Protein AF-A0A5E3X3Y3-F1 (afdb_monomer)

Mean predicted aligned error: 15.11 Å

Sequence (618 aa):
MLPAPYPMLLTLTLHPDPQPARIQAAVGGRRAPTTSTRRRGPRGFWATRKPAAACAIQHNRKKKRTHEAAFDEADSDQTLFDDDDDNIALACRQSDTVALGSTTHHHILKRRKTSACGLVVPYEACAEPPLYSTVPPPPYEVQVEPAPVRQTMDALLADVAAKTDKRECDLTDWQILKDLCAEANERYERDELASAAELLNAVLSECKRVLSILPDPSLLFEPERQQPYDFITPTQERLYPFRDWTLSHSDLRTSPNSSSASSPQASSPELPTAFHALLGTALFLLGNIIDRDADVVHSQSAQHEPLQPAIAYWLAALDVFETAENLPAVTDRAKDSEKEDWRMALVWGRTLVSLARAQLVLTREDTSARLPVGDPRLPQSVARGSIFTIIAAMRPPVTRRTSLARADAAELLVLAQDHFMRGILHMPHPQAADAPAIPGPTHEQTDPNFSRAHELCAVGMEMLSTAERLRVPAERAYWARQADFHLEQMRVKKRGADESEEVNLGLARRIQRAEAARGRCWLIVGRVYAAGSLVGEAGGLETRDAKKARDALGKAISFFEQATGPDGTEVQPLYTEALLSLASLTQDEGTREGLYARVALGTSQRSTEPDGMNVDGP

Foldseek 3Di:
DDDDDDDDDDDDDDDDDDDDDDDDDDDDDDDDDDDDDDDDDDDDPDDDDDDDDDDDDDDDDDDDDDDDDDDDDDDDDDPDDPPPPPPPDDDDDDDDDDDDDDDDDDDDDDDDDDDDDDDDDDDDDDDDDDDDDDDDDDDDDDDDPDDDDLDDPVRLLVVLVVCLPDLDDAVVLVVSLVSLLVVLVVCVVVVVLLSSLVSLVSSLVSLLSCCVNPVQNLVNLPPPPPVPPPPPPDDPPPPDPDDDPDDDPDDDDPDPDDDDPDDPPPADRDASLPSLLSNLLSLLSNLVSCVVPVVSNVVVPVDAFDDDHSLQSLLLSLLSLQLSVPPPPPPDDDPPPNQDPLSSLLSNLLSLLVLLQVLLVQCVVPVPDFRPLDQDPTDPVRCVSRSSVSSVVSGDPDGCSVVRRPDHSLNSNVVSVVSNVSSLVSPDDDPPPPDPPDPDDPPNPDPPPDDLLVSLLVSLVSQLVSLVSDPDLVSSLVSLVVSLVSLVVSPPPPDPPPDDPVVVVVVLLSNLSSLLSNLSSLLSNLVSLLVVLVVDPDPSLPDPSLVSSLVSLVSSLVSLVVSPDPVSPVSLVSNLVSLQSNLVSDPDPVVSVVSVVVSVVSVVVPPPPPPPPPPPDD

Solvent-accessible surface area (backbone atoms only — not comparable to full-atom values): 39573 Å² total; per-residue (Å²): 143,82,87,85,88,85,89,86,86,82,85,85,84,88,84,83,88,84,86,86,84,89,82,86,88,83,88,85,85,88,81,88,86,82,92,80,82,88,76,87,74,84,84,72,94,68,82,84,80,78,87,83,79,88,81,85,86,80,88,81,88,78,88,80,83,89,79,90,81,90,83,83,90,80,92,79,94,76,94,72,84,80,80,82,74,84,78,80,71,90,78,90,77,88,84,87,90,82,90,86,79,90,85,88,83,88,86,88,83,85,88,81,89,86,84,90,84,90,86,84,86,88,86,84,87,87,82,87,86,87,81,91,84,90,80,86,84,83,85,86,86,77,89,67,80,80,67,81,80,75,78,51,71,68,56,55,52,48,54,54,64,74,46,73,82,59,84,72,83,55,74,63,59,52,50,52,49,50,53,47,46,50,52,19,50,55,30,45,76,70,66,38,55,56,67,14,47,54,37,33,53,50,43,50,53,48,52,42,52,47,48,74,70,34,85,59,66,39,63,78,52,51,70,77,71,70,67,72,68,78,70,71,69,78,70,84,82,76,85,69,97,80,83,83,95,80,75,82,90,70,89,88,80,94,73,86,88,76,88,76,75,77,70,80,77,76,72,79,82,64,60,59,43,50,65,33,35,51,55,20,46,42,30,34,52,50,16,51,43,40,67,76,45,46,62,58,53,52,73,73,42,80,82,70,63,87,83,65,62,30,65,54,32,31,56,50,16,51,44,36,46,53,39,42,73,64,50,79,73,79,84,76,86,67,94,68,70,86,77,66,60,22,66,41,28,36,50,50,13,52,37,31,42,51,51,19,43,50,39,50,56,44,28,71,78,35,81,82,51,60,56,81,65,62,79,79,86,59,58,74,82,47,40,70,81,30,56,68,47,55,53,62,70,63,44,60,98,79,58,67,52,74,58,55,39,71,50,52,43,67,55,28,43,54,56,15,49,55,27,36,54,53,9,62,71,57,43,80,70,83,73,62,88,81,60,78,85,70,91,58,85,76,72,76,83,66,59,92,85,68,46,65,44,56,53,27,38,51,52,16,51,54,41,32,65,40,19,74,66,47,85,50,57,70,56,21,30,51,39,13,50,55,14,34,54,37,42,58,69,33,64,76,70,83,70,73,93,83,64,61,68,66,65,49,48,58,50,49,54,50,50,32,52,43,31,38,49,39,12,49,24,27,39,49,36,11,50,46,26,38,58,63,18,72,75,47,71,99,64,28,67,75,35,73,38,26,49,53,12,45,56,26,19,52,52,12,40,58,23,30,60,73,24,55,51,99,80,25,72,80,48,49,63,58,39,43,51,30,38,55,55,36,31,76,60,45,82,53,62,69,63,23,51,51,35,52,52,50,45,55,52,68,58,56,73,70,72,68,70,72,76,78,75,77,77,82,70,134

Secondary structure (DSSP, 8-state):
--PPPPPPP-PPPP--PPPPPP----------------PPPP--S---PPPPPPPP-------------------------------------------------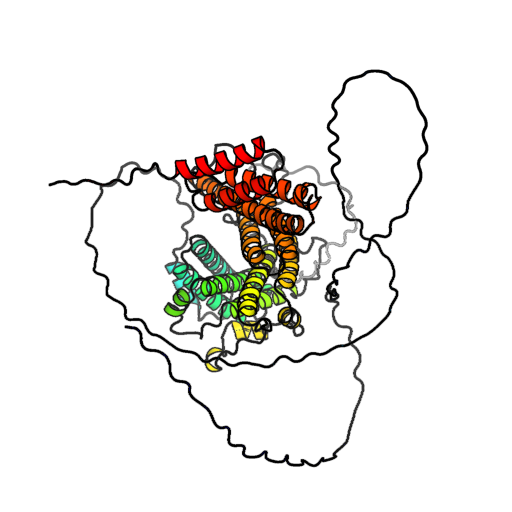-------------------PPPPPP-----PPP-----------PPPHHHHHHHHHHHTT-S---HHHHHHHHHHHHHHHHHHHTT-HHHHHHHHHHHHHHHHHHHHH-SSGGGGGS-------------STT------S-----S---------------PPPPPTTHHHHHHHHHHHHHHHHHHH-HHHHHHH-TTT-----HHHHHHHHHHHHHHHHTS----SS--S-----HHHHHHHHHHHHHHHHHHHHHHHH-TT-----SPP---HHHHTT-HHHHHHHHS-SS-THHHHTT--HHHHHHHHHHHHHHHHHHSPPPPPTTS-----S------TT--HHHHHHHHHHHHHHHHTT-SSHHHHHHHHHHHHHHHHTT------TTS-HHHHHHHHHHHHHHHHHHHHHHHHHHHHHHHHHTTSSS-GGGSHHHHHHHHHHHHHHHHHHHH-STTGGGHHHHHHHHHHHHHHH---HHHHHHHHHHHHHHHHTTS-S---------

Structure (mmCIF, N/CA/C/O backbone):
data_AF-A0A5E3X3Y3-F1
#
_entry.id   AF-A0A5E3X3Y3-F1
#
loop_
_atom_site.group_PDB
_atom_site.id
_atom_site.type_symbol
_atom_site.label_atom_id
_atom_site.label_alt_id
_atom_site.label_comp_id
_atom_site.label_asym_id
_atom_site.label_entity_id
_atom_site.label_seq_id
_atom_site.pdbx_PDB_ins_code
_atom_site.Cartn_x
_atom_site.Cartn_y
_atom_site.Cartn_z
_atom_site.occupancy
_atom_site.B_iso_or_equiv
_atom_site.auth_seq_id
_atom_site.auth_comp_id
_atom_site.auth_asym_id
_atom_site.auth_atom_id
_atom_site.pdbx_PDB_model_num
ATOM 1 N N . MET A 1 1 ? -61.880 2.835 -3.436 1.00 37.34 1 MET A N 1
ATOM 2 C CA . MET A 1 1 ? -62.165 1.679 -4.313 1.00 37.34 1 MET A CA 1
ATOM 3 C C . MET A 1 1 ? -60.831 1.091 -4.740 1.00 37.34 1 MET A C 1
ATOM 5 O O . MET A 1 1 ? -60.120 1.725 -5.502 1.00 37.34 1 MET A O 1
ATOM 9 N N . LEU A 1 2 ? -60.457 -0.048 -4.162 1.00 31.77 2 LEU A N 1
ATOM 10 C CA . LEU A 1 2 ? -59.246 -0.820 -4.471 1.00 31.77 2 LEU A CA 1
ATOM 11 C C . LEU A 1 2 ? -59.707 -2.159 -5.069 1.00 31.77 2 LEU A C 1
ATOM 13 O O . LEU A 1 2 ? -60.640 -2.733 -4.501 1.00 31.77 2 LEU A O 1
ATOM 17 N N . PRO A 1 3 ? -59.117 -2.674 -6.162 1.00 47.91 3 PRO A N 1
ATOM 18 C CA . PRO A 1 3 ? -59.448 -4.006 -6.644 1.00 47.91 3 PRO A CA 1
ATOM 19 C C . PRO A 1 3 ? -58.526 -5.075 -6.035 1.00 47.91 3 PRO A C 1
ATOM 21 O O . PRO A 1 3 ? -57.323 -4.882 -5.873 1.00 47.91 3 PRO A O 1
ATOM 24 N N . ALA A 1 4 ? -59.146 -6.204 -5.695 1.00 32.56 4 ALA A N 1
ATOM 25 C CA . ALA A 1 4 ? -58.550 -7.422 -5.157 1.00 32.56 4 ALA A CA 1
ATOM 26 C C . ALA A 1 4 ? -57.828 -8.269 -6.238 1.00 32.56 4 ALA A C 1
ATOM 28 O O . ALA A 1 4 ? -58.100 -8.090 -7.428 1.00 32.56 4 ALA A O 1
ATOM 29 N N . PRO A 1 5 ? -56.948 -9.218 -5.851 1.00 53.66 5 PRO A N 1
ATOM 30 C CA . PRO A 1 5 ? -56.199 -10.064 -6.782 1.00 53.66 5 PRO A CA 1
ATOM 31 C C . PRO A 1 5 ? -56.898 -11.406 -7.081 1.00 53.66 5 PRO A C 1
ATOM 33 O O . PRO A 1 5 ? -57.541 -11.992 -6.211 1.00 53.66 5 PRO A O 1
ATOM 36 N N . TYR A 1 6 ? -56.711 -11.924 -8.302 1.00 37.00 6 TYR A N 1
ATOM 37 C CA . TYR A 1 6 ? -57.086 -13.289 -8.709 1.00 37.00 6 TYR A CA 1
ATOM 38 C C . TYR A 1 6 ? -55.876 -14.250 -8.664 1.00 37.00 6 TYR A C 1
ATOM 40 O O . TYR A 1 6 ? -54.756 -13.818 -8.947 1.00 37.00 6 TYR A O 1
ATOM 48 N N . PRO A 1 7 ? -56.077 -15.551 -8.360 1.00 45.38 7 PRO A N 1
ATOM 49 C CA . PRO A 1 7 ? -55.015 -16.551 -8.273 1.00 45.38 7 PRO A CA 1
ATOM 50 C C . PRO A 1 7 ? -54.821 -17.316 -9.597 1.00 45.38 7 PRO A C 1
ATOM 52 O O . PRO A 1 7 ? -55.790 -17.673 -10.263 1.00 45.38 7 PRO A O 1
ATOM 55 N N . MET A 1 8 ? -53.570 -17.635 -9.950 1.00 32.78 8 MET A N 1
ATOM 56 C CA . MET A 1 8 ? -53.248 -18.590 -11.019 1.00 32.78 8 MET A CA 1
ATOM 57 C C . MET A 1 8 ? -52.865 -19.957 -10.439 1.00 32.78 8 MET A C 1
ATOM 59 O O . MET A 1 8 ? -51.911 -20.080 -9.672 1.00 32.78 8 MET A O 1
ATOM 63 N N . LEU A 1 9 ? -53.608 -20.981 -10.857 1.00 29.33 9 LEU A N 1
ATOM 64 C CA . LEU A 1 9 ? -53.306 -22.405 -10.720 1.00 29.33 9 LEU A CA 1
ATOM 65 C C . LEU A 1 9 ? -52.389 -22.841 -11.874 1.00 29.33 9 LEU A C 1
ATOM 67 O O . LEU A 1 9 ? -52.722 -22.622 -13.036 1.00 29.33 9 LEU A O 1
ATOM 71 N N . LEU A 1 10 ? -51.265 -23.492 -11.561 1.00 32.47 10 LEU A N 1
ATOM 72 C CA . LEU A 1 10 ? -50.379 -24.135 -12.536 1.00 32.47 10 LEU A CA 1
ATOM 73 C C . LEU A 1 10 ? -50.432 -25.659 -12.371 1.00 32.47 10 LEU A C 1
ATOM 75 O O . LEU A 1 10 ? -50.011 -26.212 -11.357 1.00 32.47 10 LEU A O 1
ATOM 79 N N . THR A 1 11 ? -50.952 -26.321 -13.400 1.00 27.81 11 THR A N 1
ATOM 80 C CA . THR A 1 11 ? -50.934 -27.770 -13.636 1.00 27.81 11 THR A CA 1
ATOM 81 C C . THR A 1 11 ? -49.565 -28.217 -14.161 1.00 27.81 11 THR A C 1
ATOM 83 O O . THR A 1 11 ? -49.080 -27.688 -15.158 1.00 27.81 11 THR A O 1
ATOM 86 N N . LEU A 1 12 ? -48.955 -29.213 -13.509 1.00 28.86 12 LEU A N 1
ATOM 87 C CA . LEU A 1 12 ? -47.708 -29.868 -13.923 1.00 28.86 12 LEU A CA 1
ATOM 88 C C . LEU A 1 12 ? -48.008 -31.129 -14.748 1.00 28.86 12 LEU A C 1
ATOM 90 O O . LEU A 1 12 ? -48.615 -32.073 -14.247 1.00 28.86 12 LEU A O 1
ATOM 94 N N . THR A 1 13 ? -47.532 -31.163 -15.992 1.00 28.62 13 THR A N 1
ATOM 95 C CA . THR A 1 13 ? -47.459 -32.362 -16.842 1.00 28.62 13 THR A CA 1
ATOM 96 C C . THR A 1 13 ? -46.041 -32.939 -16.824 1.00 28.62 13 THR A C 1
ATOM 98 O O . THR A 1 13 ? -45.078 -32.232 -17.115 1.00 28.62 13 THR A O 1
ATOM 101 N N . LEU A 1 14 ? -45.926 -34.225 -16.483 1.00 31.19 14 LEU A N 1
ATOM 102 C CA . LEU A 1 14 ? -44.694 -35.024 -16.438 1.00 31.19 14 LEU A CA 1
ATOM 103 C C . LEU A 1 14 ? -44.407 -35.687 -17.799 1.00 31.19 14 LEU A C 1
ATOM 105 O O . LEU A 1 14 ? -45.289 -36.321 -18.375 1.00 31.19 14 LEU A O 1
ATOM 109 N N . HIS A 1 15 ? -43.155 -35.626 -18.261 1.00 30.02 15 HIS A N 1
ATOM 110 C CA . HIS A 1 15 ? -42.621 -36.467 -19.342 1.00 30.02 15 HIS A CA 1
ATOM 111 C C . HIS A 1 15 ? -41.168 -36.894 -19.028 1.00 30.02 15 HIS A C 1
ATOM 113 O O . HIS A 1 15 ? -40.522 -36.218 -18.225 1.00 30.02 15 HIS A O 1
ATOM 119 N N . PRO A 1 16 ? -40.678 -38.035 -19.561 1.00 40.41 16 PRO A N 1
ATOM 120 C CA . PRO A 1 16 ? -39.757 -38.919 -18.852 1.00 40.41 16 PRO A CA 1
ATOM 121 C C . PRO A 1 16 ? -38.296 -38.862 -19.329 1.00 40.41 16 PRO A C 1
ATOM 123 O O . PRO A 1 16 ? -37.988 -38.426 -20.437 1.00 40.41 16 PRO A O 1
ATOM 126 N N . ASP A 1 17 ? -37.425 -39.360 -18.447 1.00 32.09 17 ASP A N 1
ATOM 127 C CA . ASP A 1 17 ? -35.965 -39.474 -18.549 1.00 32.09 17 ASP A CA 1
ATOM 128 C C . ASP A 1 17 ? -35.441 -40.284 -19.754 1.00 32.09 17 ASP A C 1
ATOM 130 O O . ASP A 1 17 ? -36.032 -41.306 -20.122 1.00 32.09 17 ASP A O 1
ATOM 134 N N . PRO A 1 18 ? -34.248 -39.942 -20.286 1.00 41.25 18 PRO A N 1
ATOM 135 C CA . PRO A 1 18 ? -33.475 -40.815 -21.160 1.00 41.25 18 PRO A CA 1
ATOM 136 C C . PRO A 1 18 ? -32.388 -41.610 -20.403 1.00 41.25 18 PRO A C 1
ATOM 138 O O . PRO A 1 18 ? -31.719 -41.120 -19.493 1.00 41.25 18 PRO A O 1
ATOM 141 N N . GLN A 1 19 ? -32.194 -42.859 -20.833 1.00 35.47 19 GLN A N 1
ATOM 142 C CA . GLN A 1 19 ? -31.206 -43.824 -20.330 1.00 35.47 19 GLN A CA 1
ATOM 143 C C . GLN A 1 19 ? -29.744 -43.498 -20.715 1.00 35.47 19 GLN A C 1
ATOM 145 O O . GLN A 1 19 ? -29.512 -42.889 -21.761 1.00 35.47 19 GLN A O 1
ATOM 150 N N . PRO A 1 20 ? -28.738 -43.974 -19.945 1.00 40.66 20 PRO A N 1
ATOM 151 C CA . PRO A 1 20 ? -27.322 -43.757 -20.237 1.00 40.66 20 PRO A CA 1
ATOM 152 C C . PRO A 1 20 ? -26.688 -44.871 -21.093 1.00 40.66 20 PRO A C 1
ATOM 154 O O . PRO A 1 20 ? -26.906 -46.066 -20.884 1.00 40.66 20 PRO A O 1
ATOM 157 N N . ALA A 1 21 ? -25.828 -44.461 -22.029 1.00 32.03 21 ALA A N 1
ATOM 158 C CA . ALA A 1 21 ? -25.054 -45.340 -22.901 1.00 32.03 21 ALA A CA 1
ATOM 159 C C . ALA A 1 21 ? -23.764 -45.861 -22.232 1.00 32.03 21 ALA A C 1
ATOM 161 O O . ALA A 1 21 ? -23.008 -45.118 -21.605 1.00 32.03 21 ALA A O 1
ATOM 162 N N . ARG A 1 22 ? -23.513 -47.162 -22.424 1.00 31.05 22 ARG A N 1
ATOM 163 C CA . ARG A 1 22 ? -22.284 -47.905 -22.097 1.00 31.05 22 ARG A CA 1
ATOM 164 C C . ARG A 1 22 ? -21.120 -47.482 -23.001 1.00 31.05 22 ARG A C 1
ATOM 166 O O . ARG A 1 22 ? -21.282 -47.463 -24.217 1.00 31.05 22 ARG A O 1
ATOM 173 N N . ILE A 1 23 ? -19.927 -47.302 -22.430 1.00 36.62 23 ILE A N 1
ATOM 174 C CA . ILE A 1 23 ? -18.657 -47.265 -23.175 1.00 36.62 23 ILE A CA 1
ATOM 175 C C . ILE A 1 23 ? -17.741 -48.371 -22.638 1.00 36.62 23 ILE A C 1
ATOM 177 O O . ILE A 1 23 ? -17.560 -48.519 -21.430 1.00 36.62 23 ILE A O 1
ATOM 181 N N . GLN A 1 24 ? -17.226 -49.181 -23.565 1.00 32.09 24 GLN A N 1
ATOM 182 C CA . GLN A 1 24 ? -16.348 -50.327 -23.339 1.00 32.09 24 GLN A CA 1
ATOM 183 C C . GLN A 1 24 ? -14.883 -49.911 -23.161 1.00 32.09 24 GLN A C 1
ATOM 185 O O . GLN A 1 24 ? -14.410 -48.939 -23.746 1.00 32.09 24 GLN A O 1
ATOM 190 N N . ALA A 1 25 ? -14.178 -50.710 -22.363 1.00 32.31 25 ALA A N 1
ATOM 191 C CA . ALA A 1 25 ? -12.749 -50.642 -22.105 1.00 32.31 25 ALA A CA 1
ATOM 192 C C . ALA A 1 25 ? -11.915 -51.165 -23.286 1.00 32.31 25 ALA A C 1
ATOM 194 O O . ALA A 1 25 ? -12.281 -52.155 -23.920 1.00 32.31 25 ALA A O 1
ATOM 195 N N . ALA A 1 26 ? -10.741 -50.567 -23.495 1.00 33.53 26 ALA A N 1
ATOM 196 C CA . ALA A 1 26 ? -9.669 -51.138 -24.299 1.00 33.53 26 ALA A CA 1
ATOM 197 C C . ALA A 1 26 ? -8.374 -51.182 -23.476 1.00 33.53 26 ALA A C 1
ATOM 199 O O . ALA A 1 26 ? -7.929 -50.188 -22.905 1.00 33.53 26 ALA A O 1
ATOM 200 N N . VAL A 1 27 ? -7.814 -52.387 -23.410 1.00 34.53 27 VAL A N 1
ATOM 201 C CA . VAL A 1 27 ? -6.562 -52.779 -22.762 1.00 34.53 27 VAL A CA 1
ATOM 202 C C . VAL A 1 27 ? -5.419 -52.628 -23.769 1.00 34.53 27 VAL A C 1
ATOM 204 O O . VAL A 1 27 ? -5.536 -53.095 -24.897 1.00 34.53 27 VAL A O 1
ATOM 207 N N . GLY A 1 28 ? -4.288 -52.056 -23.353 1.00 32.44 28 GLY A N 1
ATOM 208 C CA . GLY A 1 28 ? -3.045 -52.062 -24.131 1.00 32.44 28 GLY A CA 1
ATOM 209 C C . GLY A 1 28 ? -1.852 -51.628 -23.280 1.00 32.44 28 GLY A C 1
ATOM 210 O O . GLY A 1 28 ? -1.828 -50.509 -22.783 1.00 32.44 28 GLY A O 1
ATOM 211 N N . GLY A 1 29 ? -0.897 -52.536 -23.054 1.00 30.84 29 GLY A N 1
ATOM 212 C CA . GLY A 1 29 ? 0.248 -52.340 -22.157 1.00 30.84 29 GLY A CA 1
ATOM 213 C C . GLY A 1 29 ? 1.608 -52.120 -22.832 1.00 30.84 29 GLY A C 1
ATOM 214 O O . GLY A 1 29 ? 1.703 -52.078 -24.056 1.00 30.84 29 GLY A O 1
ATOM 215 N N . ARG A 1 30 ? 2.651 -52.152 -21.972 1.00 31.38 30 ARG A N 1
ATOM 216 C CA . ARG A 1 30 ? 4.125 -52.096 -22.208 1.00 31.38 30 ARG A CA 1
ATOM 217 C C . ARG A 1 30 ? 4.658 -50.662 -22.390 1.00 31.38 30 ARG A C 1
ATOM 219 O O . ARG A 1 30 ? 4.011 -49.865 -23.036 1.00 31.38 30 ARG A O 1
ATOM 226 N N . ARG A 1 31 ? 5.822 -50.231 -21.883 1.00 31.77 31 ARG A N 1
ATOM 227 C CA . ARG A 1 31 ? 7.034 -50.852 -21.302 1.00 31.77 31 ARG A CA 1
ATOM 228 C C . ARG A 1 31 ? 7.795 -49.751 -20.514 1.00 31.77 31 ARG A C 1
ATOM 230 O O . ARG A 1 31 ? 7.724 -48.590 -20.896 1.00 31.77 31 ARG A O 1
ATOM 237 N N . ALA A 1 32 ? 8.539 -50.120 -19.466 1.00 35.31 32 ALA A N 1
ATOM 238 C CA . ALA A 1 32 ? 9.539 -49.272 -18.787 1.00 35.31 32 ALA A CA 1
ATOM 239 C C . ALA A 1 32 ? 10.809 -49.090 -19.657 1.00 35.31 32 ALA A C 1
ATOM 241 O O . ALA A 1 32 ? 11.022 -49.926 -20.545 1.00 35.31 32 ALA A O 1
ATOM 242 N N . PRO A 1 33 ? 11.665 -48.069 -19.408 1.00 45.84 33 PRO A N 1
ATOM 243 C CA . PRO A 1 33 ? 12.866 -48.358 -18.603 1.00 45.84 33 PRO A CA 1
ATOM 244 C C . PRO A 1 33 ? 13.472 -47.205 -17.746 1.00 45.84 33 PRO A C 1
ATOM 246 O O . PRO A 1 33 ? 13.315 -46.022 -18.021 1.00 45.84 33 PRO A O 1
ATOM 249 N N . THR A 1 34 ? 14.228 -47.646 -16.727 1.00 32.59 34 THR A N 1
ATOM 250 C CA . THR A 1 34 ? 15.511 -47.128 -16.179 1.00 32.59 34 THR A CA 1
ATOM 251 C C . THR A 1 34 ? 15.638 -45.730 -15.548 1.00 32.59 34 THR A C 1
ATOM 253 O O . THR A 1 34 ? 15.804 -44.718 -16.216 1.00 32.59 34 THR A O 1
ATOM 256 N N . THR A 1 35 ? 15.717 -45.756 -14.211 1.00 39.50 35 THR A N 1
ATOM 257 C CA . THR A 1 35 ? 16.717 -45.123 -13.318 1.00 39.50 35 THR A CA 1
ATOM 258 C C . THR A 1 35 ? 17.555 -43.948 -13.851 1.00 39.50 35 THR A C 1
ATOM 260 O O . THR A 1 35 ? 18.574 -44.162 -14.509 1.00 39.50 35 THR A O 1
ATOM 263 N N . SER A 1 36 ? 17.236 -42.725 -13.402 1.00 33.34 36 SER A N 1
ATOM 264 C CA . SER A 1 36 ? 18.159 -41.583 -13.410 1.00 33.34 36 SER A CA 1
ATOM 265 C C . SER A 1 36 ? 18.462 -41.092 -11.991 1.00 33.34 36 SER A C 1
ATOM 267 O O . SER A 1 36 ? 17.607 -41.017 -11.108 1.00 33.34 36 SER A O 1
ATOM 269 N N . THR A 1 37 ? 19.729 -40.766 -11.795 1.00 33.97 37 THR A N 1
ATOM 270 C CA . THR A 1 37 ? 20.397 -40.308 -10.581 1.00 33.97 37 THR A CA 1
ATOM 271 C C . THR A 1 37 ? 19.785 -39.027 -9.996 1.00 33.97 37 THR A C 1
ATOM 273 O O . THR A 1 37 ? 19.592 -38.025 -10.680 1.00 33.97 37 THR A O 1
ATOM 276 N N . ARG A 1 38 ? 19.497 -39.047 -8.685 1.00 31.33 38 ARG A N 1
ATOM 277 C CA . ARG A 1 38 ? 19.050 -37.882 -7.901 1.00 31.33 38 ARG A CA 1
ATOM 278 C C . ARG A 1 38 ? 20.172 -36.839 -7.813 1.00 31.33 38 ARG A C 1
ATOM 280 O O . ARG A 1 38 ? 21.086 -36.990 -7.004 1.00 31.33 38 ARG A O 1
ATOM 287 N N . ARG A 1 39 ? 20.073 -35.753 -8.582 1.00 32.19 39 ARG A N 1
ATOM 288 C CA . ARG A 1 39 ? 20.778 -34.498 -8.277 1.00 32.19 39 ARG A CA 1
ATOM 289 C C . ARG A 1 39 ? 20.035 -33.779 -7.147 1.00 32.19 39 ARG A C 1
ATOM 291 O O . ARG A 1 39 ? 18.814 -33.647 -7.189 1.00 32.19 39 ARG A O 1
ATOM 298 N N . ARG A 1 40 ? 20.766 -33.361 -6.109 1.00 37.56 40 ARG A N 1
ATOM 299 C CA . ARG A 1 40 ? 20.247 -32.502 -5.034 1.00 37.56 40 ARG A CA 1
ATOM 300 C C . ARG A 1 40 ? 20.024 -31.103 -5.613 1.00 37.56 40 ARG A C 1
ATOM 302 O O . ARG A 1 40 ? 20.984 -30.490 -6.065 1.00 37.56 40 ARG A O 1
ATOM 309 N N . GLY A 1 41 ? 18.776 -30.641 -5.627 1.00 32.91 41 GLY A N 1
ATOM 310 C CA . GLY A 1 41 ? 18.431 -29.262 -5.978 1.00 32.91 41 GLY A CA 1
ATOM 311 C C . GLY A 1 41 ? 18.815 -28.262 -4.875 1.00 32.91 41 GLY A C 1
ATOM 312 O O . GLY A 1 41 ? 19.059 -28.680 -3.735 1.00 32.91 41 GLY A O 1
ATOM 313 N N . PRO A 1 42 ? 18.884 -26.961 -5.206 1.00 32.97 42 PRO A N 1
ATOM 314 C CA . PRO A 1 42 ? 19.236 -25.893 -4.274 1.00 32.97 42 PRO A CA 1
ATOM 315 C C . PRO A 1 42 ? 18.170 -25.750 -3.180 1.00 32.97 42 PRO A C 1
ATOM 317 O O . PRO A 1 42 ? 16.970 -25.889 -3.421 1.00 32.97 42 PRO A O 1
ATOM 320 N N . ARG A 1 43 ? 18.621 -25.526 -1.943 1.00 32.56 43 ARG A N 1
ATOM 321 C CA . ARG A 1 43 ? 17.758 -25.359 -0.769 1.00 32.56 43 ARG A CA 1
ATOM 322 C C . ARG A 1 43 ? 17.191 -23.939 -0.769 1.00 32.56 43 ARG A C 1
ATOM 324 O O . ARG A 1 43 ? 17.835 -23.033 -0.261 1.00 32.56 43 ARG A O 1
ATOM 331 N N . GLY A 1 44 ? 15.990 -23.762 -1.312 1.00 31.30 44 GLY A N 1
ATOM 332 C CA . GLY A 1 44 ? 15.183 -22.571 -1.048 1.00 31.30 44 GLY A CA 1
ATOM 333 C C . GLY A 1 44 ? 14.781 -22.540 0.429 1.00 31.30 44 GLY A C 1
ATOM 334 O O . GLY A 1 44 ? 14.234 -23.515 0.951 1.00 31.30 44 GLY A O 1
ATOM 335 N N . PHE A 1 45 ? 15.092 -21.444 1.112 1.00 39.09 45 PHE A N 1
ATOM 336 C CA . PHE A 1 45 ? 14.960 -21.266 2.559 1.00 39.09 45 PHE A CA 1
ATOM 337 C C . PHE A 1 45 ? 13.520 -20.979 3.020 1.00 39.09 45 PHE A C 1
ATOM 339 O O . PHE A 1 45 ? 13.314 -20.135 3.871 1.00 39.09 45 PHE A O 1
ATOM 346 N N . TRP A 1 46 ? 12.501 -21.691 2.527 1.00 39.53 46 TRP A N 1
ATOM 347 C CA . TRP A 1 46 ? 11.139 -21.552 3.066 1.00 39.53 46 TRP A CA 1
ATOM 348 C C . TRP A 1 46 ? 10.421 -22.902 3.104 1.00 39.53 46 TRP A C 1
ATOM 350 O O . TRP A 1 46 ? 9.827 -23.360 2.130 1.00 39.53 46 TRP A O 1
ATOM 360 N N . ALA A 1 47 ? 10.478 -23.564 4.261 1.00 29.72 47 ALA A N 1
ATOM 361 C CA . ALA A 1 47 ? 9.579 -24.667 4.566 1.00 29.72 47 ALA A CA 1
ATOM 362 C C . ALA A 1 47 ? 8.177 -24.094 4.834 1.00 29.72 47 ALA A C 1
ATOM 364 O O . ALA A 1 47 ? 7.982 -23.310 5.763 1.00 29.72 47 ALA A O 1
ATOM 365 N N . THR A 1 48 ? 7.209 -24.499 4.014 1.00 28.75 48 THR A N 1
ATOM 366 C CA . THR A 1 48 ? 5.773 -24.208 4.137 1.00 28.75 48 THR A CA 1
ATOM 367 C C . THR A 1 48 ? 5.280 -24.343 5.583 1.00 28.75 48 THR A C 1
ATOM 369 O O . THR A 1 48 ? 5.243 -25.454 6.123 1.00 28.75 48 THR A O 1
ATOM 372 N N . ARG A 1 49 ? 4.870 -23.232 6.208 1.00 35.16 49 ARG A N 1
ATOM 373 C CA . ARG A 1 49 ? 4.128 -23.244 7.479 1.00 35.16 49 ARG A CA 1
ATOM 374 C C . ARG A 1 49 ? 2.666 -23.605 7.194 1.00 35.16 49 ARG A C 1
ATOM 376 O O . ARG A 1 49 ? 2.075 -23.088 6.254 1.00 35.16 49 ARG A O 1
ATOM 383 N N . LYS A 1 50 ? 2.090 -24.515 7.984 1.00 29.28 50 LYS A N 1
ATOM 384 C CA . LYS A 1 50 ? 0.648 -24.825 7.958 1.00 29.28 50 LYS A CA 1
ATOM 385 C C . LYS A 1 50 ? -0.118 -23.761 8.766 1.00 29.28 50 LYS A C 1
ATOM 387 O O . LYS A 1 50 ? 0.401 -23.368 9.813 1.00 29.28 50 LYS A O 1
ATOM 392 N N . PRO A 1 51 ? -1.327 -23.335 8.355 1.00 30.89 51 PRO A N 1
ATOM 393 C CA . PRO A 1 51 ? -2.138 -22.402 9.135 1.00 30.89 51 PRO A CA 1
ATOM 394 C C . PRO A 1 51 ? -2.653 -23.065 10.424 1.00 30.89 51 PRO A C 1
ATOM 396 O O . PRO A 1 51 ? -3.064 -24.229 10.423 1.00 30.89 51 PRO A O 1
ATOM 399 N N . ALA A 1 52 ? -2.589 -22.329 11.536 1.00 29.59 52 ALA A N 1
ATOM 400 C CA . ALA A 1 52 ? -3.042 -22.764 12.855 1.00 29.59 52 ALA A CA 1
ATOM 401 C C . ALA A 1 52 ? -4.573 -22.667 12.970 1.00 29.59 52 ALA A C 1
ATOM 403 O O . ALA A 1 52 ? -5.164 -21.650 12.616 1.00 29.59 52 ALA A O 1
ATOM 404 N N . ALA A 1 53 ? -5.217 -23.715 13.490 1.00 31.05 53 ALA A N 1
ATOM 405 C CA . ALA A 1 53 ? -6.635 -23.695 13.837 1.00 31.05 53 ALA A CA 1
ATOM 406 C C . ALA A 1 53 ? -6.854 -23.000 15.195 1.00 31.05 53 ALA A C 1
ATOM 408 O O . ALA A 1 53 ? -6.082 -23.200 16.135 1.00 31.05 53 ALA A O 1
ATOM 409 N N . ALA A 1 54 ? -7.919 -22.201 15.293 1.00 30.38 54 ALA A N 1
ATOM 410 C CA . ALA A 1 54 ? -8.338 -21.505 16.507 1.00 30.38 54 ALA A CA 1
ATOM 411 C C . ALA A 1 54 ? -8.671 -22.491 17.645 1.00 30.38 54 ALA A C 1
ATOM 413 O O . ALA A 1 54 ? -9.466 -23.415 17.471 1.00 30.38 54 ALA A O 1
ATOM 414 N N . CYS A 1 55 ? -8.060 -22.284 18.814 1.00 26.73 55 CYS A N 1
ATOM 415 C CA . CYS A 1 55 ? -8.251 -23.100 20.010 1.00 26.73 55 CYS A CA 1
ATOM 416 C C . CYS A 1 55 ? -9.356 -22.499 20.896 1.00 26.73 55 CYS A C 1
ATOM 418 O O . CYS A 1 55 ? -9.266 -21.340 21.302 1.00 26.73 55 CYS A O 1
ATOM 420 N N . ALA A 1 56 ? -10.388 -23.286 21.205 1.00 30.25 56 ALA A N 1
ATOM 421 C CA . ALA A 1 56 ? -11.406 -22.957 22.199 1.00 30.25 56 ALA A CA 1
ATOM 422 C C . ALA A 1 56 ? -10.893 -23.312 23.607 1.00 30.25 56 ALA A C 1
ATOM 424 O O . ALA A 1 56 ? -10.528 -24.457 23.873 1.00 30.25 56 ALA A O 1
ATOM 425 N N . ILE A 1 57 ? -10.872 -22.334 24.515 1.00 30.62 57 ILE A N 1
ATOM 426 C CA . ILE A 1 57 ? -10.433 -22.503 25.907 1.00 30.62 57 ILE A CA 1
ATOM 427 C C . ILE A 1 57 ? -11.627 -22.960 26.758 1.00 30.62 57 ILE A C 1
ATOM 429 O O . ILE A 1 57 ? -12.568 -22.200 26.972 1.00 30.62 57 ILE A O 1
ATOM 433 N N . GLN A 1 58 ? -11.576 -24.185 27.291 1.00 27.67 58 GLN A N 1
ATOM 434 C CA . GLN A 1 58 ? -12.401 -24.603 28.429 1.00 27.67 58 GLN A CA 1
ATOM 435 C C . GLN A 1 58 ? -11.625 -24.379 29.736 1.00 27.67 58 GLN A C 1
ATOM 437 O O . GLN A 1 58 ? -10.562 -24.959 29.954 1.00 27.67 58 GLN A O 1
ATOM 442 N N . HIS A 1 59 ? -12.169 -23.541 30.621 1.00 28.72 59 HIS A N 1
ATOM 443 C CA . HIS A 1 59 ? -11.646 -23.306 31.967 1.00 28.72 59 HIS A CA 1
ATOM 444 C C . HIS A 1 59 ? -11.971 -24.478 32.902 1.00 28.72 59 HIS A C 1
ATOM 446 O O . HIS A 1 59 ? -13.138 -24.742 33.185 1.00 28.72 59 HIS A O 1
ATOM 452 N N . ASN A 1 60 ? -10.943 -25.106 33.480 1.00 26.80 60 ASN A N 1
ATOM 453 C CA . ASN A 1 60 ? -11.093 -25.963 34.656 1.00 26.80 60 ASN A CA 1
ATOM 454 C C . ASN A 1 60 ? -10.573 -25.236 35.906 1.00 26.80 60 ASN A C 1
ATOM 456 O O . ASN A 1 60 ? -9.378 -24.989 36.061 1.00 26.80 60 ASN A O 1
ATOM 460 N N . ARG A 1 61 ? -11.505 -24.882 36.800 1.00 34.84 61 ARG A N 1
ATOM 461 C CA . ARG A 1 61 ? -11.264 -24.267 38.114 1.00 34.84 61 ARG A CA 1
ATOM 462 C C . ARG A 1 61 ? -10.547 -25.252 39.045 1.00 34.84 61 ARG A C 1
ATOM 464 O O . ARG A 1 61 ? -11.117 -26.281 39.403 1.00 34.84 61 ARG A O 1
ATOM 471 N N . LYS A 1 62 ? -9.366 -24.888 39.555 1.00 31.55 62 LYS A N 1
ATOM 472 C CA . LYS A 1 62 ? -8.817 -25.462 40.796 1.00 31.55 62 LYS A CA 1
ATOM 473 C C . LYS A 1 62 ? -8.844 -24.415 41.907 1.00 31.55 62 LYS A C 1
ATOM 475 O O . LYS A 1 62 ? -8.129 -23.423 41.865 1.00 31.55 62 LYS A O 1
ATOM 480 N N . LYS A 1 63 ? -9.700 -24.680 42.899 1.00 43.66 63 LYS A N 1
ATOM 481 C CA . LYS A 1 63 ? -9.747 -24.028 44.214 1.00 43.66 63 LYS A CA 1
ATOM 482 C C . LYS A 1 63 ? -8.390 -24.171 44.909 1.00 43.66 63 LYS A C 1
ATOM 484 O O . LYS A 1 63 ? -7.891 -25.293 45.014 1.00 43.66 63 LYS A O 1
ATOM 489 N N . LYS A 1 64 ? -7.860 -23.090 45.484 1.00 33.50 64 LYS A N 1
ATOM 490 C CA . LYS A 1 64 ? -6.880 -23.183 46.572 1.00 33.50 64 LYS A CA 1
ATOM 491 C C . LYS A 1 64 ? -7.318 -22.283 47.723 1.00 33.50 64 LYS A C 1
ATOM 493 O O . LYS A 1 64 ? -7.743 -21.153 47.517 1.00 33.50 64 LYS A O 1
ATOM 498 N N . ARG A 1 65 ? -7.329 -22.903 48.901 1.00 31.81 65 ARG A N 1
ATOM 499 C CA . ARG A 1 65 ? -7.820 -22.409 50.184 1.00 31.81 65 ARG A CA 1
ATOM 500 C C . ARG A 1 65 ? -6.902 -21.337 50.774 1.00 31.81 65 ARG A C 1
ATOM 502 O O . ARG A 1 65 ? -5.687 -21.406 50.626 1.00 31.81 65 ARG A O 1
ATOM 509 N N . THR A 1 66 ? -7.578 -20.443 51.479 1.00 34.09 66 THR A N 1
ATOM 510 C CA . THR A 1 66 ? -7.191 -19.542 52.569 1.00 34.09 66 THR A CA 1
ATOM 511 C C . THR A 1 66 ? -6.050 -20.013 53.474 1.00 34.09 66 THR A C 1
ATOM 513 O O . THR A 1 66 ? -6.054 -21.160 53.924 1.00 34.09 66 THR A O 1
ATOM 516 N N . HIS A 1 67 ? -5.184 -19.071 53.850 1.00 29.00 67 HIS A N 1
ATOM 517 C CA . HIS A 1 67 ? -4.604 -18.997 55.190 1.00 29.00 67 HIS A CA 1
ATOM 518 C C . HIS A 1 67 ? -4.551 -17.529 55.634 1.00 29.00 67 HIS A C 1
ATOM 520 O O . HIS A 1 67 ? -3.951 -16.698 54.960 1.00 29.00 67 HIS A O 1
ATOM 526 N N . GLU A 1 68 ? -5.233 -17.251 56.745 1.00 31.66 68 GLU A N 1
ATOM 527 C CA . GLU A 1 68 ? -5.121 -16.041 57.559 1.00 31.66 68 GLU A CA 1
ATOM 528 C C . GLU A 1 68 ? -3.760 -15.995 58.264 1.00 31.66 68 GLU A C 1
ATOM 530 O O . GLU A 1 68 ? -3.294 -17.017 58.775 1.00 31.66 68 GLU A O 1
ATOM 535 N N . ALA A 1 69 ? -3.186 -14.798 58.366 1.00 31.59 69 ALA A N 1
ATOM 536 C CA . ALA A 1 69 ? -2.418 -14.365 59.528 1.00 31.59 69 ALA A CA 1
ATOM 537 C C . ALA A 1 69 ? -2.467 -12.832 59.595 1.00 31.59 69 ALA A C 1
ATOM 539 O O . ALA A 1 69 ? -2.144 -12.148 58.626 1.00 31.59 69 ALA A O 1
ATOM 540 N N . ALA A 1 70 ? -2.933 -12.334 60.736 1.00 38.41 70 ALA A N 1
ATOM 541 C CA . ALA A 1 70 ? -3.022 -10.931 61.107 1.00 38.41 70 ALA A CA 1
ATOM 542 C C . ALA A 1 70 ? -1.642 -10.336 61.420 1.00 38.41 70 ALA A C 1
ATOM 544 O O . ALA A 1 70 ? -0.810 -11.042 61.985 1.00 38.41 70 ALA A O 1
ATOM 545 N N . PHE A 1 71 ? -1.449 -9.046 61.131 1.00 32.75 71 PHE A N 1
ATOM 546 C CA . PHE A 1 71 ? -0.603 -8.135 61.910 1.00 32.75 71 PHE A CA 1
ATOM 547 C C . PHE A 1 71 ? -1.048 -6.678 61.695 1.00 32.75 71 PHE A C 1
ATOM 549 O O . PHE A 1 71 ? -1.451 -6.308 60.592 1.00 32.75 71 PHE A O 1
ATOM 556 N N . ASP A 1 72 ? -1.009 -5.925 62.794 1.00 36.59 72 ASP A N 1
ATOM 557 C CA . ASP A 1 72 ? -1.497 -4.560 62.999 1.00 36.59 72 ASP A CA 1
ATOM 558 C C . ASP A 1 72 ? -0.680 -3.447 62.312 1.00 36.59 72 ASP A C 1
ATOM 560 O O . ASP A 1 72 ? 0.510 -3.590 62.039 1.00 36.59 72 ASP A O 1
ATOM 564 N N . GLU A 1 73 ? -1.406 -2.341 62.108 1.00 40.75 73 GLU A N 1
ATOM 565 C CA . GLU A 1 73 ? -1.067 -0.919 61.922 1.00 40.75 73 GLU A CA 1
ATOM 566 C C . GLU A 1 73 ? 0.407 -0.461 61.901 1.00 40.75 73 GLU A C 1
ATOM 568 O O . GLU A 1 73 ? 1.144 -0.631 62.871 1.00 40.75 73 GLU A O 1
ATOM 573 N N . ALA A 1 74 ? 0.757 0.323 60.868 1.00 36.12 74 ALA A N 1
ATOM 574 C CA . ALA A 1 74 ? 1.274 1.692 61.027 1.00 36.12 74 ALA A CA 1
ATOM 575 C C . ALA A 1 74 ? 1.322 2.449 59.681 1.00 36.12 74 ALA A C 1
ATOM 577 O O . ALA A 1 74 ? 1.724 1.898 58.658 1.00 36.12 74 ALA A O 1
ATOM 578 N N . ASP A 1 75 ? 0.922 3.722 59.742 1.00 39.00 75 ASP A N 1
ATOM 579 C CA . ASP A 1 75 ? 1.064 4.807 58.760 1.00 39.00 75 ASP A CA 1
ATOM 580 C C . ASP A 1 75 ? 2.336 4.773 57.902 1.00 39.00 75 ASP A C 1
ATOM 582 O O . ASP A 1 75 ? 3.430 4.596 58.441 1.00 39.00 75 ASP A O 1
ATOM 586 N N . SER A 1 76 ? 2.205 5.100 56.606 1.00 35.47 76 SER A N 1
ATOM 587 C CA . SER A 1 76 ? 3.056 6.067 55.877 1.00 35.47 76 SER A CA 1
ATOM 588 C C . SER A 1 76 ? 2.609 6.228 54.417 1.00 35.47 76 SER A C 1
ATOM 590 O O . SER A 1 76 ? 2.489 5.254 53.677 1.00 35.47 76 SER A O 1
ATOM 592 N N . ASP A 1 77 ? 2.418 7.485 54.015 1.00 39.06 77 ASP A N 1
ATOM 593 C CA . ASP A 1 77 ? 2.243 7.972 52.646 1.00 39.06 77 ASP A CA 1
ATOM 594 C C . ASP A 1 77 ? 3.274 7.411 51.651 1.00 39.06 77 ASP A C 1
ATOM 596 O O . ASP A 1 77 ? 4.476 7.509 51.893 1.00 39.06 77 ASP A O 1
ATOM 600 N N . GLN A 1 78 ? 2.802 6.944 50.488 1.00 34.50 78 GLN A N 1
ATOM 601 C CA . GLN A 1 78 ? 3.363 7.248 49.159 1.00 34.50 78 GLN A CA 1
ATOM 602 C C . GLN A 1 78 ? 2.548 6.543 48.066 1.00 34.50 78 GLN A C 1
ATOM 604 O O . GLN A 1 78 ? 2.592 5.327 47.896 1.00 34.50 78 GLN A O 1
ATOM 609 N N . THR A 1 79 ? 1.810 7.331 47.287 1.00 37.72 79 THR A N 1
ATOM 610 C CA . THR A 1 79 ? 1.202 6.911 46.023 1.00 37.72 79 THR A CA 1
ATOM 611 C C . THR A 1 79 ? 2.301 6.727 44.973 1.00 37.72 79 THR A C 1
ATOM 613 O O . THR A 1 79 ? 2.649 7.675 44.265 1.00 37.72 79 THR A O 1
ATOM 616 N N . LEU A 1 80 ? 2.867 5.522 44.892 1.00 33.97 80 LEU A N 1
ATOM 617 C CA . LEU A 1 80 ? 3.622 5.061 43.729 1.00 33.97 80 LEU A CA 1
ATOM 618 C C . LEU A 1 80 ? 2.633 4.410 42.752 1.00 33.97 80 LEU A C 1
ATOM 620 O O . LEU A 1 80 ? 1.956 3.442 43.093 1.00 33.97 80 LEU A O 1
ATOM 624 N N . PHE A 1 81 ? 2.521 4.977 41.553 1.00 33.47 81 PHE A N 1
ATOM 625 C CA . PHE A 1 81 ? 1.915 4.299 40.413 1.00 33.47 81 PHE A CA 1
ATOM 626 C C . PHE A 1 81 ? 2.911 3.240 39.928 1.00 33.47 81 PHE A C 1
ATOM 628 O O . PHE A 1 81 ? 3.950 3.592 39.375 1.00 33.47 81 PHE A O 1
ATOM 635 N N . ASP A 1 82 ? 2.606 1.966 40.164 1.00 32.00 82 ASP A N 1
ATOM 636 C CA . ASP A 1 82 ? 3.294 0.853 39.512 1.00 32.00 82 ASP A CA 1
ATOM 637 C C . ASP A 1 82 ? 2.753 0.719 38.079 1.00 32.00 82 ASP A C 1
ATOM 639 O O . ASP A 1 82 ? 1.682 0.155 37.837 1.00 32.00 82 ASP A O 1
ATOM 643 N N . ASP A 1 83 ? 3.495 1.285 37.126 1.00 36.75 83 ASP A N 1
ATOM 644 C CA . ASP A 1 83 ? 3.434 0.912 35.714 1.00 36.75 83 ASP A CA 1
ATOM 645 C C . ASP A 1 83 ? 4.124 -0.454 35.552 1.00 36.75 83 ASP A C 1
ATOM 647 O O . ASP A 1 83 ? 5.320 -0.550 35.269 1.00 36.75 83 ASP A O 1
ATOM 651 N N . ASP A 1 84 ? 3.366 -1.535 35.751 1.00 34.50 84 ASP A N 1
ATOM 652 C CA . ASP A 1 84 ? 3.764 -2.871 35.300 1.00 34.50 84 ASP A CA 1
ATOM 653 C C . ASP A 1 84 ? 3.674 -2.926 33.763 1.00 34.50 84 ASP A C 1
ATOM 655 O O . ASP A 1 84 ? 2.678 -3.351 33.166 1.00 34.50 84 ASP A O 1
ATOM 659 N N . ASP A 1 85 ? 4.743 -2.465 33.114 1.00 37.16 85 ASP A N 1
ATOM 66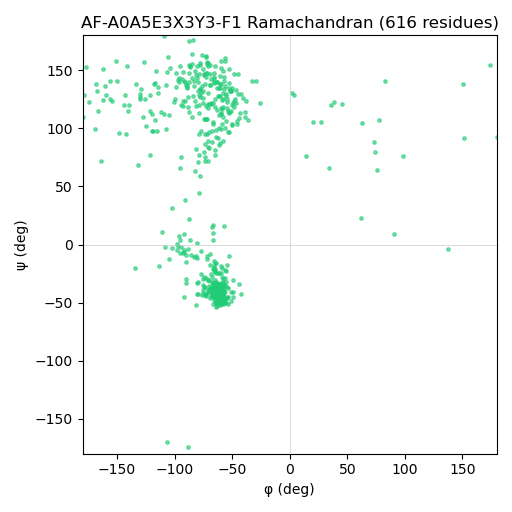0 C CA . ASP A 1 85 ? 5.024 -2.693 31.702 1.00 37.16 85 ASP A CA 1
ATOM 661 C C . ASP A 1 85 ? 5.301 -4.189 31.460 1.00 37.16 85 ASP A C 1
ATOM 663 O O . ASP A 1 85 ? 6.384 -4.716 31.738 1.00 37.16 85 ASP A O 1
ATOM 667 N N . ASP A 1 86 ? 4.322 -4.877 30.867 1.00 36.72 86 ASP A N 1
ATOM 668 C CA . ASP A 1 86 ? 4.469 -6.204 30.262 1.00 36.72 86 ASP A CA 1
ATOM 669 C C . ASP A 1 86 ? 5.424 -6.136 29.054 1.00 36.72 86 ASP A C 1
ATOM 671 O O . ASP A 1 86 ? 5.033 -6.117 27.882 1.00 36.72 86 ASP A O 1
ATOM 675 N N . ASN A 1 87 ? 6.721 -6.155 29.344 1.00 35.03 87 ASN A N 1
ATOM 676 C CA . ASN A 1 87 ? 7.790 -6.354 28.379 1.00 35.03 87 ASN A CA 1
ATOM 677 C C . ASN A 1 87 ? 7.917 -7.858 28.056 1.00 35.03 87 ASN A C 1
ATOM 679 O O . ASN A 1 87 ? 8.863 -8.535 28.462 1.00 35.03 87 ASN A O 1
ATOM 683 N N . ILE A 1 88 ? 6.935 -8.419 27.337 1.00 31.16 88 ILE A N 1
ATOM 684 C CA . ILE A 1 88 ? 7.036 -9.781 26.788 1.00 31.16 88 ILE A CA 1
ATOM 685 C C . ILE A 1 88 ? 7.837 -9.720 25.485 1.00 31.16 88 ILE A C 1
ATOM 687 O O . ILE A 1 88 ? 7.306 -9.699 24.373 1.00 31.16 88 ILE A O 1
ATOM 691 N N . ALA A 1 89 ? 9.157 -9.711 25.650 1.00 30.02 89 ALA A N 1
ATOM 692 C CA . ALA A 1 89 ? 10.097 -10.084 24.610 1.00 30.02 89 ALA A CA 1
ATOM 693 C C . ALA A 1 89 ? 9.948 -11.580 24.271 1.00 30.02 89 ALA A C 1
ATOM 695 O O . ALA A 1 89 ? 9.782 -12.437 25.142 1.00 30.02 89 ALA A O 1
ATOM 696 N N . LEU A 1 90 ? 10.009 -11.879 22.971 1.00 37.28 90 LEU A N 1
ATOM 697 C CA . LEU A 1 90 ? 9.907 -13.210 22.379 1.00 37.28 90 LEU A CA 1
ATOM 698 C C . LEU A 1 90 ? 10.813 -14.250 23.063 1.00 37.28 90 LEU A C 1
ATOM 700 O O . LEU A 1 90 ? 12.035 -14.207 22.929 1.00 37.28 90 LEU A O 1
ATOM 704 N N . ALA A 1 91 ? 10.201 -15.285 23.639 1.00 28.78 91 ALA A N 1
ATOM 705 C CA . ALA A 1 91 ? 10.854 -16.562 23.909 1.00 28.78 91 ALA A CA 1
ATOM 706 C C . ALA A 1 91 ? 10.193 -17.672 23.075 1.00 28.78 91 ALA A C 1
ATOM 708 O O . ALA A 1 91 ? 9.165 -18.242 23.434 1.00 28.78 91 ALA A O 1
ATOM 709 N N . CYS A 1 92 ? 10.808 -17.995 21.937 1.00 31.45 92 CYS A N 1
ATOM 710 C CA . CYS A 1 92 ? 10.563 -19.235 21.207 1.00 31.45 92 CYS A CA 1
ATOM 711 C C . CYS A 1 92 ? 11.095 -20.424 22.021 1.00 31.45 92 CYS A C 1
ATOM 713 O O . CYS A 1 92 ? 12.306 -20.495 22.224 1.00 31.45 92 CYS A O 1
ATOM 715 N N . ARG A 1 93 ? 10.253 -21.402 22.395 1.00 32.56 93 ARG A N 1
ATOM 716 C CA . ARG A 1 93 ? 10.694 -22.799 22.594 1.00 32.56 93 ARG A CA 1
ATOM 717 C C . ARG A 1 93 ? 9.550 -23.824 22.585 1.00 32.56 93 ARG A C 1
ATOM 719 O O . ARG A 1 93 ? 8.602 -23.723 23.347 1.00 32.56 93 ARG A O 1
ATOM 726 N N . GLN A 1 94 ? 9.723 -24.795 21.681 1.00 28.14 94 GLN A N 1
ATOM 727 C CA . GLN A 1 94 ? 9.598 -26.254 21.841 1.00 28.14 94 GLN A CA 1
ATOM 728 C C . GLN A 1 94 ? 8.518 -26.799 22.789 1.00 28.14 94 GLN A C 1
ATOM 730 O O . GLN A 1 94 ? 8.637 -26.619 23.995 1.00 28.14 94 GLN A O 1
ATOM 735 N N . SER A 1 95 ? 7.583 -27.602 22.255 1.00 28.59 95 SER A N 1
ATOM 736 C CA . SER A 1 95 ? 7.304 -28.978 22.730 1.00 28.59 95 SER A CA 1
ATOM 737 C C . SER A 1 95 ? 6.278 -29.710 21.847 1.00 28.59 95 SER A C 1
ATOM 739 O O . SER A 1 95 ? 5.166 -29.240 21.633 1.00 28.59 95 SER A O 1
ATOM 741 N N . ASP A 1 96 ? 6.733 -30.850 21.329 1.00 26.48 96 ASP A N 1
ATOM 742 C CA . ASP A 1 96 ? 6.131 -32.185 21.243 1.00 26.48 96 ASP A CA 1
ATOM 743 C C . ASP A 1 96 ? 4.671 -32.415 20.815 1.00 26.48 96 ASP A C 1
ATOM 745 O O . ASP A 1 96 ? 3.680 -32.040 21.436 1.00 26.48 96 ASP A O 1
ATOM 749 N N . THR A 1 97 ? 4.596 -33.188 19.734 1.00 26.78 97 THR A N 1
ATOM 750 C CA . THR A 1 97 ? 3.436 -33.770 19.068 1.00 26.78 97 THR A CA 1
ATOM 751 C C . THR A 1 97 ? 2.857 -34.972 19.818 1.00 26.78 97 THR A C 1
ATOM 753 O O . THR A 1 97 ? 3.575 -35.939 20.068 1.00 26.78 97 THR A O 1
ATOM 756 N N . VAL A 1 98 ? 1.533 -34.997 20.004 1.00 29.75 98 VAL A N 1
ATOM 757 C CA . VAL A 1 98 ? 0.751 -36.238 20.149 1.00 29.75 98 VAL A CA 1
ATOM 758 C C . VAL A 1 98 ? -0.438 -36.184 19.188 1.00 29.75 98 VAL A C 1
ATOM 760 O O . VAL A 1 98 ? -1.172 -35.201 19.128 1.00 29.75 98 VAL A O 1
ATOM 763 N N . ALA A 1 99 ? -0.554 -37.235 18.379 1.00 29.75 99 ALA A N 1
ATOM 764 C CA . ALA A 1 99 ? -1.519 -37.415 17.302 1.00 29.75 99 ALA A CA 1
ATOM 765 C C . ALA A 1 99 ? -2.859 -37.977 17.800 1.00 29.75 99 ALA A C 1
ATOM 767 O O . ALA A 1 99 ? -2.870 -38.675 18.808 1.00 29.75 99 ALA A O 1
ATOM 768 N N . LEU A 1 100 ? -3.929 -37.706 17.034 1.00 28.88 100 LEU A N 1
ATOM 769 C CA . LEU A 1 100 ? -5.224 -38.411 16.855 1.00 28.88 100 LEU A CA 1
ATOM 770 C C . LEU A 1 100 ? -6.264 -37.330 16.487 1.00 28.88 100 LEU A C 1
ATOM 772 O O . LEU A 1 100 ? -6.245 -36.254 17.062 1.00 28.88 100 LEU A O 1
ATOM 776 N N . GLY A 1 101 ? -7.202 -37.462 15.557 1.00 25.38 101 GLY A N 1
ATOM 777 C CA . GLY A 1 101 ? -7.618 -38.514 14.647 1.00 25.38 101 GLY A CA 1
ATOM 778 C C . GLY A 1 101 ? -8.745 -37.926 13.776 1.00 25.38 101 GLY A C 1
ATOM 779 O O . GLY A 1 101 ? -9.418 -36.976 14.163 1.00 25.38 101 GLY A O 1
ATOM 780 N N . SER A 1 102 ? -8.870 -38.466 12.569 1.00 26.20 102 SER A N 1
ATOM 781 C CA . SER A 1 102 ? -9.813 -38.139 11.492 1.00 26.20 102 SER A CA 1
ATOM 782 C C . SER A 1 102 ? -11.278 -37.947 11.919 1.00 26.20 102 SER A C 1
ATOM 784 O O . SER A 1 102 ? -11.772 -38.707 12.747 1.00 26.20 102 SER A O 1
ATOM 786 N N . THR A 1 103 ? -12.014 -37.045 11.254 1.00 26.89 103 THR A N 1
ATOM 787 C CA . THR A 1 103 ? -13.255 -37.428 10.542 1.00 26.89 103 THR A CA 1
ATOM 788 C C . THR A 1 103 ? -13.771 -36.337 9.595 1.00 26.89 103 THR A C 1
ATOM 790 O O . THR A 1 103 ? -13.879 -35.158 9.911 1.00 26.89 103 THR A O 1
ATOM 793 N N . THR A 1 104 ? -14.075 -36.808 8.393 1.00 27.88 104 THR A N 1
ATOM 794 C CA . THR A 1 104 ? -14.775 -36.219 7.249 1.00 27.88 104 THR A CA 1
ATOM 795 C C . THR A 1 104 ? -16.218 -35.812 7.546 1.00 27.88 104 THR A C 1
ATOM 797 O O . THR A 1 104 ? -16.921 -36.602 8.162 1.00 27.88 104 THR A O 1
ATOM 800 N N . HIS A 1 105 ? -16.709 -34.715 6.950 1.00 25.67 105 HIS A N 1
ATOM 801 C CA . HIS A 1 105 ? -18.074 -34.679 6.403 1.00 25.67 105 HIS A CA 1
ATOM 802 C C . HIS A 1 105 ? -18.252 -33.629 5.289 1.00 25.67 105 HIS A C 1
ATOM 804 O O . HIS A 1 105 ? -17.967 -32.445 5.449 1.00 25.67 105 HIS A O 1
ATOM 810 N N . HIS A 1 106 ? -18.734 -34.117 4.145 1.00 23.66 106 HIS A N 1
ATOM 811 C CA . HIS A 1 106 ? -19.246 -33.373 2.995 1.00 23.66 106 HIS A CA 1
ATOM 812 C C . HIS A 1 106 ? -20.573 -32.682 3.325 1.00 23.66 106 HIS A C 1
ATOM 814 O O . HIS A 1 106 ? -21.415 -33.315 3.952 1.00 23.66 106 HIS A O 1
ATOM 820 N N . HIS A 1 107 ? -20.832 -31.500 2.747 1.00 26.25 107 HIS A N 1
ATOM 821 C CA . HIS A 1 107 ? -22.154 -31.208 2.185 1.00 26.25 107 HIS A CA 1
ATOM 822 C C . HIS A 1 107 ? -22.121 -30.238 0.994 1.00 26.25 107 HIS A C 1
ATOM 824 O O . HIS A 1 107 ? -21.357 -29.282 0.920 1.00 26.25 107 HIS A O 1
ATOM 830 N N . ILE A 1 108 ? -22.986 -30.600 0.052 1.00 27.14 108 ILE A N 1
ATOM 831 C CA . ILE A 1 108 ? -23.272 -30.090 -1.287 1.00 27.14 108 ILE A CA 1
ATOM 832 C C . ILE A 1 108 ? -24.087 -28.792 -1.210 1.00 27.14 108 ILE A C 1
ATOM 834 O O . ILE A 1 108 ? -25.099 -28.769 -0.512 1.00 27.14 108 ILE A O 1
ATOM 838 N N . LEU A 1 109 ? -23.749 -27.771 -2.010 1.00 25.62 109 LEU A N 1
ATOM 839 C CA . LEU A 1 109 ? -24.654 -26.649 -2.291 1.00 25.62 109 LEU A CA 1
ATOM 840 C C . LEU A 1 109 ? -24.792 -26.367 -3.791 1.00 25.62 109 LEU A C 1
ATOM 842 O O . LEU A 1 109 ? -23.836 -26.358 -4.564 1.00 25.62 109 LEU A O 1
ATOM 846 N N . LYS A 1 110 ? -26.060 -26.197 -4.175 1.00 27.28 110 LYS A N 1
ATOM 847 C CA . LYS A 1 110 ? -26.598 -26.074 -5.530 1.00 27.28 110 LYS A CA 1
ATOM 848 C C . LYS A 1 110 ? -26.403 -24.651 -6.071 1.00 27.28 110 LYS A C 1
ATOM 850 O O . LYS A 1 110 ? -26.769 -23.680 -5.418 1.00 27.28 110 LYS A O 1
ATOM 855 N N . ARG A 1 111 ? -25.897 -24.560 -7.307 1.00 24.47 111 ARG A N 1
ATOM 856 C CA . ARG A 1 111 ? -25.799 -23.347 -8.142 1.00 24.47 111 ARG A CA 1
ATOM 857 C C . ARG A 1 111 ? -27.180 -22.754 -8.457 1.00 24.47 111 ARG A C 1
ATOM 859 O O . ARG A 1 111 ? -28.050 -23.470 -8.948 1.00 24.47 111 ARG A O 1
ATOM 866 N N . ARG A 1 112 ? -27.327 -21.432 -8.321 1.00 27.81 112 ARG A N 1
ATOM 867 C CA . ARG A 1 112 ? -28.309 -20.619 -9.062 1.00 27.81 112 ARG A CA 1
ATOM 868 C C . ARG A 1 112 ? -27.553 -19.665 -9.991 1.00 27.81 112 ARG A C 1
ATOM 870 O O . ARG A 1 112 ? -26.602 -19.023 -9.567 1.00 27.81 112 ARG A O 1
ATOM 877 N N . LYS A 1 113 ? -27.962 -19.638 -11.262 1.00 28.16 113 LYS A N 1
ATOM 878 C CA . LYS A 1 113 ? -27.537 -18.680 -12.292 1.00 28.16 113 LYS A CA 1
ATOM 879 C C . LYS A 1 113 ? -28.485 -17.483 -12.254 1.00 28.16 113 LYS A C 1
ATOM 881 O O . LYS A 1 113 ? -29.694 -17.704 -12.235 1.00 28.16 113 LYS A O 1
ATOM 886 N N . THR A 1 114 ? -27.962 -16.267 -12.357 1.00 28.58 114 THR A N 1
ATOM 887 C CA . THR A 1 114 ? -28.744 -15.097 -12.778 1.00 28.58 114 THR A CA 1
ATOM 888 C C . THR A 1 114 ? -27.978 -14.298 -13.821 1.00 28.58 114 THR A C 1
ATOM 890 O O . THR A 1 114 ? -26.759 -14.169 -13.763 1.00 28.58 114 THR A O 1
ATOM 893 N N . SER A 1 115 ? -28.753 -13.876 -14.815 1.00 26.73 115 SER A N 1
ATOM 894 C CA . SER A 1 115 ? -28.389 -13.272 -16.090 1.00 26.73 115 SER A CA 1
ATOM 895 C C . SER A 1 115 ? -28.236 -11.757 -15.977 1.00 26.73 115 SER A C 1
ATOM 897 O O . SER A 1 115 ? -28.884 -11.128 -15.145 1.00 26.73 115 SER A O 1
ATOM 899 N N . ALA A 1 116 ? -27.410 -11.211 -16.866 1.00 27.66 116 ALA A N 1
ATOM 900 C CA . ALA A 1 116 ? -27.122 -9.799 -17.073 1.00 27.66 116 ALA A CA 1
ATOM 901 C C . ALA A 1 116 ? -28.249 -9.037 -17.800 1.00 27.66 116 ALA A C 1
ATOM 903 O O . ALA A 1 116 ? -28.931 -9.626 -18.636 1.00 27.66 116 ALA A O 1
ATOM 904 N N . CYS A 1 117 ? -28.343 -7.733 -17.507 1.00 27.78 117 CYS A N 1
ATOM 905 C CA . CYS A 1 117 ? -28.829 -6.600 -18.320 1.00 27.78 117 CYS A CA 1
ATOM 906 C C . CYS A 1 117 ? -28.216 -5.342 -17.649 1.00 27.78 117 CYS A C 1
ATOM 908 O O . CYS A 1 117 ? -28.311 -5.237 -16.433 1.00 27.78 117 CYS A O 1
ATOM 910 N N . GLY A 1 118 ? -27.521 -4.387 -18.272 1.00 26.84 118 GLY A N 1
ATOM 911 C CA . GLY A 1 118 ? -27.504 -3.946 -19.663 1.00 26.84 118 GLY A CA 1
ATOM 912 C C . GLY A 1 118 ? -28.382 -2.701 -19.818 1.00 26.84 118 GLY A C 1
ATOM 913 O O . GLY A 1 118 ? -29.499 -2.833 -20.305 1.00 26.84 118 GLY A O 1
ATOM 914 N N . LEU A 1 119 ? -27.918 -1.519 -19.384 1.00 29.19 119 LEU A N 1
ATOM 915 C CA . LEU A 1 119 ? -28.586 -0.251 -19.699 1.00 29.19 119 LEU A CA 1
ATOM 916 C C . LEU A 1 119 ? -27.581 0.881 -19.939 1.00 29.19 119 LEU A C 1
ATOM 918 O O . LEU A 1 119 ? -26.658 1.099 -19.159 1.00 29.19 119 LEU A O 1
ATOM 922 N N . VAL A 1 120 ? -27.791 1.533 -21.078 1.00 30.55 120 VAL A N 1
ATOM 923 C CA . VAL A 1 120 ? -26.961 2.535 -21.748 1.00 30.55 120 VAL A CA 1
ATOM 924 C C . VAL A 1 120 ? -27.469 3.938 -21.403 1.00 30.55 120 VAL A C 1
ATOM 926 O O . VAL A 1 120 ? -28.676 4.162 -21.324 1.00 30.55 120 VAL A O 1
ATOM 929 N N . VAL A 1 121 ? -26.526 4.861 -21.220 1.00 32.34 121 VAL A N 1
ATOM 930 C CA . VAL A 1 121 ? -26.692 6.308 -20.993 1.00 32.34 121 VAL A CA 1
ATOM 931 C C . VAL A 1 121 ? -26.771 7.048 -22.339 1.00 32.34 121 VAL A C 1
ATOM 933 O O . VAL A 1 121 ? -26.146 6.592 -23.299 1.00 32.34 121 VAL A O 1
ATOM 936 N N . PRO A 1 122 ? -27.413 8.228 -22.415 1.00 34.97 122 PRO A N 1
ATOM 937 C CA . PRO A 1 122 ? -26.936 9.272 -23.316 1.00 34.97 122 PRO A CA 1
ATOM 938 C C . PRO A 1 122 ? -26.508 10.547 -22.569 1.00 34.97 122 PRO A C 1
ATOM 940 O O . PRO A 1 122 ? -27.139 10.982 -21.609 1.00 34.97 122 PRO A O 1
ATOM 943 N N . TYR A 1 123 ? -25.387 11.082 -23.048 1.00 29.77 123 TYR A N 1
ATOM 944 C CA . TYR A 1 123 ? -24.626 12.248 -22.596 1.00 29.77 123 TYR A CA 1
ATOM 945 C C . TYR A 1 123 ? -25.221 13.548 -23.172 1.00 29.77 123 TYR A C 1
ATOM 947 O O . TYR A 1 123 ? -25.570 13.578 -24.353 1.00 29.77 123 TYR A O 1
ATOM 955 N N . GLU A 1 124 ? -25.262 14.623 -22.381 1.00 28.97 124 GLU A N 1
ATOM 956 C CA . GLU A 1 124 ? -25.503 16.001 -22.844 1.00 28.97 124 GLU A CA 1
ATOM 957 C C . GLU A 1 124 ? -24.204 16.826 -22.797 1.00 28.97 124 GLU A C 1
ATOM 959 O O . GLU A 1 124 ? -23.304 16.563 -22.002 1.00 28.97 124 GLU A O 1
ATOM 964 N N . ALA A 1 125 ? -24.099 17.776 -23.729 1.0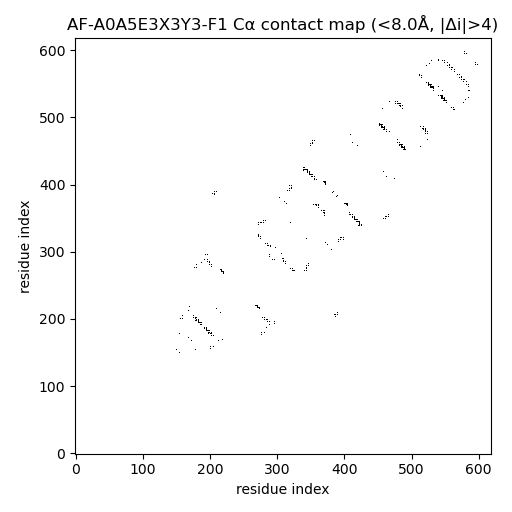0 29.70 125 ALA A N 1
ATOM 965 C CA . ALA A 1 125 ? -22.883 18.459 -24.160 1.00 29.70 125 ALA A CA 1
ATOM 966 C C . ALA A 1 125 ? -22.483 19.667 -23.286 1.00 29.70 125 ALA A C 1
ATOM 968 O O . ALA A 1 125 ? -23.334 20.451 -22.868 1.00 29.70 125 ALA A O 1
ATOM 969 N N . CYS A 1 126 ? -21.172 19.855 -23.089 1.00 29.98 126 CYS A N 1
ATOM 970 C CA . CYS A 1 126 ? -20.575 21.009 -22.407 1.00 29.98 126 CYS A CA 1
ATOM 971 C C . CYS A 1 126 ? -20.299 22.176 -23.371 1.00 29.98 126 CYS A C 1
ATOM 973 O O . CYS A 1 126 ? -19.822 21.971 -24.487 1.00 29.98 126 CYS A O 1
ATOM 975 N N . ALA A 1 127 ? -20.560 23.395 -22.895 1.00 32.31 127 ALA A N 1
ATOM 976 C CA . ALA A 1 127 ? -20.261 24.664 -23.555 1.00 32.31 127 ALA A CA 1
ATOM 977 C C . ALA A 1 127 ? -18.911 25.257 -23.090 1.00 32.31 127 ALA A C 1
ATOM 979 O O . ALA A 1 127 ? -18.445 24.989 -21.984 1.00 32.31 127 ALA A O 1
ATOM 980 N N . GLU A 1 128 ? -18.308 26.055 -23.973 1.00 37.19 128 GLU A N 1
ATOM 981 C CA . GLU A 1 128 ? -16.969 26.664 -23.914 1.00 37.19 128 GLU A CA 1
ATOM 982 C C . GLU A 1 128 ? -16.799 27.772 -22.846 1.00 37.19 128 GLU A C 1
ATOM 984 O O . GLU A 1 128 ? -17.767 28.473 -22.539 1.00 37.19 128 GLU A O 1
ATOM 989 N N . PRO A 1 129 ? -15.568 28.033 -22.349 1.00 43.94 129 PRO A N 1
ATOM 990 C CA . PRO A 1 129 ? -15.249 29.226 -21.560 1.00 43.94 129 PRO A CA 1
ATOM 991 C C . PRO A 1 129 ? -14.468 30.303 -22.357 1.00 43.94 129 PRO A C 1
ATOM 993 O O . PRO A 1 129 ? -13.694 29.963 -23.257 1.00 43.94 129 PRO A O 1
ATOM 996 N N . PRO A 1 130 ? -14.588 31.605 -22.010 1.00 43.72 130 PRO A N 1
ATOM 997 C CA . PRO A 1 130 ? -13.868 32.678 -22.690 1.00 43.72 130 PRO A CA 1
ATOM 998 C C . PRO A 1 130 ? -12.555 33.130 -22.007 1.00 43.72 130 PRO A C 1
ATOM 1000 O O . PRO A 1 130 ? -12.450 33.282 -20.795 1.00 43.72 130 PRO A O 1
ATOM 1003 N N . LEU A 1 131 ? -11.588 33.364 -22.896 1.00 36.72 131 LEU A N 1
ATOM 1004 C CA . LEU A 1 131 ? -10.412 34.249 -22.983 1.00 36.72 131 LEU A CA 1
ATOM 1005 C C . LEU A 1 131 ? -9.963 35.179 -21.817 1.00 36.72 131 LEU A C 1
ATOM 1007 O O . LEU A 1 131 ? -10.680 36.071 -21.381 1.00 36.72 131 LEU A O 1
ATOM 1011 N N . TYR A 1 132 ? -8.662 35.026 -21.510 1.00 35.72 132 TYR A N 1
ATOM 1012 C CA . TYR A 1 132 ? -7.572 35.982 -21.202 1.00 35.72 132 TYR A CA 1
ATOM 1013 C C . TYR A 1 132 ? -7.807 37.254 -20.359 1.00 35.72 132 TYR A C 1
ATOM 1015 O O . TYR A 1 132 ? -8.458 38.205 -20.780 1.00 35.72 132 TYR A O 1
ATOM 1023 N N . SER A 1 133 ? -7.042 37.348 -19.260 1.00 36.41 133 SER A N 1
ATOM 1024 C CA . SER A 1 133 ? -6.693 38.594 -18.561 1.00 36.41 133 SER A CA 1
ATOM 1025 C C . SER A 1 133 ? -5.175 38.660 -18.335 1.00 36.41 133 SER A C 1
ATOM 1027 O O . SER A 1 133 ? -4.573 37.729 -17.802 1.00 36.41 133 SER A O 1
ATOM 1029 N N . THR A 1 134 ? -4.546 39.740 -18.800 1.00 38.22 134 THR A N 1
ATOM 1030 C CA . THR A 1 134 ? -3.097 39.999 -18.759 1.00 38.22 134 THR A CA 1
ATOM 1031 C C . THR A 1 134 ? -2.698 40.750 -17.487 1.00 38.22 134 THR A C 1
ATOM 1033 O O . THR A 1 134 ? -3.175 41.862 -17.259 1.00 38.22 134 THR A O 1
ATOM 1036 N N . VAL A 1 135 ? -1.772 40.185 -16.708 1.00 48.69 135 VAL A N 1
ATOM 1037 C CA . VAL A 1 135 ? -1.164 40.804 -15.513 1.00 48.69 135 VAL A CA 1
ATOM 1038 C C . VAL A 1 135 ? 0.290 41.207 -15.829 1.00 48.69 135 VAL A C 1
ATOM 1040 O O . VAL A 1 135 ? 0.987 40.436 -16.491 1.00 48.69 135 VAL A O 1
ATOM 1043 N N . PRO A 1 136 ? 0.768 42.395 -15.404 1.00 54.34 136 PRO A N 1
ATOM 1044 C CA . PRO A 1 136 ? 2.139 42.849 -15.654 1.00 54.34 136 PRO A CA 1
ATOM 1045 C C . PRO A 1 136 ? 3.170 42.193 -14.708 1.00 54.34 136 PRO A C 1
ATOM 1047 O O . PRO A 1 136 ? 2.816 41.809 -13.592 1.00 54.34 136 PRO A O 1
ATOM 1050 N N . PRO A 1 137 ? 4.450 42.086 -15.120 1.00 56.66 137 PRO A N 1
ATOM 1051 C CA . PRO A 1 137 ? 5.481 41.386 -14.353 1.00 56.66 137 PRO A CA 1
ATOM 1052 C C . PRO A 1 137 ? 6.037 42.227 -13.184 1.00 56.66 137 PRO A C 1
ATOM 1054 O O . PRO A 1 137 ? 6.163 43.450 -13.317 1.00 56.66 137 PRO A O 1
ATOM 1057 N N . PRO A 1 138 ? 6.423 41.595 -12.057 1.00 58.22 138 PRO A N 1
ATOM 1058 C CA . PRO A 1 138 ? 7.171 42.254 -10.991 1.00 58.22 138 PRO A CA 1
ATOM 1059 C C . PRO A 1 138 ? 8.665 42.404 -11.353 1.00 58.22 138 PRO A C 1
ATOM 1061 O O . PRO A 1 138 ? 9.176 41.640 -12.175 1.00 58.22 138 PRO A O 1
ATOM 1064 N N . PRO A 1 139 ? 9.389 43.372 -10.757 1.00 58.06 139 PRO A N 1
ATOM 1065 C CA . PRO A 1 139 ? 10.818 43.546 -10.985 1.00 58.06 139 PRO A CA 1
ATOM 1066 C C . PRO A 1 139 ? 11.650 42.682 -10.014 1.00 58.06 139 PRO A C 1
ATOM 1068 O O . PRO A 1 139 ? 11.098 42.080 -9.103 1.00 58.06 139 PRO A O 1
ATOM 1071 N N . TYR A 1 140 ? 12.976 42.698 -10.214 1.00 49.94 140 TYR A N 1
ATOM 1072 C CA . TYR A 1 140 ? 14.083 42.152 -9.397 1.00 49.94 140 TYR A CA 1
ATOM 1073 C C . TYR A 1 140 ? 14.289 40.622 -9.380 1.00 49.94 140 TYR A C 1
ATOM 1075 O O . TYR A 1 140 ? 13.855 39.894 -8.493 1.00 49.94 140 TYR A O 1
ATOM 1083 N N . GLU A 1 141 ? 15.085 40.184 -10.358 1.00 42.25 141 GLU A N 1
ATOM 1084 C CA . GLU A 1 141 ? 15.647 38.847 -10.538 1.00 42.25 141 GLU A CA 1
ATOM 1085 C C . GLU A 1 141 ? 16.949 38.718 -9.718 1.00 42.25 141 GLU A C 1
ATOM 1087 O O . GLU A 1 141 ? 17.960 39.363 -10.006 1.00 42.25 141 GLU A O 1
ATOM 1092 N N . VAL A 1 142 ? 16.914 37.923 -8.647 1.00 53.47 142 VAL A N 1
ATOM 1093 C CA . VAL A 1 142 ? 18.113 37.505 -7.907 1.00 53.47 142 VAL A CA 1
ATOM 1094 C C . VAL A 1 142 ? 18.769 36.385 -8.713 1.00 53.47 142 VAL A C 1
ATOM 1096 O O . VAL A 1 142 ? 18.141 35.356 -8.947 1.00 53.47 142 VAL A O 1
ATOM 1099 N N . GLN A 1 143 ? 20.020 36.580 -9.144 1.00 43.59 143 GLN A N 1
ATOM 1100 C CA . GLN A 1 143 ? 20.805 35.551 -9.834 1.00 43.59 143 GLN A CA 1
ATOM 1101 C C . GLN A 1 143 ? 21.139 34.408 -8.865 1.00 43.59 143 GLN A C 1
ATOM 1103 O O . GLN A 1 143 ? 22.168 34.414 -8.193 1.00 43.59 143 GLN A O 1
ATOM 1108 N N . VAL A 1 144 ? 20.232 33.439 -8.780 1.00 53.50 144 VAL A N 1
ATOM 1109 C CA . VAL A 1 144 ? 20.494 32.104 -8.241 1.00 53.50 144 VAL A CA 1
ATOM 1110 C C . VAL A 1 144 ? 21.208 31.324 -9.345 1.00 53.50 144 VAL A C 1
ATOM 1112 O O . VAL A 1 144 ? 20.745 31.329 -10.487 1.00 53.50 144 VAL A O 1
ATOM 1115 N N . GLU A 1 145 ? 22.350 30.696 -9.044 1.00 38.34 145 GLU A N 1
ATOM 1116 C CA . GLU A 1 145 ? 23.011 29.803 -10.006 1.00 38.34 145 GLU A CA 1
ATOM 1117 C C . GLU A 1 145 ? 22.002 28.772 -10.536 1.00 38.34 145 GLU A C 1
ATOM 1119 O O . GLU A 1 145 ? 21.251 28.197 -9.739 1.00 38.34 145 GLU A O 1
ATOM 1124 N N . PRO A 1 146 ? 21.941 28.539 -11.861 1.00 43.84 146 PRO A N 1
ATOM 1125 C CA . PRO A 1 146 ? 20.962 27.633 -12.428 1.00 43.84 146 PRO A CA 1
ATOM 1126 C C . PRO A 1 146 ? 21.230 26.231 -11.887 1.00 43.84 146 PRO A C 1
ATOM 1128 O O . PRO A 1 146 ? 22.273 25.632 -12.157 1.00 43.84 146 PRO A O 1
ATOM 1131 N N . ALA A 1 147 ? 20.270 25.708 -11.122 1.00 47.16 147 ALA A N 1
ATOM 1132 C CA . ALA A 1 147 ? 20.219 24.295 -10.792 1.00 47.16 147 ALA A CA 1
ATOM 1133 C C . ALA A 1 147 ? 20.406 23.470 -12.083 1.00 47.16 147 ALA A C 1
ATOM 1135 O O . ALA A 1 147 ? 19.980 23.920 -13.154 1.00 47.16 147 ALA A O 1
ATOM 1136 N N . PRO A 1 148 ? 21.046 22.287 -12.014 1.00 56.25 148 PRO A N 1
ATOM 1137 C CA . PRO A 1 148 ? 21.254 21.440 -13.183 1.00 56.25 148 PRO A CA 1
ATOM 1138 C C . PRO A 1 148 ? 19.938 21.289 -13.949 1.00 56.25 148 PRO A C 1
ATOM 1140 O O . PRO A 1 148 ? 18.918 20.914 -13.370 1.00 56.25 148 PRO A O 1
ATOM 1143 N N . VAL A 1 149 ? 19.963 21.659 -15.232 1.00 61.12 149 VAL A N 1
ATOM 1144 C CA . VAL A 1 149 ? 18.783 21.705 -16.099 1.00 61.12 149 VAL A CA 1
ATOM 1145 C C . VAL A 1 149 ? 18.171 20.307 -16.142 1.00 61.12 149 VAL A C 1
ATOM 1147 O O . VAL A 1 149 ? 18.711 19.413 -16.793 1.00 61.12 149 VAL A O 1
ATOM 1150 N N . ARG A 1 150 ? 17.058 20.105 -15.425 1.00 63.03 150 ARG A N 1
ATOM 1151 C CA . ARG A 1 150 ? 16.246 18.891 -15.555 1.00 63.03 150 ARG A CA 1
ATOM 1152 C C . ARG A 1 150 ? 15.803 18.796 -17.014 1.00 63.03 150 ARG A C 1
ATOM 1154 O O . ARG A 1 150 ? 15.233 19.750 -17.546 1.00 63.03 150 ARG A O 1
ATOM 1161 N N . GLN A 1 151 ? 16.110 17.676 -17.665 1.00 76.06 151 GLN A N 1
ATOM 1162 C CA . GLN A 1 151 ? 15.654 17.426 -19.028 1.00 76.06 151 GLN A CA 1
ATOM 1163 C C . GLN A 1 151 ? 14.124 17.444 -19.062 1.00 76.06 151 GLN A C 1
ATOM 1165 O O . GLN A 1 151 ? 13.466 16.943 -18.151 1.00 76.06 151 GLN A O 1
ATOM 1170 N N . THR A 1 152 ? 13.554 18.058 -20.095 1.00 85.00 152 THR A N 1
ATOM 1171 C CA . THR A 1 152 ? 12.102 18.088 -20.270 1.00 85.00 152 THR A CA 1
ATOM 1172 C C . THR A 1 152 ? 11.589 16.702 -20.661 1.00 85.00 152 THR A C 1
ATOM 1174 O O . THR A 1 152 ? 12.301 15.909 -21.277 1.00 85.00 152 THR A O 1
ATOM 1177 N N . MET A 1 153 ? 10.326 16.422 -20.335 1.00 79.25 153 MET A N 1
ATOM 1178 C CA . MET A 1 153 ? 9.639 15.173 -20.691 1.00 79.25 153 MET A CA 1
ATOM 1179 C C . MET A 1 153 ? 9.791 14.827 -22.183 1.00 79.25 153 MET A C 1
ATOM 1181 O O . MET A 1 153 ? 10.136 13.699 -22.530 1.00 79.25 153 MET A O 1
ATOM 1185 N N . ASP A 1 154 ? 9.613 15.820 -23.058 1.00 81.81 154 ASP A N 1
ATOM 1186 C CA . ASP A 1 154 ? 9.736 15.653 -24.509 1.00 81.81 154 ASP A CA 1
ATOM 1187 C C . ASP A 1 154 ? 11.156 15.272 -24.939 1.00 81.81 154 ASP A C 1
ATOM 1189 O O . ASP A 1 154 ? 11.323 14.498 -25.878 1.00 81.81 154 ASP A O 1
ATOM 1193 N N . ALA A 1 155 ? 12.183 15.777 -24.245 1.00 84.19 155 ALA A N 1
ATOM 1194 C CA . ALA A 1 155 ? 13.572 15.431 -24.529 1.00 84.19 155 ALA A CA 1
ATOM 1195 C C . ALA A 1 155 ? 13.863 13.968 -24.164 1.00 84.19 155 ALA A C 1
ATOM 1197 O O . ALA A 1 155 ? 14.444 13.249 -24.973 1.00 84.19 155 ALA A O 1
ATOM 1198 N N . LEU A 1 156 ? 13.388 13.504 -23.002 1.00 81.06 156 LEU A N 1
ATOM 1199 C CA . LEU A 1 156 ? 13.535 12.104 -22.587 1.00 81.06 156 LEU A CA 1
ATOM 1200 C C . LEU A 1 156 ? 12.824 11.149 -23.557 1.00 81.06 156 LEU A C 1
ATOM 1202 O O . LEU A 1 156 ? 13.399 10.146 -23.978 1.00 81.06 156 LEU A O 1
ATOM 1206 N N . LEU A 1 157 ? 11.590 11.468 -23.958 1.00 81.62 157 LEU A N 1
ATOM 1207 C CA . LEU A 1 157 ? 10.835 10.651 -24.913 1.00 81.62 157 LEU A CA 1
ATOM 1208 C C . LEU A 1 157 ? 11.464 10.662 -26.314 1.00 81.62 157 LEU A C 1
ATOM 1210 O O . LEU A 1 157 ? 11.513 9.618 -26.970 1.00 81.62 157 LEU A O 1
ATOM 1214 N N . ALA A 1 158 ? 11.975 11.810 -26.766 1.00 81.81 158 ALA A N 1
ATOM 1215 C CA . ALA A 1 158 ? 12.684 11.917 -28.039 1.00 81.81 158 ALA A CA 1
ATOM 1216 C C . ALA A 1 158 ? 13.981 11.092 -28.043 1.00 81.81 158 ALA A C 1
ATOM 1218 O O . ALA A 1 158 ? 14.255 10.396 -29.024 1.00 81.81 158 ALA A O 1
ATOM 1219 N N . ASP A 1 159 ? 14.738 11.110 -26.945 1.00 77.81 159 ASP A N 1
ATOM 1220 C CA . ASP A 1 159 ? 15.956 10.312 -26.792 1.00 77.81 159 ASP A CA 1
ATOM 1221 C C . ASP A 1 159 ? 15.660 8.807 -26.817 1.00 77.81 159 ASP A C 1
ATOM 1223 O O . ASP A 1 159 ? 16.371 8.051 -27.485 1.00 77.81 159 ASP A O 1
ATOM 1227 N N . VAL A 1 160 ? 14.585 8.365 -26.153 1.00 76.69 160 VAL A N 1
ATOM 1228 C CA . VAL A 1 160 ? 14.127 6.965 -26.212 1.00 76.69 160 VAL A CA 1
ATOM 1229 C C . VAL A 1 160 ? 13.735 6.590 -27.642 1.00 76.69 160 VAL A C 1
ATOM 1231 O O . VAL A 1 160 ? 14.193 5.570 -28.162 1.00 76.69 160 VAL A O 1
ATOM 1234 N N . ALA A 1 161 ? 12.952 7.432 -28.323 1.00 76.75 161 ALA A N 1
ATOM 1235 C CA . ALA A 1 161 ? 12.523 7.181 -29.697 1.00 76.75 161 ALA A CA 1
ATOM 1236 C C . ALA A 1 161 ? 13.715 7.059 -30.667 1.00 76.75 161 ALA A C 1
ATOM 1238 O O . ALA A 1 161 ? 13.760 6.129 -31.478 1.00 76.75 161 ALA A O 1
ATOM 1239 N N . ALA A 1 162 ? 14.712 7.941 -30.544 1.00 77.38 162 ALA A N 1
ATOM 1240 C CA . ALA A 1 162 ? 15.905 7.959 -31.391 1.00 77.38 162 ALA A CA 1
ATOM 1241 C C . ALA A 1 162 ? 16.821 6.732 -31.208 1.00 77.38 162 ALA A C 1
ATOM 1243 O O . ALA A 1 162 ? 17.630 6.428 -32.087 1.00 77.38 162 ALA A O 1
ATOM 1244 N N . LYS A 1 163 ? 16.721 6.021 -30.078 1.00 75.75 163 LYS A N 1
ATOM 1245 C CA . LYS A 1 163 ? 17.602 4.894 -29.724 1.00 75.75 163 LYS A CA 1
ATOM 1246 C C . LYS A 1 163 ? 17.031 3.512 -30.035 1.00 75.75 163 LYS A C 1
ATOM 1248 O O . LYS A 1 163 ? 17.754 2.526 -29.891 1.00 75.75 163 LYS A O 1
ATOM 1253 N N . THR A 1 164 ? 15.788 3.424 -30.502 1.00 72.12 164 THR A N 1
ATOM 1254 C CA . THR A 1 164 ? 15.091 2.148 -30.751 1.00 72.12 164 THR A CA 1
ATOM 1255 C C . THR A 1 164 ? 15.821 1.189 -31.712 1.00 72.12 164 THR A C 1
ATOM 1257 O O . THR A 1 164 ? 15.637 -0.022 -31.597 1.00 72.12 164 THR A O 1
ATOM 1260 N N . ASP A 1 165 ? 16.722 1.687 -32.569 1.00 74.31 165 ASP A N 1
ATOM 1261 C CA . ASP A 1 165 ? 17.514 0.878 -33.514 1.00 74.31 165 ASP A CA 1
ATOM 1262 C C . ASP A 1 165 ? 18.894 0.421 -32.994 1.00 74.31 165 ASP A C 1
ATOM 1264 O O . ASP A 1 165 ? 19.591 -0.361 -33.655 1.00 74.31 165 ASP A O 1
ATOM 1268 N N . LYS A 1 166 ? 19.332 0.891 -31.817 1.00 78.69 166 LYS A N 1
ATOM 1269 C CA . LYS A 1 166 ? 20.642 0.518 -31.264 1.00 78.69 166 LYS A CA 1
ATOM 1270 C C . LYS A 1 166 ? 20.646 -0.938 -30.794 1.00 78.69 166 LYS A C 1
ATOM 1272 O O . LYS A 1 166 ? 19.791 -1.363 -30.020 1.00 78.69 166 LYS A O 1
ATOM 1277 N N . ARG A 1 167 ? 21.664 -1.692 -31.22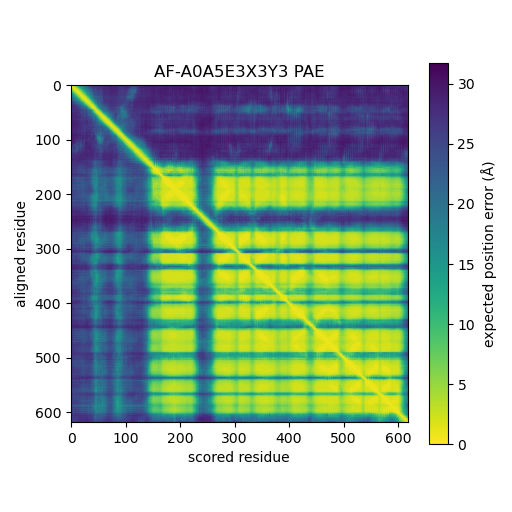9 1.00 85.38 167 ARG A N 1
ATOM 1278 C CA . ARG A 1 167 ? 21.895 -3.103 -30.851 1.00 85.38 167 ARG A CA 1
ATOM 1279 C C . ARG A 1 167 ? 22.725 -3.288 -29.583 1.00 85.38 167 ARG A C 1
ATOM 1281 O O . ARG A 1 167 ? 22.932 -4.420 -29.164 1.00 85.38 167 ARG A O 1
ATOM 1288 N N . GLU A 1 168 ? 23.210 -2.200 -29.008 1.00 90.00 168 GLU A N 1
ATOM 1289 C CA . GLU A 1 168 ? 24.008 -2.197 -27.789 1.00 90.00 168 GLU A CA 1
ATOM 1290 C C . GLU A 1 168 ? 23.232 -1.447 -26.701 1.00 90.00 168 GLU A C 1
ATOM 1292 O O . GLU A 1 168 ? 22.418 -0.569 -27.001 1.00 90.00 168 GLU A O 1
ATOM 1297 N N . CYS A 1 169 ? 23.446 -1.853 -25.452 1.00 91.00 169 CYS A N 1
ATOM 1298 C CA . CYS A 1 169 ? 22.920 -1.198 -24.262 1.00 91.00 169 CYS A CA 1
ATOM 1299 C C . CYS A 1 169 ? 24.124 -0.804 -23.410 1.00 91.00 169 CYS A C 1
ATOM 1301 O O . CYS A 1 169 ? 24.864 -1.680 -22.962 1.00 91.00 169 CYS A O 1
ATOM 1303 N N . ASP A 1 170 ? 24.336 0.495 -23.229 1.00 90.62 170 ASP A N 1
ATOM 1304 C CA . ASP A 1 170 ? 25.447 1.041 -22.448 1.00 90.62 170 ASP A CA 1
ATOM 1305 C C . ASP A 1 170 ? 24.963 1.658 -21.118 1.00 90.62 170 ASP A C 1
ATOM 1307 O O . ASP A 1 170 ? 23.771 1.662 -20.798 1.00 90.62 170 ASP A O 1
ATOM 1311 N N . LEU A 1 171 ? 25.894 2.186 -20.315 1.00 89.50 171 LEU A N 1
ATOM 1312 C CA . LEU A 1 171 ? 25.569 2.867 -19.052 1.00 89.50 171 LEU A CA 1
ATOM 1313 C C . LEU A 1 171 ? 24.766 4.164 -19.258 1.00 89.50 171 LEU A C 1
ATOM 1315 O O . LEU A 1 171 ? 24.083 4.613 -18.338 1.00 89.50 171 LEU A O 1
ATOM 1319 N N . THR A 1 172 ? 24.820 4.764 -20.451 1.00 91.25 172 THR A N 1
ATOM 1320 C CA . THR A 1 172 ? 24.041 5.967 -20.775 1.00 91.25 172 THR A CA 1
ATOM 1321 C C . THR A 1 172 ? 22.571 5.611 -20.939 1.00 91.25 172 THR A C 1
ATOM 1323 O O . THR A 1 172 ? 21.707 6.309 -20.417 1.00 91.25 172 THR A O 1
ATOM 1326 N N . ASP A 1 173 ? 22.275 4.517 -21.641 1.00 91.56 173 ASP A N 1
ATOM 1327 C CA . ASP A 1 173 ? 20.914 3.995 -21.773 1.00 91.56 173 ASP A CA 1
ATOM 1328 C C . ASP A 1 173 ? 20.317 3.660 -20.401 1.00 91.56 173 ASP A C 1
ATOM 1330 O O . ASP A 1 173 ? 19.168 4.002 -20.120 1.00 91.56 173 ASP A O 1
ATOM 1334 N N . TRP A 1 174 ? 21.125 3.078 -19.512 1.00 93.50 174 TRP A N 1
ATOM 1335 C CA . TRP A 1 174 ? 20.717 2.831 -18.133 1.00 93.50 174 TRP A CA 1
ATOM 1336 C C . TRP A 1 174 ? 20.399 4.123 -17.361 1.00 93.50 174 TRP A C 1
ATOM 1338 O O . TRP A 1 174 ? 19.381 4.192 -16.670 1.00 93.50 174 TRP A O 1
ATOM 1348 N N . GLN A 1 175 ? 21.221 5.168 -17.494 1.00 92.06 175 GLN A N 1
ATOM 1349 C CA . GLN A 1 175 ? 20.950 6.450 -16.840 1.00 92.06 175 GLN A CA 1
ATOM 1350 C C . GLN A 1 175 ? 19.644 7.085 -17.338 1.00 92.06 175 GLN A C 1
ATOM 1352 O O . GLN A 1 175 ? 18.832 7.499 -16.514 1.00 92.06 175 GLN A O 1
ATOM 1357 N N . ILE A 1 176 ? 19.392 7.076 -18.653 1.00 92.19 176 ILE A N 1
ATOM 1358 C CA . ILE A 1 176 ? 18.130 7.579 -19.223 1.00 92.19 176 ILE A CA 1
ATOM 1359 C C . ILE A 1 176 ? 16.935 6.799 -18.676 1.00 92.19 176 ILE A C 1
ATOM 1361 O O . ILE A 1 176 ? 15.917 7.394 -18.330 1.00 92.19 176 ILE A O 1
ATOM 1365 N N . LEU A 1 177 ? 17.051 5.474 -18.562 1.00 95.12 177 LEU A N 1
ATOM 1366 C CA . LEU A 1 177 ? 15.983 4.641 -18.019 1.00 95.12 177 LEU A CA 1
ATOM 1367 C C . LEU A 1 177 ? 15.652 5.002 -16.561 1.00 95.12 177 LEU A C 1
ATOM 1369 O O . LEU A 1 177 ? 14.475 5.062 -16.196 1.00 95.12 177 LEU A O 1
ATOM 1373 N N . LYS A 1 178 ? 16.670 5.282 -15.735 1.00 94.44 178 LYS A N 1
ATOM 1374 C CA . LYS A 1 178 ? 16.473 5.769 -14.361 1.00 94.44 178 LYS A CA 1
ATOM 1375 C C . LYS A 1 178 ? 15.799 7.133 -14.332 1.00 94.44 178 LYS A C 1
ATOM 1377 O O . LYS A 1 178 ? 14.849 7.299 -13.573 1.00 94.44 178 LYS A O 1
ATOM 1382 N N . ASP A 1 179 ? 16.259 8.074 -15.152 1.00 93.62 179 ASP A N 1
ATOM 1383 C CA . ASP A 1 179 ? 15.712 9.433 -15.195 1.00 93.62 179 ASP A CA 1
ATOM 1384 C C . ASP A 1 179 ? 14.242 9.414 -15.639 1.00 93.62 179 ASP A C 1
ATOM 1386 O O . ASP A 1 179 ? 13.385 10.031 -15.005 1.00 93.62 179 ASP A O 1
ATOM 1390 N N . LEU A 1 180 ? 13.924 8.604 -16.653 1.00 95.56 180 LEU A N 1
ATOM 1391 C CA . LEU A 1 180 ? 12.561 8.383 -17.128 1.00 95.56 180 LEU A CA 1
ATOM 1392 C C . LEU A 1 180 ? 11.667 7.766 -16.041 1.00 95.56 180 LEU A C 1
ATOM 1394 O O . LEU A 1 180 ? 10.542 8.220 -15.834 1.00 95.56 180 LEU A O 1
ATOM 1398 N N . CYS A 1 181 ? 12.159 6.755 -15.318 1.00 96.19 181 CYS A N 1
ATOM 1399 C CA . CYS A 1 181 ? 11.408 6.140 -14.223 1.00 96.19 181 CYS A CA 1
ATOM 1400 C C . CYS A 1 181 ? 11.237 7.089 -13.027 1.00 96.19 181 CYS A C 1
ATOM 1402 O O . CYS A 1 181 ? 10.184 7.085 -12.391 1.00 96.19 181 CYS A O 1
ATOM 1404 N N . ALA A 1 182 ? 12.246 7.900 -12.710 1.00 94.19 182 ALA A N 1
ATOM 1405 C CA . ALA A 1 182 ? 12.178 8.883 -11.636 1.00 94.19 182 ALA A CA 1
ATOM 1406 C C . ALA A 1 182 ? 11.136 9.968 -11.942 1.00 94.19 182 ALA A C 1
ATOM 1408 O O . ALA A 1 182 ? 10.315 10.275 -11.077 1.00 94.19 182 ALA A O 1
ATOM 1409 N N . GLU A 1 183 ? 11.112 10.480 -13.176 1.00 95.19 183 GLU A N 1
ATOM 1410 C CA . GLU A 1 183 ? 10.091 11.428 -13.634 1.00 95.19 183 GLU A CA 1
ATOM 1411 C C . GLU A 1 183 ? 8.694 10.787 -13.606 1.00 95.19 183 GLU A C 1
ATOM 1413 O O . GLU A 1 183 ? 7.750 11.386 -13.094 1.00 95.19 183 GLU A O 1
ATOM 1418 N N . ALA A 1 184 ? 8.556 9.537 -14.067 1.00 96.25 184 ALA A N 1
ATOM 1419 C CA . ALA A 1 184 ? 7.290 8.802 -14.008 1.00 96.25 184 ALA A CA 1
ATOM 1420 C C . ALA A 1 184 ? 6.752 8.677 -12.570 1.00 96.25 184 ALA A C 1
ATOM 1422 O O . ALA A 1 184 ? 5.566 8.908 -12.323 1.00 96.25 184 ALA A O 1
ATOM 1423 N N . ASN A 1 185 ? 7.632 8.360 -11.614 1.00 95.06 185 ASN A N 1
ATOM 1424 C CA . ASN A 1 185 ? 7.293 8.285 -10.193 1.00 95.06 185 ASN A CA 1
ATOM 1425 C C . ASN A 1 185 ? 6.869 9.655 -9.647 1.00 95.06 185 ASN A C 1
ATOM 1427 O O . ASN A 1 185 ? 5.885 9.745 -8.917 1.00 95.06 185 ASN A O 1
ATOM 1431 N N . GLU A 1 186 ? 7.573 10.728 -10.019 1.00 93.75 186 GLU A N 1
ATOM 1432 C CA . GLU A 1 186 ? 7.240 12.097 -9.610 1.00 93.75 186 GLU A CA 1
ATOM 1433 C C . GLU A 1 186 ? 5.837 12.500 -10.097 1.00 93.75 186 GLU A C 1
ATOM 1435 O O . GLU A 1 186 ? 5.046 13.035 -9.317 1.00 93.75 186 GLU A O 1
ATOM 1440 N N . ARG A 1 187 ? 5.484 12.176 -11.351 1.00 95.62 187 ARG A N 1
ATOM 1441 C CA . ARG A 1 187 ? 4.131 12.409 -11.892 1.00 95.62 187 ARG A CA 1
ATOM 1442 C C . ARG A 1 187 ? 3.069 11.569 -11.194 1.00 95.62 187 ARG A C 1
ATOM 1444 O O . ARG A 1 187 ? 1.999 12.083 -10.876 1.00 95.62 187 ARG A O 1
ATOM 1451 N N . TYR A 1 188 ? 3.367 10.301 -10.914 1.00 96.00 188 TYR A N 1
ATOM 1452 C CA . TYR A 1 188 ? 2.451 9.421 -10.189 1.00 96.00 188 TYR A CA 1
ATOM 1453 C C . TYR A 1 188 ? 2.150 9.950 -8.777 1.00 96.00 188 TYR A C 1
ATOM 1455 O O . TYR A 1 188 ? 0.994 9.981 -8.362 1.00 96.00 188 TYR A O 1
ATOM 1463 N N . GLU A 1 189 ? 3.164 10.426 -8.051 1.00 92.12 189 GLU A N 1
ATOM 1464 C CA . GLU A 1 189 ? 3.000 10.998 -6.705 1.00 92.12 189 GLU A CA 1
ATOM 1465 C C . GLU A 1 189 ? 2.239 12.335 -6.702 1.00 92.12 189 GLU A C 1
ATOM 1467 O O . GLU A 1 189 ? 1.602 12.681 -5.704 1.00 92.12 189 GLU A O 1
ATOM 1472 N N . ARG A 1 190 ? 2.262 13.075 -7.819 1.00 93.38 190 ARG A N 1
ATOM 1473 C CA . ARG A 1 190 ? 1.430 14.271 -8.049 1.00 93.38 190 ARG A CA 1
ATOM 1474 C C . ARG A 1 190 ? -0.005 13.957 -8.482 1.00 93.38 190 ARG A C 1
ATOM 1476 O O . ARG A 1 190 ? -0.774 14.888 -8.694 1.00 93.38 190 ARG A O 1
ATOM 1483 N N . ASP A 1 191 ? -0.365 12.677 -8.589 1.00 94.81 191 ASP A N 1
ATOM 1484 C CA . ASP A 1 191 ? -1.658 12.203 -9.101 1.00 94.81 191 ASP A CA 1
ATOM 1485 C C . ASP A 1 191 ? -1.916 12.603 -10.575 1.00 94.81 191 ASP A C 1
ATOM 1487 O O . ASP A 1 191 ? -3.048 12.617 -11.051 1.00 94.81 191 ASP A O 1
ATOM 1491 N N . GLU A 1 192 ? -0.853 12.876 -11.346 1.00 96.31 192 GLU A N 1
ATOM 1492 C CA . GLU A 1 192 ? -0.905 13.122 -12.795 1.00 96.31 192 GLU A CA 1
ATOM 1493 C C . GLU A 1 192 ? -0.928 11.786 -13.563 1.00 96.31 192 GLU A C 1
ATOM 1495 O O . GLU A 1 192 ? 0.005 11.442 -14.295 1.00 96.31 192 GLU A O 1
ATOM 1500 N N . LEU A 1 193 ? -1.990 10.996 -13.366 1.00 95.50 193 LEU A N 1
ATOM 1501 C CA . LEU A 1 193 ? -2.041 9.586 -13.782 1.00 95.50 193 LEU A CA 1
ATOM 1502 C C . LEU A 1 193 ? -1.825 9.371 -15.288 1.00 95.50 193 LEU A C 1
ATOM 1504 O O . LEU A 1 193 ? -1.181 8.396 -15.668 1.00 95.50 193 LEU A O 1
ATOM 1508 N N . ALA A 1 194 ? -2.318 10.275 -16.140 1.00 94.44 194 ALA A N 1
ATOM 1509 C CA . ALA A 1 194 ? -2.150 10.183 -17.593 1.00 94.44 194 ALA A CA 1
ATOM 1510 C C . ALA A 1 194 ? -0.687 10.359 -18.019 1.00 94.44 194 ALA A C 1
ATOM 1512 O O . ALA A 1 194 ? -0.141 9.498 -18.707 1.00 94.44 194 ALA A O 1
ATOM 1513 N N . SER A 1 195 ? -0.032 11.422 -17.552 1.00 95.31 195 SER A N 1
ATOM 1514 C CA . SER A 1 195 ? 1.388 11.678 -17.815 1.00 95.31 195 SER A CA 1
ATOM 1515 C C . SER A 1 195 ? 2.269 10.564 -17.241 1.00 95.31 195 SER A C 1
ATOM 1517 O O . SER A 1 195 ? 3.205 10.097 -17.890 1.00 95.31 195 SER A O 1
ATOM 1519 N N . ALA A 1 196 ? 1.950 10.098 -16.028 1.00 96.00 196 ALA A N 1
ATOM 1520 C CA . ALA A 1 196 ? 2.653 8.987 -15.398 1.00 96.00 196 ALA A CA 1
ATOM 1521 C C . ALA A 1 196 ? 2.515 7.695 -16.217 1.00 96.00 196 ALA A C 1
ATOM 1523 O O . ALA A 1 196 ? 3.507 7.003 -16.429 1.00 96.00 196 ALA A O 1
ATOM 1524 N N . ALA A 1 197 ? 1.316 7.378 -16.715 1.00 94.31 197 ALA A N 1
ATOM 1525 C CA . ALA A 1 197 ? 1.081 6.194 -17.537 1.00 94.31 197 ALA A CA 1
ATOM 1526 C C . ALA A 1 197 ? 1.875 6.225 -18.854 1.00 94.31 197 ALA A C 1
ATOM 1528 O O . ALA A 1 197 ? 2.444 5.201 -19.236 1.00 94.31 197 ALA A O 1
ATOM 1529 N N . GLU A 1 198 ? 1.976 7.375 -19.528 1.00 93.81 198 GLU A N 1
ATOM 1530 C CA . GLU A 1 198 ? 2.787 7.525 -20.750 1.00 93.81 198 GLU A CA 1
ATOM 1531 C C . GLU A 1 198 ? 4.261 7.240 -20.479 1.00 93.81 198 GLU A C 1
ATOM 1533 O O . GLU A 1 198 ? 4.877 6.416 -21.162 1.00 93.81 198 GLU A O 1
ATOM 1538 N N . LEU A 1 199 ? 4.807 7.859 -19.432 1.00 95.44 199 LEU A N 1
ATOM 1539 C CA . LEU A 1 199 ? 6.196 7.663 -19.033 1.00 95.44 199 LEU A CA 1
ATOM 1540 C C . LEU A 1 199 ? 6.463 6.220 -18.599 1.00 95.44 199 LEU A C 1
ATOM 1542 O O . LEU A 1 199 ? 7.458 5.634 -19.015 1.00 95.44 199 LEU A O 1
ATOM 1546 N N . LEU A 1 200 ? 5.560 5.602 -17.836 1.00 95.69 200 LEU A N 1
ATOM 1547 C CA . LEU A 1 200 ? 5.675 4.196 -17.441 1.00 95.69 200 LEU A CA 1
ATOM 1548 C C . LEU A 1 200 ? 5.642 3.260 -18.655 1.00 95.69 200 LEU A C 1
ATOM 1550 O O . LEU A 1 200 ? 6.423 2.313 -18.716 1.00 95.69 200 LEU A O 1
ATOM 1554 N N . ASN A 1 201 ? 4.796 3.523 -19.652 1.00 93.62 201 ASN A N 1
ATOM 1555 C CA . ASN A 1 201 ? 4.789 2.746 -20.893 1.00 93.62 201 ASN A CA 1
ATOM 1556 C C . ASN A 1 201 ? 6.096 2.913 -21.687 1.00 93.62 201 ASN A C 1
ATOM 1558 O O . ASN A 1 201 ? 6.590 1.937 -22.265 1.00 93.62 201 ASN A O 1
ATOM 1562 N N . ALA A 1 202 ? 6.689 4.110 -21.682 1.00 94.06 202 ALA A N 1
ATOM 1563 C CA . ALA A 1 202 ? 8.010 4.344 -22.260 1.00 94.06 202 ALA A CA 1
ATOM 1564 C C . ALA A 1 202 ? 9.107 3.575 -21.495 1.00 94.06 202 ALA A C 1
ATOM 1566 O O . ALA A 1 202 ? 9.906 2.882 -22.126 1.00 94.06 202 ALA A O 1
ATOM 1567 N N . VAL A 1 203 ? 9.078 3.582 -20.155 1.00 96.19 203 VAL A N 1
ATOM 1568 C CA . VAL A 1 203 ? 9.971 2.773 -19.300 1.00 96.19 203 VAL A CA 1
ATOM 1569 C C . VAL A 1 203 ? 9.850 1.288 -19.641 1.00 96.19 203 VAL A C 1
ATOM 1571 O O . VAL A 1 203 ? 10.858 0.631 -19.881 1.00 96.19 203 VAL A O 1
ATOM 1574 N N . LEU A 1 204 ? 8.632 0.745 -19.722 1.00 94.94 204 LEU A N 1
ATOM 1575 C CA . LEU A 1 204 ? 8.417 -0.670 -20.047 1.00 94.94 204 LEU A CA 1
ATOM 1576 C C . LEU A 1 204 ? 8.895 -1.027 -21.460 1.00 94.94 204 LEU A C 1
ATOM 1578 O O . LEU A 1 204 ? 9.436 -2.117 -21.671 1.00 94.94 204 LEU A O 1
ATOM 1582 N N . SER A 1 205 ? 8.716 -0.120 -22.421 1.00 93.38 205 SER A N 1
ATOM 1583 C CA . SER A 1 205 ? 9.200 -0.291 -23.795 1.00 93.38 205 SER A CA 1
ATOM 1584 C C . SER A 1 205 ? 10.726 -0.337 -23.847 1.00 93.38 205 SER A C 1
ATOM 1586 O O . SER A 1 205 ? 11.295 -1.193 -24.528 1.00 93.38 205 SER A O 1
ATOM 1588 N N . GLU A 1 206 ? 11.385 0.515 -23.067 1.00 94.88 206 GLU A N 1
ATOM 1589 C CA . GLU A 1 206 ? 12.839 0.554 -22.974 1.00 94.88 206 GLU A CA 1
ATOM 1590 C C . GLU A 1 206 ? 13.396 -0.650 -22.200 1.00 94.88 206 GLU A C 1
ATOM 1592 O O . GLU A 1 206 ? 14.308 -1.319 -22.681 1.00 94.88 206 GLU A O 1
ATOM 1597 N N . CYS A 1 207 ? 12.784 -1.050 -21.080 1.00 96.00 207 CYS A N 1
ATOM 1598 C CA . CYS A 1 207 ? 13.129 -2.297 -20.390 1.00 96.00 207 CYS A CA 1
ATOM 1599 C C . CYS A 1 207 ? 12.999 -3.515 -21.315 1.00 96.00 207 CYS A C 1
ATOM 1601 O O . CYS A 1 207 ? 13.850 -4.404 -21.301 1.00 96.00 207 CYS A O 1
ATOM 1603 N N . LYS A 1 208 ? 11.954 -3.563 -22.150 1.00 94.81 208 LYS A N 1
ATOM 1604 C CA . LYS A 1 208 ? 11.788 -4.601 -23.174 1.00 94.81 208 LYS A CA 1
ATOM 1605 C C . LYS A 1 208 ? 12.934 -4.581 -24.190 1.00 94.81 208 LYS A C 1
ATOM 1607 O O . LYS A 1 208 ? 13.414 -5.656 -24.561 1.00 94.81 208 LYS A O 1
ATOM 1612 N N . ARG A 1 209 ? 13.360 -3.399 -24.655 1.00 94.38 209 ARG A N 1
ATOM 1613 C CA . ARG A 1 209 ? 14.514 -3.250 -25.560 1.00 94.38 209 ARG A CA 1
ATOM 1614 C C . ARG A 1 209 ? 15.774 -3.807 -24.901 1.00 94.38 209 ARG A C 1
ATOM 1616 O O . ARG A 1 209 ? 16.416 -4.676 -25.488 1.00 94.38 209 ARG A O 1
ATOM 1623 N N . VAL A 1 210 ? 16.060 -3.392 -23.666 1.00 95.06 210 VAL A N 1
ATOM 1624 C CA . VAL A 1 210 ? 17.215 -3.862 -22.886 1.00 95.06 210 VAL A CA 1
ATOM 1625 C C . VAL A 1 210 ? 17.193 -5.381 -22.734 1.00 95.06 210 VAL A C 1
ATOM 1627 O O . VAL A 1 210 ? 18.167 -6.026 -23.102 1.00 95.06 210 VAL A O 1
ATOM 1630 N N . LEU A 1 211 ? 16.074 -5.978 -22.314 1.00 94.62 211 LEU A N 1
ATOM 1631 C CA . LEU A 1 211 ? 15.946 -7.436 -22.152 1.00 94.62 211 LEU A CA 1
ATOM 1632 C C . LEU A 1 211 ? 16.064 -8.223 -23.466 1.00 94.62 211 LEU A C 1
ATOM 1634 O O . LEU A 1 211 ? 16.385 -9.410 -23.459 1.00 94.62 211 LEU A O 1
ATOM 1638 N N . SER A 1 212 ? 15.795 -7.579 -24.603 1.00 93.50 212 SER A N 1
ATOM 1639 C CA . SER A 1 212 ? 15.977 -8.194 -25.922 1.00 93.50 212 SER A CA 1
ATOM 1640 C C . SER A 1 212 ? 17.450 -8.228 -26.349 1.00 93.50 212 SER A C 1
ATOM 1642 O O . SER A 1 212 ? 17.826 -9.083 -27.150 1.00 93.50 212 SER A O 1
ATOM 1644 N N . ILE A 1 213 ? 18.272 -7.311 -25.828 1.00 94.00 213 ILE A N 1
ATOM 1645 C CA . ILE A 1 213 ? 19.717 -7.216 -26.094 1.00 94.00 213 ILE A CA 1
ATOM 1646 C C . ILE A 1 213 ? 20.505 -8.020 -25.050 1.00 94.00 213 ILE A C 1
ATOM 1648 O O . ILE A 1 213 ? 21.412 -8.775 -25.397 1.00 94.00 213 ILE A O 1
ATOM 1652 N N . LEU A 1 214 ? 20.134 -7.875 -23.777 1.00 93.06 214 LEU A N 1
ATOM 1653 C CA . LEU A 1 214 ? 20.768 -8.469 -22.607 1.00 93.06 214 LEU A CA 1
ATOM 1654 C C . LEU A 1 214 ? 19.755 -9.360 -21.876 1.00 93.06 214 LEU A C 1
ATOM 1656 O O . LEU A 1 214 ? 18.964 -8.856 -21.078 1.00 93.06 214 LEU A O 1
ATOM 1660 N N . PRO A 1 215 ? 19.779 -10.688 -22.109 1.00 89.75 215 PRO A N 1
ATOM 1661 C CA . PRO A 1 215 ? 18.904 -11.622 -21.399 1.00 89.75 215 PRO A CA 1
ATOM 1662 C C . PRO A 1 215 ? 19.096 -11.595 -19.879 1.00 89.75 215 PRO A C 1
ATOM 1664 O O . PRO A 1 215 ? 18.166 -11.904 -19.142 1.00 89.75 215 PRO A O 1
ATOM 1667 N N . ASP A 1 216 ? 20.303 -11.238 -19.430 1.00 90.81 216 ASP A N 1
ATOM 1668 C CA . ASP A 1 216 ? 20.629 -10.979 -18.032 1.00 90.81 216 ASP A CA 1
ATOM 1669 C C . ASP A 1 216 ? 21.108 -9.521 -17.881 1.00 90.81 216 ASP A C 1
ATOM 1671 O O . ASP A 1 216 ? 22.273 -9.219 -18.167 1.00 90.81 216 ASP A O 1
ATOM 1675 N N . PRO A 1 217 ? 20.224 -8.592 -17.475 1.00 92.69 217 PRO A N 1
ATOM 1676 C CA . PRO A 1 217 ? 20.566 -7.179 -17.338 1.00 92.69 217 PRO A CA 1
ATOM 1677 C C . PRO A 1 217 ? 21.484 -6.910 -16.139 1.00 92.69 217 PRO A C 1
ATOM 1679 O O . PRO A 1 217 ? 22.074 -5.836 -16.059 1.00 92.69 217 PRO A O 1
ATOM 1682 N N . SER A 1 218 ? 21.663 -7.869 -15.224 1.00 89.88 218 SER A N 1
ATOM 1683 C CA . SER A 1 218 ? 22.580 -7.721 -14.091 1.00 89.88 218 SER A CA 1
ATOM 1684 C C . SER A 1 218 ? 24.045 -7.636 -14.522 1.00 89.88 218 SER A C 1
ATOM 1686 O O . SER A 1 218 ? 24.867 -7.081 -13.795 1.00 89.88 218 SER A O 1
ATOM 1688 N N . LEU A 1 219 ? 24.361 -8.103 -15.735 1.00 88.62 219 LEU A N 1
ATOM 1689 C CA . LEU A 1 219 ? 25.683 -7.975 -16.348 1.00 88.62 219 LEU A CA 1
ATOM 1690 C C . LEU A 1 219 ? 26.077 -6.520 -16.648 1.00 88.62 219 LEU A C 1
ATOM 1692 O O . LEU A 1 219 ? 27.266 -6.247 -16.776 1.00 88.62 219 LEU A O 1
ATOM 1696 N N . LEU A 1 220 ? 25.121 -5.578 -16.704 1.00 87.50 220 LEU A N 1
ATOM 1697 C CA . LEU A 1 220 ? 25.419 -4.139 -16.817 1.00 87.50 220 LEU A CA 1
ATOM 1698 C C . LEU A 1 220 ? 26.207 -3.605 -15.615 1.00 87.50 220 LEU A C 1
ATOM 1700 O O . LEU A 1 220 ? 26.894 -2.592 -15.727 1.00 87.50 220 LEU A O 1
ATOM 1704 N N . PHE A 1 221 ? 26.089 -4.280 -14.471 1.00 86.38 221 PHE A N 1
ATOM 1705 C CA . PHE A 1 221 ? 26.674 -3.864 -13.201 1.00 86.38 221 PHE A CA 1
ATOM 1706 C C . PHE A 1 221 ? 27.849 -4.744 -12.778 1.00 86.38 221 PHE A C 1
ATOM 1708 O O . PHE A 1 221 ? 28.448 -4.489 -11.732 1.00 86.38 221 PHE A O 1
ATOM 1715 N N . GLU A 1 222 ? 28.190 -5.784 -13.552 1.00 83.44 222 GLU A N 1
ATOM 1716 C CA . GLU A 1 222 ? 29.407 -6.536 -13.276 1.00 83.44 222 GLU A CA 1
ATOM 1717 C C . GLU A 1 222 ? 30.578 -5.572 -13.511 1.00 83.44 222 GLU A C 1
ATOM 1719 O O . GLU A 1 222 ? 30.702 -5.042 -14.620 1.00 83.44 222 GLU A O 1
ATOM 1724 N N . PRO A 1 223 ? 31.401 -5.274 -12.484 1.00 76.56 223 PRO A N 1
ATOM 1725 C CA . PRO A 1 223 ? 32.525 -4.370 -12.661 1.00 76.56 223 PRO A CA 1
ATOM 1726 C C . PRO A 1 223 ? 33.333 -4.925 -13.817 1.00 76.56 223 PRO A C 1
ATOM 1728 O O . PRO A 1 223 ? 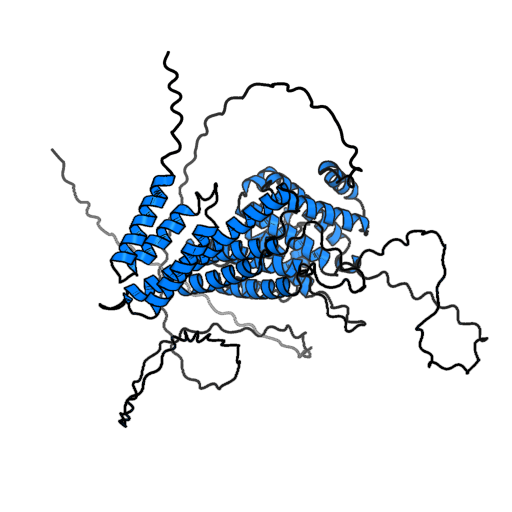33.661 -6.115 -13.782 1.00 76.56 223 PRO A O 1
ATOM 1731 N N . GLU A 1 224 ? 33.584 -4.091 -14.836 1.00 76.62 224 GLU A N 1
ATOM 1732 C CA . GLU A 1 224 ? 34.379 -4.471 -15.999 1.00 76.62 224 GLU A CA 1
ATOM 1733 C C . GLU A 1 224 ? 35.600 -5.169 -15.432 1.00 76.62 224 GLU A C 1
ATOM 1735 O O . GLU A 1 224 ? 36.399 -4.534 -14.733 1.00 76.62 224 GLU A O 1
ATOM 1740 N N . ARG A 1 225 ? 35.640 -6.506 -15.563 1.00 70.94 225 ARG A N 1
ATOM 1741 C CA . ARG A 1 225 ? 36.691 -7.306 -14.949 1.00 70.94 225 ARG A CA 1
ATOM 1742 C C . ARG A 1 225 ? 37.913 -6.769 -15.627 1.00 70.94 225 ARG A C 1
ATOM 1744 O O . ARG A 1 225 ? 38.097 -7.101 -16.795 1.00 70.94 225 ARG A O 1
ATOM 1751 N N . GLN A 1 226 ? 38.647 -5.887 -14.940 1.00 58.72 226 GLN A N 1
ATOM 1752 C CA . GLN A 1 226 ? 39.874 -5.304 -15.441 1.00 58.72 226 GLN A CA 1
ATOM 1753 C C . GLN A 1 226 ? 40.635 -6.524 -15.882 1.00 58.72 226 GLN A C 1
ATOM 1755 O O . GLN A 1 226 ? 41.019 -7.320 -15.015 1.00 58.72 226 GLN A O 1
ATOM 1760 N N . GLN A 1 227 ? 40.669 -6.765 -17.202 1.00 55.16 227 GLN A N 1
ATOM 1761 C CA . GLN A 1 227 ? 41.279 -7.974 -17.713 1.00 55.16 227 GLN A CA 1
ATOM 1762 C C . GLN A 1 227 ? 42.650 -7.894 -17.094 1.00 55.16 227 GLN A C 1
ATOM 1764 O O . GLN A 1 227 ? 43.271 -6.840 -17.271 1.00 55.16 227 GLN A O 1
ATOM 1769 N N . PRO A 1 228 ? 43.022 -8.857 -16.227 1.00 63.78 228 PRO A N 1
ATOM 1770 C CA . PRO A 1 228 ? 44.255 -8.749 -15.484 1.00 63.78 228 PRO A CA 1
ATOM 1771 C C . PRO A 1 228 ? 45.279 -8.558 -16.575 1.00 63.78 228 PRO A C 1
ATOM 1773 O O . PRO A 1 228 ? 45.457 -9.477 -17.369 1.00 63.78 228 PRO A O 1
ATOM 1776 N N . TYR A 1 229 ? 45.785 -7.324 -16.714 1.00 61.72 229 TYR A N 1
ATOM 1777 C CA . TYR A 1 229 ? 46.699 -6.977 -17.785 1.00 61.72 229 TYR A CA 1
ATOM 1778 C C . TYR A 1 229 ? 47.737 -8.061 -17.673 1.00 61.72 229 TYR A C 1
ATOM 1780 O O . TYR A 1 229 ? 48.314 -8.179 -16.586 1.00 61.72 229 TYR A O 1
ATOM 1788 N N . ASP A 1 230 ? 47.834 -8.914 -18.702 1.00 56.03 230 ASP A N 1
ATOM 1789 C CA . ASP A 1 230 ? 48.771 -10.021 -18.718 1.00 56.03 230 ASP A CA 1
ATOM 1790 C C . ASP A 1 230 ? 50.085 -9.371 -18.348 1.00 56.03 230 ASP A C 1
ATOM 1792 O O . ASP A 1 230 ? 50.639 -8.578 -19.116 1.00 56.03 230 ASP A O 1
ATOM 1796 N N . PHE A 1 231 ? 50.491 -9.581 -17.094 1.00 53.47 231 PHE A N 1
ATOM 1797 C CA . PHE A 1 231 ? 51.724 -9.048 -16.583 1.00 53.47 231 PHE A CA 1
ATOM 1798 C C . PHE A 1 231 ? 52.731 -9.765 -17.453 1.00 53.47 231 PHE A C 1
ATOM 1800 O O . PHE A 1 231 ? 53.025 -10.941 -17.234 1.00 53.47 231 PHE A O 1
ATOM 1807 N N . ILE A 1 232 ? 53.191 -9.053 -18.485 1.00 55.38 232 ILE A N 1
ATOM 1808 C CA . ILE A 1 232 ? 54.438 -9.296 -19.177 1.00 55.38 232 ILE A CA 1
ATOM 1809 C C . ILE A 1 232 ? 55.373 -9.680 -18.047 1.00 55.38 232 ILE A C 1
ATOM 1811 O O . ILE A 1 232 ? 55.606 -8.877 -17.139 1.00 55.38 232 ILE A O 1
ATOM 1815 N N . THR A 1 233 ? 55.735 -10.962 -18.042 1.00 55.19 233 THR A N 1
ATOM 1816 C CA . THR A 1 233 ? 56.591 -11.622 -17.060 1.00 55.19 233 THR A CA 1
ATOM 1817 C C . THR A 1 233 ? 57.523 -10.603 -16.424 1.00 55.19 233 THR A C 1
ATOM 1819 O O . THR A 1 233 ? 58.265 -9.968 -17.180 1.00 55.19 233 THR A O 1
ATOM 1822 N N . PRO A 1 234 ? 57.511 -10.418 -15.090 1.00 50.22 234 PRO A N 1
ATOM 1823 C CA . PRO A 1 234 ? 58.511 -9.587 -14.448 1.00 50.22 234 PRO A CA 1
ATOM 1824 C C . PRO A 1 234 ? 59.869 -10.110 -14.907 1.00 50.22 234 PRO A C 1
ATOM 1826 O O . PRO A 1 234 ? 60.219 -11.261 -14.630 1.00 50.22 234 PRO A O 1
ATOM 1829 N N . THR A 1 235 ? 60.606 -9.309 -15.674 1.00 59.59 235 THR A N 1
ATOM 1830 C CA . THR A 1 235 ? 61.997 -9.602 -15.999 1.00 59.59 235 THR A CA 1
ATOM 1831 C C . THR A 1 235 ? 62.711 -9.901 -14.681 1.00 59.59 235 THR A C 1
ATOM 1833 O O . THR A 1 235 ? 62.479 -9.230 -13.675 1.00 59.59 235 THR A O 1
ATOM 1836 N N . GLN A 1 236 ? 63.509 -10.970 -14.676 1.00 56.28 236 GLN A N 1
ATOM 1837 C CA . GLN A 1 236 ? 64.078 -11.688 -13.523 1.00 56.28 236 GLN A CA 1
ATOM 1838 C C . GLN A 1 236 ? 64.937 -10.866 -12.525 1.00 56.28 236 GLN A C 1
ATOM 1840 O O . GLN A 1 236 ? 65.630 -11.445 -11.695 1.00 56.28 236 GLN A O 1
ATOM 1845 N N . GLU A 1 237 ? 64.896 -9.535 -12.525 1.00 55.75 237 GLU A N 1
ATOM 1846 C CA . GLU A 1 237 ? 65.763 -8.677 -11.703 1.00 55.75 237 GLU A CA 1
ATOM 1847 C C . GLU A 1 237 ? 65.248 -8.392 -10.277 1.00 55.75 237 GLU A C 1
ATOM 1849 O O . GLU A 1 237 ? 65.900 -7.678 -9.520 1.00 55.75 237 GLU A O 1
ATOM 1854 N N . ARG A 1 238 ? 64.123 -8.977 -9.837 1.00 51.59 238 ARG A N 1
ATOM 1855 C CA . ARG A 1 238 ? 63.631 -8.847 -8.442 1.00 51.59 238 ARG A CA 1
ATOM 1856 C C . ARG A 1 238 ? 63.900 -10.063 -7.546 1.00 51.59 238 ARG A C 1
ATOM 1858 O O . ARG A 1 238 ? 63.167 -10.311 -6.593 1.00 51.59 238 ARG A O 1
ATOM 1865 N N . LEU A 1 239 ? 64.996 -10.781 -7.789 1.00 48.22 239 LEU A N 1
ATOM 1866 C CA . LEU A 1 239 ? 65.573 -11.751 -6.846 1.00 48.22 239 LEU A CA 1
ATOM 1867 C C . LEU A 1 239 ? 66.377 -11.055 -5.726 1.00 48.22 239 LEU A C 1
ATOM 1869 O O . LEU A 1 239 ? 67.560 -11.326 -5.546 1.00 48.22 239 LEU A O 1
ATOM 1873 N N . TYR A 1 240 ? 65.742 -10.179 -4.942 1.00 47.75 240 TYR A N 1
ATOM 1874 C CA . TYR A 1 240 ? 66.301 -9.739 -3.656 1.00 47.75 240 TYR A CA 1
ATOM 1875 C C . TYR A 1 240 ? 65.371 -10.155 -2.509 1.00 47.75 240 TYR A C 1
ATOM 1877 O O . TYR A 1 240 ? 64.301 -9.568 -2.346 1.00 47.75 240 TYR A O 1
ATOM 1885 N N . PRO A 1 241 ? 65.756 -11.162 -1.701 1.00 54.78 241 PRO A N 1
ATOM 1886 C CA . PRO A 1 241 ? 64.959 -11.647 -0.588 1.00 54.78 241 PRO A CA 1
ATOM 1887 C C . PRO A 1 241 ? 65.397 -10.941 0.698 1.00 54.78 241 PRO A C 1
ATOM 1889 O O . PRO A 1 241 ? 66.117 -11.535 1.486 1.00 54.78 241 PRO A O 1
ATOM 1892 N N . PHE A 1 242 ? 65.035 -9.672 0.910 1.00 48.84 242 PHE A N 1
ATOM 1893 C CA . PHE A 1 242 ? 65.177 -9.038 2.233 1.00 48.84 242 PHE A CA 1
ATOM 1894 C C . PHE A 1 242 ? 64.449 -7.684 2.290 1.00 48.84 242 PHE A C 1
ATOM 1896 O O . PHE A 1 242 ? 64.989 -6.691 1.805 1.00 48.84 242 PHE A O 1
ATOM 1903 N N . ARG A 1 243 ? 63.232 -7.639 2.860 1.00 39.03 243 ARG A N 1
ATOM 1904 C CA . ARG A 1 243 ? 62.696 -6.479 3.614 1.00 39.03 243 ARG A CA 1
ATOM 1905 C C . ARG A 1 243 ? 61.275 -6.724 4.147 1.00 39.03 243 ARG A C 1
ATOM 1907 O O . ARG A 1 243 ? 60.285 -6.534 3.451 1.00 39.03 243 ARG A O 1
ATOM 1914 N N . ASP A 1 244 ? 61.236 -7.208 5.382 1.00 38.25 244 ASP A N 1
ATOM 1915 C CA . ASP A 1 244 ? 60.432 -6.776 6.535 1.00 38.25 244 ASP A CA 1
ATOM 1916 C C . ASP A 1 244 ? 59.076 -6.080 6.280 1.00 38.25 244 ASP A C 1
ATOM 1918 O O . ASP A 1 244 ? 59.001 -4.889 5.990 1.00 38.25 244 ASP A O 1
ATOM 1922 N N . TRP A 1 245 ? 57.990 -6.824 6.522 1.00 44.47 245 TRP A N 1
ATOM 1923 C CA . TRP A 1 245 ? 56.587 -6.370 6.544 1.00 44.47 245 TRP A CA 1
ATOM 1924 C C . TRP A 1 245 ? 56.110 -5.931 7.943 1.00 44.47 245 TRP A C 1
ATOM 1926 O O . TRP A 1 245 ? 54.978 -6.190 8.344 1.00 44.47 245 TRP A O 1
ATOM 1936 N N . THR A 1 246 ? 56.962 -5.265 8.721 1.00 40.03 246 THR A N 1
ATOM 1937 C CA . THR A 1 246 ? 56.587 -4.780 10.061 1.00 40.03 246 THR A CA 1
ATOM 1938 C C . THR A 1 246 ? 56.981 -3.328 10.259 1.00 40.03 246 THR A C 1
ATOM 1940 O O . THR A 1 246 ? 57.857 -3.042 11.065 1.00 40.03 246 THR A O 1
ATOM 1943 N N . LEU A 1 247 ? 56.336 -2.399 9.554 1.00 38.41 247 LEU A N 1
ATOM 1944 C CA . LEU A 1 247 ? 56.319 -0.997 9.966 1.00 38.41 247 LEU A CA 1
ATOM 1945 C C . LEU A 1 247 ? 54.960 -0.367 9.653 1.00 38.41 247 LEU A C 1
ATOM 1947 O O . LEU A 1 247 ? 54.505 -0.323 8.513 1.00 38.41 247 LEU A O 1
ATOM 1951 N N . SER A 1 248 ? 54.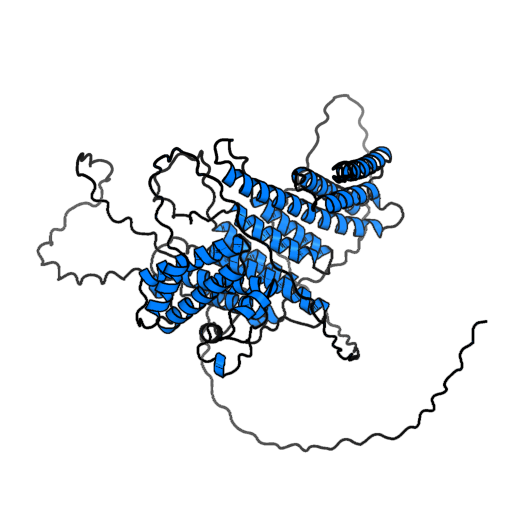335 0.101 10.728 1.00 43.22 248 SER A N 1
ATOM 1952 C CA . SER A 1 248 ? 53.173 0.972 10.776 1.00 43.22 248 SER A CA 1
ATOM 1953 C C . SER A 1 248 ? 53.325 2.155 9.821 1.00 43.22 248 SER A C 1
ATOM 1955 O O . SER A 1 248 ? 54.237 2.962 9.975 1.00 43.22 248 SER A O 1
ATOM 1957 N N . HIS A 1 249 ? 52.396 2.293 8.878 1.00 37.72 249 HIS A N 1
ATOM 1958 C CA . HIS A 1 249 ? 52.207 3.522 8.110 1.00 37.72 249 HIS A CA 1
ATOM 1959 C C . HIS A 1 249 ? 51.114 4.370 8.764 1.00 37.72 249 HIS A C 1
ATOM 1961 O O . HIS A 1 249 ? 50.039 4.578 8.209 1.00 37.72 249 HIS A O 1
ATOM 1967 N N . SER A 1 250 ? 51.421 4.845 9.967 1.00 43.50 250 SER A N 1
ATOM 1968 C CA . SER A 1 250 ? 50.894 6.114 10.457 1.00 43.50 250 SER A CA 1
ATOM 1969 C C . SER A 1 250 ? 52.000 7.137 10.228 1.00 43.50 250 SER A C 1
ATOM 1971 O O . SER A 1 250 ? 53.160 6.848 10.504 1.00 43.50 250 SER A O 1
ATOM 1973 N N . ASP A 1 251 ? 51.626 8.305 9.723 1.00 44.75 251 ASP A N 1
ATOM 1974 C CA . ASP A 1 251 ? 52.474 9.484 9.544 1.00 44.75 251 ASP A CA 1
ATOM 1975 C C . ASP A 1 251 ? 53.427 9.452 8.340 1.00 44.75 251 ASP A C 1
ATOM 1977 O O . ASP A 1 251 ? 54.444 8.766 8.316 1.00 44.75 251 ASP A O 1
ATOM 1981 N N . LEU A 1 252 ? 53.066 10.251 7.327 1.00 48.12 252 LEU A N 1
ATOM 1982 C CA . LEU A 1 252 ? 53.912 11.180 6.555 1.00 48.12 252 LEU A CA 1
ATOM 1983 C C . LEU A 1 252 ? 53.353 11.340 5.135 1.00 48.12 252 LEU A C 1
ATOM 1985 O O . LEU A 1 252 ? 53.737 10.615 4.219 1.00 48.12 252 LEU A O 1
ATOM 1989 N N . ARG A 1 253 ? 52.489 12.345 4.942 1.00 41.25 253 ARG A N 1
ATOM 1990 C CA . ARG A 1 253 ? 52.401 13.129 3.695 1.00 41.25 253 ARG A CA 1
ATOM 1991 C C . ARG A 1 253 ? 51.613 14.423 3.918 1.00 41.25 253 ARG A C 1
ATOM 1993 O O . ARG A 1 253 ? 50.510 14.618 3.425 1.00 41.25 253 ARG A O 1
ATOM 2000 N N . THR A 1 254 ? 52.239 15.352 4.632 1.00 48.38 254 THR A N 1
ATOM 2001 C CA . THR A 1 254 ? 52.070 16.786 4.386 1.00 48.38 254 THR A CA 1
ATOM 2002 C C . THR A 1 254 ? 52.700 17.090 3.027 1.00 48.38 254 THR A C 1
ATOM 2004 O O . THR A 1 254 ? 53.915 17.221 2.904 1.00 48.38 254 THR A O 1
ATOM 2007 N N . SER A 1 255 ? 51.878 17.156 1.984 1.00 43.12 255 SER A N 1
ATOM 2008 C CA . SER A 1 255 ? 52.263 17.755 0.707 1.00 43.12 255 SER A CA 1
ATOM 2009 C C . SER A 1 255 ? 51.229 18.830 0.376 1.00 43.12 255 SER A C 1
ATOM 2011 O O . SER A 1 255 ? 50.102 18.494 0.015 1.00 43.12 255 SER A O 1
ATOM 2013 N N . PRO A 1 256 ? 51.551 20.117 0.590 1.00 56.91 256 PRO A N 1
ATOM 2014 C CA . PRO A 1 256 ? 50.685 21.207 0.185 1.00 56.91 256 PRO A CA 1
ATOM 2015 C C . PRO A 1 256 ? 50.902 21.497 -1.309 1.00 56.91 256 PRO A C 1
ATOM 2017 O O . PRO A 1 256 ? 52.022 21.414 -1.806 1.00 56.91 256 PRO A O 1
ATOM 2020 N N . ASN A 1 257 ? 49.833 21.895 -1.998 1.00 46.97 257 ASN A N 1
ATOM 2021 C CA . ASN A 1 257 ? 49.832 22.503 -3.337 1.00 46.97 257 ASN A CA 1
ATOM 2022 C C . ASN A 1 257 ? 50.076 21.594 -4.553 1.00 46.97 257 ASN A C 1
ATOM 2024 O O . ASN A 1 257 ? 50.975 21.838 -5.355 1.00 46.97 257 ASN A O 1
ATOM 2028 N N . SER A 1 258 ? 49.163 20.653 -4.800 1.00 45.03 258 SER A N 1
ATOM 2029 C CA . SER A 1 258 ? 48.791 20.345 -6.188 1.00 45.03 258 SER A CA 1
ATOM 2030 C C . SER A 1 258 ? 47.300 20.614 -6.368 1.00 45.03 258 SER A C 1
ATOM 2032 O O . SER A 1 258 ? 46.449 19.997 -5.732 1.00 45.03 258 SER A O 1
ATOM 2034 N N . SER A 1 259 ? 46.994 21.628 -7.168 1.00 47.06 259 SER A N 1
ATOM 2035 C CA . SER A 1 259 ? 45.653 22.053 -7.550 1.00 47.06 259 SER A CA 1
ATOM 2036 C C . SER A 1 259 ? 44.942 20.946 -8.330 1.00 47.06 259 SER A C 1
ATOM 2038 O O . SER A 1 259 ? 45.090 20.823 -9.541 1.00 47.06 259 SER A O 1
ATOM 2040 N N . SER A 1 260 ? 44.219 20.111 -7.582 1.00 47.53 260 SER A N 1
ATOM 2041 C CA . SER A 1 260 ? 42.831 19.699 -7.826 1.00 47.53 260 SER A CA 1
ATOM 2042 C C . SER A 1 260 ? 42.400 19.559 -9.293 1.00 47.53 260 SER A C 1
ATOM 2044 O O . SER A 1 260 ? 41.496 20.255 -9.753 1.00 47.53 260 SER A O 1
ATOM 2046 N N . ALA A 1 261 ? 42.984 18.601 -10.011 1.00 50.75 261 ALA A N 1
ATOM 2047 C CA . ALA A 1 261 ? 42.225 17.895 -11.034 1.00 50.75 261 ALA A CA 1
ATOM 2048 C C . ALA A 1 261 ? 41.236 16.995 -10.283 1.00 50.75 261 ALA A C 1
ATOM 2050 O O . ALA A 1 261 ? 41.648 16.051 -9.607 1.00 50.75 261 ALA A O 1
ATOM 2051 N N . SER A 1 262 ? 39.951 17.345 -10.312 1.00 49.72 262 SER A N 1
ATOM 2052 C CA . SER A 1 262 ? 38.869 16.539 -9.752 1.00 49.72 262 SER A CA 1
ATOM 2053 C C . SER A 1 262 ? 38.917 15.150 -10.385 1.00 49.72 262 SER A C 1
ATOM 2055 O O . SER A 1 262 ? 38.481 14.965 -11.521 1.00 49.72 262 SER A O 1
ATOM 2057 N N . SER A 1 263 ? 39.488 14.184 -9.663 1.00 52.59 263 SER A N 1
ATOM 2058 C CA . SER A 1 263 ? 39.314 12.767 -9.968 1.00 52.59 263 SER A CA 1
ATOM 2059 C C . SER A 1 263 ? 37.819 12.541 -10.192 1.00 52.59 263 SER A C 1
ATOM 2061 O O . SER A 1 263 ? 37.054 12.927 -9.301 1.00 52.59 263 SER A O 1
ATOM 2063 N N . PRO A 1 264 ? 37.388 11.976 -11.337 1.00 59.78 264 PRO A N 1
ATOM 2064 C CA . PRO A 1 264 ? 35.985 11.658 -11.551 1.00 59.78 264 PRO A CA 1
ATOM 2065 C C . PRO A 1 264 ? 35.544 10.810 -10.362 1.00 59.78 264 PRO A C 1
ATOM 2067 O O . PRO A 1 264 ? 36.124 9.756 -10.094 1.00 59.78 264 PRO A O 1
ATOM 2070 N N . GLN A 1 265 ? 34.624 11.350 -9.563 1.00 54.72 265 GLN A N 1
ATOM 2071 C CA . GLN A 1 265 ? 34.054 10.640 -8.430 1.00 54.72 265 GLN A CA 1
ATOM 2072 C C . GLN A 1 265 ? 33.427 9.377 -9.005 1.00 54.72 265 GLN A C 1
ATOM 2074 O O . GLN A 1 265 ? 32.472 9.458 -9.773 1.00 54.72 265 GLN A O 1
ATOM 2079 N N . ALA A 1 266 ? 34.027 8.224 -8.712 1.00 58.59 266 ALA A N 1
ATOM 2080 C CA . ALA A 1 266 ? 33.493 6.947 -9.139 1.00 58.59 266 ALA A CA 1
ATOM 2081 C C . ALA A 1 266 ? 32.088 6.824 -8.539 1.00 58.59 266 ALA A C 1
ATOM 2083 O O . ALA A 1 266 ? 31.942 6.777 -7.317 1.00 58.59 266 ALA A O 1
ATOM 2084 N N . SER A 1 267 ? 31.067 6.855 -9.397 1.00 65.19 267 SER A N 1
ATOM 2085 C CA . SER A 1 267 ? 29.681 6.611 -9.011 1.00 65.19 267 SER A CA 1
ATOM 2086 C C . SER A 1 267 ? 29.625 5.305 -8.227 1.00 65.19 267 SER A C 1
ATOM 2088 O O . SER A 1 267 ? 30.216 4.310 -8.657 1.00 65.19 267 SER A O 1
ATOM 2090 N N . SER A 1 268 ? 28.954 5.306 -7.075 1.00 68.12 268 SER A N 1
ATOM 2091 C CA . SER A 1 268 ? 28.773 4.090 -6.282 1.00 68.12 268 SER A CA 1
ATOM 2092 C C . SER A 1 268 ? 28.230 2.969 -7.176 1.00 68.12 268 SER A C 1
ATOM 2094 O O . SER A 1 268 ? 27.283 3.229 -7.925 1.00 68.12 268 SER A O 1
ATOM 2096 N N . PRO A 1 269 ? 28.808 1.757 -7.130 1.00 80.56 269 PRO A N 1
ATOM 2097 C CA . PRO A 1 269 ? 28.357 0.657 -7.966 1.00 80.56 269 PRO A CA 1
ATOM 2098 C C . PRO A 1 269 ? 26.904 0.334 -7.623 1.00 80.56 269 PRO A C 1
ATOM 2100 O O . PRO A 1 269 ? 26.547 0.169 -6.455 1.00 80.56 269 PRO A O 1
ATOM 2103 N N . GLU A 1 270 ? 26.055 0.290 -8.641 1.00 88.44 270 GLU A N 1
ATOM 2104 C CA . GLU A 1 270 ? 24.664 -0.098 -8.464 1.00 88.44 270 GLU A CA 1
ATOM 2105 C C . GLU A 1 270 ? 24.535 -1.590 -8.155 1.00 88.44 270 GLU A C 1
ATOM 2107 O O . GLU A 1 270 ? 25.409 -2.398 -8.475 1.00 88.44 270 GLU A O 1
ATOM 2112 N N . LEU A 1 271 ? 23.430 -1.962 -7.507 1.00 90.56 271 LEU A N 1
ATOM 2113 C CA . LEU A 1 271 ? 23.166 -3.356 -7.172 1.00 90.56 271 LEU A CA 1
ATOM 2114 C C . LEU A 1 271 ? 22.789 -4.142 -8.439 1.00 90.56 271 LEU A C 1
ATOM 2116 O O . LEU A 1 271 ? 22.027 -3.630 -9.258 1.00 90.56 271 LEU A O 1
ATOM 2120 N N . PRO A 1 272 ? 23.187 -5.423 -8.563 1.00 91.69 272 PRO A N 1
ATOM 2121 C CA . PRO A 1 272 ? 22.770 -6.283 -9.677 1.00 91.69 272 PRO A CA 1
ATOM 2122 C C . PRO A 1 272 ? 21.244 -6.391 -9.855 1.00 91.69 272 PRO A C 1
ATOM 2124 O O . PRO A 1 272 ? 20.755 -6.706 -10.941 1.00 91.69 272 PRO A O 1
ATOM 2127 N N . THR A 1 273 ? 20.479 -6.128 -8.792 1.00 93.88 273 THR A N 1
ATOM 2128 C CA . THR A 1 273 ? 19.011 -6.130 -8.772 1.00 93.88 273 THR A CA 1
ATOM 2129 C C . THR A 1 273 ? 18.379 -4.823 -9.253 1.00 93.88 273 THR A C 1
ATOM 2131 O O . THR A 1 273 ? 17.171 -4.815 -9.482 1.00 93.88 273 THR A O 1
ATOM 2134 N N . ALA A 1 274 ? 19.143 -3.740 -9.440 1.00 94.06 274 ALA A N 1
ATOM 2135 C CA . ALA A 1 274 ? 18.611 -2.396 -9.689 1.00 94.06 274 ALA A CA 1
ATOM 2136 C C . ALA A 1 274 ? 17.700 -2.334 -10.926 1.00 94.06 274 ALA A C 1
ATOM 2138 O O . ALA A 1 274 ? 16.608 -1.765 -10.870 1.00 94.06 274 ALA A O 1
ATOM 2139 N N . PHE A 1 275 ? 18.090 -3.001 -12.018 1.00 96.12 275 PHE A N 1
ATOM 2140 C CA . PHE A 1 275 ? 17.254 -3.103 -13.218 1.00 96.12 275 PHE A CA 1
ATOM 2141 C C . PHE A 1 275 ? 15.896 -3.760 -12.928 1.00 96.12 275 PHE A C 1
ATOM 2143 O O . PHE A 1 275 ? 14.848 -3.266 -13.344 1.00 96.12 275 PHE A O 1
ATOM 2150 N N . HIS A 1 276 ? 15.901 -4.871 -12.190 1.00 96.19 276 HIS A N 1
ATOM 2151 C CA . HIS A 1 276 ? 14.681 -5.602 -11.859 1.00 96.19 276 HIS A CA 1
ATOM 2152 C C . HIS A 1 276 ? 13.805 -4.826 -10.870 1.00 96.19 276 HIS A C 1
ATOM 2154 O O . HIS A 1 276 ? 12.580 -4.845 -10.992 1.00 96.19 276 HIS A O 1
ATOM 2160 N N . ALA A 1 277 ? 14.416 -4.106 -9.925 1.00 96.50 277 ALA A N 1
ATOM 2161 C CA . ALA A 1 277 ? 13.707 -3.205 -9.027 1.00 96.50 277 ALA A CA 1
ATOM 2162 C C . ALA A 1 277 ? 12.959 -2.122 -9.822 1.00 96.50 277 ALA A C 1
ATOM 2164 O O . ALA A 1 277 ? 11.771 -1.902 -9.582 1.00 96.50 277 ALA A O 1
ATOM 2165 N N . LEU A 1 278 ? 13.616 -1.512 -10.816 1.00 97.06 278 LEU A N 1
ATOM 2166 C CA . LEU A 1 278 ? 13.027 -0.499 -11.695 1.00 97.06 278 LEU A CA 1
ATOM 2167 C C . LEU A 1 278 ? 11.879 -1.072 -12.535 1.00 97.06 278 LEU A C 1
ATOM 2169 O O . LEU A 1 278 ? 10.761 -0.562 -12.475 1.00 97.06 278 LEU A O 1
ATOM 2173 N N . LEU A 1 279 ? 12.117 -2.170 -13.262 1.00 97.75 279 LEU A N 1
ATOM 2174 C CA . LEU A 1 279 ? 11.096 -2.811 -14.098 1.00 97.75 279 LEU A CA 1
ATOM 2175 C C . LEU A 1 279 ? 9.878 -3.257 -13.273 1.00 97.75 279 LEU A C 1
ATOM 2177 O O . LEU A 1 279 ? 8.734 -2.999 -13.652 1.00 97.75 279 LEU A O 1
ATOM 2181 N N . GLY A 1 280 ? 10.106 -3.909 -12.131 1.00 97.62 280 GLY A N 1
ATOM 2182 C CA . GLY A 1 280 ? 9.026 -4.344 -11.251 1.00 97.62 280 GLY A CA 1
ATOM 2183 C C . GLY A 1 280 ? 8.248 -3.168 -10.653 1.00 97.62 280 GLY A C 1
ATOM 2184 O O . GLY A 1 280 ? 7.023 -3.240 -10.554 1.00 97.62 280 GLY A O 1
ATOM 2185 N N . THR A 1 281 ? 8.921 -2.056 -10.337 1.00 98.00 281 THR A N 1
ATOM 2186 C CA . THR A 1 281 ? 8.268 -0.817 -9.881 1.00 98.00 281 THR A CA 1
ATOM 2187 C C . THR A 1 281 ? 7.397 -0.207 -10.969 1.00 98.00 281 THR A C 1
ATOM 2189 O O . THR A 1 281 ? 6.241 0.119 -10.702 1.00 98.00 281 THR A O 1
ATOM 2192 N N . ALA A 1 282 ? 7.890 -0.132 -12.206 1.00 97.88 282 ALA A N 1
ATOM 2193 C CA . ALA A 1 282 ? 7.111 0.395 -13.320 1.00 97.88 282 ALA A CA 1
ATOM 2194 C C . ALA A 1 282 ? 5.830 -0.426 -13.566 1.00 97.88 282 ALA A C 1
ATOM 2196 O O . ALA A 1 282 ? 4.742 0.134 -13.714 1.00 97.88 282 ALA A O 1
ATOM 2197 N N . LEU A 1 283 ? 5.934 -1.761 -13.528 1.00 97.19 283 LEU A N 1
ATOM 2198 C CA . LEU A 1 283 ? 4.781 -2.664 -13.622 1.00 97.19 283 LEU A CA 1
ATOM 2199 C C . LEU A 1 283 ? 3.802 -2.474 -12.457 1.00 97.19 283 LEU A C 1
ATOM 2201 O O . LEU A 1 283 ? 2.593 -2.419 -12.673 1.00 97.19 283 LEU A O 1
ATOM 2205 N N . PHE A 1 284 ? 4.309 -2.361 -11.227 1.00 98.00 284 PHE A N 1
ATOM 2206 C CA . PHE A 1 284 ? 3.486 -2.132 -10.041 1.00 98.00 284 PHE A CA 1
ATOM 2207 C C . PHE A 1 284 ? 2.680 -0.831 -10.144 1.00 98.00 284 PHE A C 1
ATOM 2209 O O . PHE A 1 284 ? 1.464 -0.848 -9.936 1.00 98.00 284 PHE A O 1
ATOM 2216 N N . LEU A 1 285 ? 3.336 0.276 -10.504 1.00 97.56 285 LEU A N 1
ATOM 2217 C CA . LEU A 1 285 ? 2.693 1.582 -10.623 1.00 97.56 285 LEU A CA 1
ATOM 2218 C C . LEU A 1 285 ? 1.663 1.611 -11.747 1.00 97.56 285 LEU A C 1
ATOM 2220 O O . LEU A 1 285 ? 0.549 2.080 -11.526 1.00 97.56 285 LEU A O 1
ATOM 2224 N N . LEU A 1 286 ? 1.976 1.037 -12.910 1.00 96.38 286 LEU A N 1
ATOM 2225 C CA . LEU A 1 286 ? 1.010 0.952 -14.003 1.00 96.38 286 LEU A CA 1
ATOM 2226 C C . LEU A 1 286 ? -0.203 0.093 -13.610 1.00 96.38 286 LEU A C 1
ATOM 2228 O O . LEU A 1 286 ? -1.339 0.466 -13.895 1.00 96.38 286 LEU A O 1
ATOM 2232 N N . GLY A 1 287 ? 0.010 -0.998 -12.866 1.00 96.19 287 GLY A N 1
ATOM 2233 C CA . GLY A 1 287 ? -1.073 -1.777 -12.262 1.00 96.19 287 GLY A CA 1
ATOM 2234 C C . GLY A 1 287 ? -1.948 -0.946 -11.316 1.00 96.19 287 GLY A C 1
ATOM 2235 O O . GLY A 1 287 ? -3.171 -1.057 -11.360 1.00 96.19 287 GLY A O 1
ATOM 2236 N N . ASN A 1 288 ? -1.352 -0.068 -10.504 1.00 97.06 288 ASN A N 1
ATOM 2237 C CA . ASN A 1 288 ? -2.108 0.831 -9.628 1.00 97.06 288 ASN A CA 1
ATOM 2238 C C . ASN A 1 288 ? -2.909 1.879 -10.402 1.00 97.06 288 ASN A C 1
ATOM 2240 O O . ASN A 1 288 ? -4.034 2.170 -10.003 1.00 97.06 288 ASN A O 1
ATOM 2244 N N . ILE A 1 289 ? -2.360 2.429 -11.490 1.00 96.31 289 ILE A N 1
ATOM 2245 C CA . ILE A 1 289 ? -3.097 3.355 -12.361 1.00 96.31 289 ILE A CA 1
ATOM 2246 C C . ILE A 1 289 ? -4.308 2.635 -12.956 1.00 96.31 289 ILE A C 1
ATOM 2248 O O . ILE A 1 289 ? -5.418 3.128 -12.811 1.00 96.31 289 ILE A O 1
ATOM 2252 N N . ILE A 1 290 ? -4.127 1.432 -13.513 1.00 94.88 290 ILE A N 1
ATOM 2253 C CA . ILE A 1 290 ? -5.220 0.636 -14.103 1.00 94.88 290 ILE A CA 1
ATOM 2254 C C . ILE A 1 290 ? -6.307 0.300 -13.073 1.00 94.88 290 ILE A C 1
ATOM 2256 O O . ILE A 1 290 ? -7.488 0.276 -13.407 1.00 94.88 290 ILE A O 1
ATOM 2260 N N . ASP A 1 291 ? -5.927 0.016 -11.825 1.00 95.19 291 ASP A N 1
ATOM 2261 C CA . ASP A 1 291 ? -6.880 -0.259 -10.743 1.00 95.19 291 ASP A CA 1
ATOM 2262 C C . ASP A 1 291 ? -7.684 0.983 -10.318 1.00 95.19 291 ASP A C 1
ATOM 2264 O O . ASP A 1 291 ? -8.834 0.845 -9.901 1.00 95.19 291 ASP A O 1
ATOM 2268 N N . ARG A 1 292 ? -7.092 2.183 -10.410 1.00 95.12 292 ARG A N 1
ATOM 2269 C CA . ARG A 1 292 ? -7.758 3.456 -10.082 1.00 95.12 292 ARG A CA 1
ATOM 2270 C C . ARG A 1 292 ? -8.626 3.960 -11.227 1.00 95.12 292 ARG A C 1
ATOM 2272 O O . ARG A 1 292 ? -9.792 4.275 -11.011 1.00 95.12 292 ARG A O 1
ATOM 2279 N N . ASP A 1 293 ? -8.037 4.049 -12.410 1.00 94.56 293 ASP A N 1
ATOM 2280 C CA . ASP A 1 293 ? -8.650 4.568 -13.621 1.00 94.56 293 ASP A CA 1
ATOM 2281 C C . ASP A 1 293 ? -8.070 3.834 -14.834 1.00 94.56 293 ASP A C 1
ATOM 2283 O O . ASP A 1 293 ? -6.995 4.142 -15.358 1.00 94.56 293 ASP A O 1
ATOM 2287 N N . ALA A 1 294 ? -8.799 2.812 -15.271 1.00 92.62 294 ALA A N 1
ATOM 2288 C CA . ALA A 1 294 ? -8.398 2.042 -16.428 1.00 92.62 294 ALA A CA 1
ATOM 2289 C C . ALA A 1 294 ? -8.466 2.888 -17.712 1.00 92.62 294 ALA A C 1
ATOM 2291 O O . ALA A 1 294 ? -7.654 2.669 -18.612 1.00 92.62 294 ALA A O 1
ATOM 2292 N N . ASP A 1 295 ? -9.399 3.838 -17.821 1.00 91.12 295 ASP A N 1
ATOM 2293 C CA . ASP A 1 295 ? -9.675 4.583 -19.056 1.00 91.12 295 ASP A CA 1
ATOM 2294 C C . ASP A 1 295 ? -8.504 5.487 -19.450 1.00 91.12 295 ASP A C 1
ATOM 2296 O O . ASP A 1 295 ? -8.182 5.600 -20.639 1.00 91.12 295 ASP A O 1
ATOM 2300 N N . VAL A 1 296 ? -7.795 6.031 -18.456 1.00 90.38 296 VAL A N 1
ATOM 2301 C CA . VAL A 1 296 ? -6.541 6.774 -18.651 1.00 90.38 296 VAL A CA 1
ATOM 2302 C C . VAL A 1 296 ? -5.557 5.966 -19.499 1.00 90.38 296 VAL A C 1
ATOM 2304 O O . VAL A 1 296 ? -5.069 6.455 -20.517 1.00 90.38 296 VAL A O 1
ATOM 2307 N N . VAL A 1 297 ? -5.342 4.693 -19.162 1.00 87.81 297 VAL A N 1
ATOM 2308 C CA . VAL A 1 297 ? -4.413 3.829 -19.905 1.00 87.81 297 VAL A CA 1
ATOM 2309 C C . VAL A 1 297 ? -5.008 3.380 -21.247 1.00 87.81 297 VAL A C 1
ATOM 2311 O O . VAL A 1 297 ? -4.282 3.277 -22.238 1.00 87.81 297 VAL A O 1
ATOM 2314 N N . HIS A 1 298 ? -6.327 3.152 -21.324 1.00 84.75 298 HIS A N 1
ATOM 2315 C CA . HIS A 1 298 ? -7.000 2.764 -22.576 1.00 84.75 298 HIS A CA 1
ATOM 2316 C C . HIS A 1 298 ? -6.883 3.843 -23.655 1.00 84.75 298 HIS A C 1
ATOM 2318 O O . HIS A 1 298 ? -6.669 3.515 -24.822 1.00 84.75 298 HIS A O 1
ATOM 2324 N N . SER A 1 299 ? -7.005 5.115 -23.271 1.00 84.56 299 SER A N 1
ATOM 2325 C CA . SER A 1 299 ? -6.957 6.241 -24.207 1.00 84.56 299 SER A CA 1
ATOM 2326 C C . SER A 1 299 ? -5.600 6.371 -24.912 1.00 84.56 299 SER A C 1
ATOM 2328 O O . SER A 1 299 ? -5.543 6.704 -26.095 1.00 84.56 299 SER A O 1
ATOM 2330 N N . GLN A 1 300 ? -4.518 6.021 -24.216 1.00 78.31 300 GLN A N 1
ATOM 2331 C CA . GLN A 1 300 ? -3.144 6.112 -24.711 1.00 78.31 300 GLN A CA 1
ATOM 2332 C C . GLN A 1 300 ? -2.685 4.827 -25.414 1.00 78.31 300 GLN A C 1
ATOM 2334 O O . GLN A 1 300 ? -1.883 4.870 -26.345 1.00 78.31 300 GLN A O 1
ATOM 2339 N N . SER A 1 301 ? -3.215 3.666 -25.013 1.00 69.81 301 SER A N 1
ATOM 2340 C CA . SER A 1 301 ? -2.783 2.353 -25.514 1.00 69.81 301 SER A CA 1
ATOM 2341 C C . SER A 1 301 ? -3.510 1.892 -26.785 1.00 69.81 301 SER A C 1
ATOM 2343 O O . SER A 1 301 ? -3.511 0.702 -27.104 1.00 69.81 301 SER A O 1
ATOM 2345 N N . ALA A 1 302 ? -4.091 2.818 -27.561 1.00 60.81 302 ALA A N 1
ATOM 2346 C CA . ALA A 1 302 ? -4.864 2.535 -28.778 1.00 60.81 302 ALA A CA 1
ATOM 2347 C C . ALA A 1 302 ? -4.134 1.658 -29.824 1.00 60.81 302 ALA A C 1
ATOM 2349 O O . ALA A 1 302 ? -4.758 1.202 -30.783 1.00 60.81 302 ALA A O 1
ATOM 2350 N N . GLN A 1 303 ? -2.831 1.404 -29.654 1.00 61.53 303 GLN A N 1
ATOM 2351 C CA . GLN A 1 303 ? -2.021 0.633 -30.588 1.00 61.53 303 GLN A CA 1
ATOM 2352 C C . GLN A 1 303 ? -1.477 -0.717 -30.083 1.00 61.53 303 GLN A C 1
ATOM 2354 O O . GLN A 1 303 ? -1.142 -1.520 -30.955 1.00 61.53 303 GLN A O 1
ATOM 2359 N N . HIS A 1 304 ? -1.391 -1.047 -28.776 1.00 56.31 304 HIS A N 1
ATOM 2360 C CA . HIS A 1 304 ? -0.422 -2.104 -28.398 1.00 56.31 304 HIS A CA 1
ATOM 2361 C C . HIS A 1 304 ? -0.766 -3.258 -27.440 1.00 56.31 304 HIS A C 1
ATOM 2363 O O . HIS A 1 304 ? -0.109 -4.288 -27.591 1.00 56.31 304 HIS A O 1
ATOM 2369 N N . GLU A 1 305 ? -1.777 -3.255 -26.568 1.00 58.38 305 GLU A N 1
ATOM 2370 C CA . GLU A 1 305 ? -2.075 -4.477 -25.785 1.00 58.38 305 GLU A CA 1
ATOM 2371 C C . GLU A 1 305 ? -3.502 -4.446 -25.219 1.00 58.38 305 GLU A C 1
ATOM 2373 O O . GLU A 1 305 ? -3.918 -3.401 -24.723 1.00 58.38 305 GLU A O 1
ATOM 2378 N N . PRO A 1 306 ? -4.301 -5.537 -25.269 1.00 55.09 306 PRO A N 1
ATOM 2379 C CA . PRO A 1 306 ? -5.529 -5.578 -24.484 1.00 55.09 306 PRO A CA 1
ATOM 2380 C C . PRO A 1 306 ? -5.150 -5.434 -23.014 1.00 55.09 306 PRO A C 1
ATOM 2382 O O . PRO A 1 306 ? -4.433 -6.285 -22.479 1.00 55.09 306 PRO A O 1
ATOM 2385 N N . LEU A 1 307 ? -5.633 -4.359 -22.392 1.00 63.84 307 LEU A N 1
ATOM 2386 C CA . LEU A 1 307 ? -5.386 -4.044 -20.994 1.00 63.84 307 LEU A CA 1
ATOM 2387 C C . LEU A 1 307 ? -5.925 -5.185 -20.140 1.00 63.84 307 LEU A C 1
ATOM 2389 O O . LEU A 1 307 ? -7.125 -5.358 -19.923 1.00 63.84 307 LEU A O 1
ATOM 2393 N N . GLN A 1 308 ? -4.998 -6.041 -19.728 1.00 67.94 308 GLN A N 1
ATOM 2394 C CA . GLN A 1 308 ? -5.253 -7.047 -18.720 1.00 67.94 308 GLN A CA 1
ATOM 2395 C C . GLN A 1 308 ? -5.686 -6.322 -17.434 1.00 67.94 308 GLN A C 1
ATOM 2397 O O . GLN A 1 308 ? -5.267 -5.185 -17.201 1.00 67.94 308 GLN A O 1
ATOM 2402 N N . PRO A 1 309 ? -6.491 -6.958 -16.568 1.00 88.38 309 PRO A N 1
ATOM 2403 C CA . PRO A 1 309 ? -6.778 -6.392 -15.252 1.00 88.38 309 PRO A CA 1
ATOM 2404 C C . PRO A 1 309 ? -5.467 -6.061 -14.523 1.00 88.38 309 PRO A C 1
ATOM 2406 O O . PRO A 1 309 ? -4.474 -6.768 -14.708 1.00 88.38 309 PRO A O 1
ATOM 2409 N N . ALA A 1 310 ? -5.479 -5.055 -13.642 1.00 94.06 310 ALA A N 1
ATOM 2410 C CA . ALA A 1 310 ? -4.325 -4.629 -12.835 1.00 94.06 310 ALA A CA 1
ATOM 2411 C C . ALA A 1 310 ? -3.538 -5.798 -12.203 1.00 94.06 310 ALA A C 1
ATOM 2413 O O . ALA A 1 310 ? -2.309 -5.788 -12.142 1.00 94.06 310 ALA A O 1
ATOM 2414 N N . ILE A 1 311 ? -4.251 -6.870 -11.835 1.00 93.62 311 ILE A N 1
ATOM 2415 C CA . ILE A 1 311 ? -3.700 -8.136 -11.336 1.00 93.62 311 ILE A CA 1
ATOM 2416 C C . ILE A 1 311 ? -2.574 -8.690 -12.223 1.00 93.62 311 ILE A C 1
ATOM 2418 O O . ILE A 1 311 ? -1.587 -9.188 -11.690 1.00 93.62 311 ILE A O 1
ATOM 2422 N N . ALA A 1 312 ? -2.682 -8.619 -13.551 1.00 92.19 312 ALA A N 1
ATOM 2423 C CA . ALA A 1 312 ? -1.652 -9.144 -14.446 1.00 92.19 312 ALA A CA 1
ATOM 2424 C C . ALA A 1 312 ? -0.331 -8.370 -14.334 1.00 92.19 312 ALA A C 1
ATOM 2426 O O . ALA A 1 312 ? 0.732 -8.990 -14.340 1.00 92.19 312 ALA A O 1
ATOM 2427 N N . TYR A 1 313 ? -0.399 -7.046 -14.175 1.00 94.50 313 TYR A N 1
ATOM 2428 C CA . TYR A 1 313 ? 0.769 -6.190 -13.971 1.00 94.50 313 TYR A CA 1
ATOM 2429 C C . TYR A 1 313 ? 1.422 -6.465 -12.617 1.00 94.50 313 TYR A C 1
ATOM 2431 O O . TYR A 1 313 ? 2.632 -6.666 -12.553 1.00 94.50 313 TYR A O 1
ATOM 2439 N N . TRP A 1 314 ? 0.629 -6.595 -11.549 1.00 96.44 314 TRP A N 1
ATOM 2440 C CA . TRP A 1 314 ? 1.151 -6.965 -10.231 1.00 96.44 314 TRP A CA 1
ATOM 2441 C C . TRP A 1 314 ? 1.790 -8.359 -10.225 1.00 96.44 314 TRP A C 1
ATOM 2443 O O . TRP A 1 314 ? 2.870 -8.537 -9.674 1.00 96.44 314 TRP A O 1
ATOM 2453 N N . LEU A 1 315 ? 1.178 -9.354 -10.876 1.00 93.94 315 LEU A N 1
ATOM 2454 C CA . LEU A 1 315 ? 1.769 -10.692 -10.995 1.00 93.94 315 LEU A CA 1
ATOM 2455 C C . LEU A 1 315 ? 3.057 -10.694 -11.832 1.00 93.94 315 LEU A C 1
ATOM 2457 O O . LEU A 1 315 ? 3.975 -11.445 -11.515 1.00 93.94 315 LEU A O 1
ATOM 2461 N N . ALA A 1 316 ? 3.137 -9.871 -12.880 1.00 93.81 316 ALA A N 1
ATOM 2462 C CA . ALA A 1 316 ? 4.363 -9.701 -13.657 1.00 93.81 316 ALA A CA 1
ATOM 2463 C C . ALA A 1 316 ? 5.462 -9.004 -12.840 1.00 93.81 316 ALA A C 1
ATOM 2465 O O . ALA A 1 316 ? 6.611 -9.431 -12.894 1.00 93.81 316 ALA A O 1
ATOM 2466 N N . ALA A 1 317 ? 5.114 -7.998 -12.030 1.00 96.38 317 ALA A N 1
ATOM 2467 C CA . ALA A 1 317 ? 6.050 -7.362 -11.105 1.00 96.38 317 ALA A CA 1
ATOM 2468 C C . ALA A 1 317 ? 6.634 -8.382 -10.113 1.00 96.38 317 ALA A C 1
ATOM 2470 O O . ALA A 1 317 ? 7.850 -8.446 -9.948 1.00 96.38 317 ALA A O 1
ATOM 2471 N N . LEU A 1 318 ? 5.793 -9.248 -9.529 1.00 95.94 318 LEU A N 1
ATOM 2472 C CA . LEU A 1 318 ? 6.262 -10.325 -8.650 1.00 95.94 318 LEU A CA 1
ATOM 2473 C C . LEU A 1 318 ? 7.232 -11.283 -9.348 1.00 95.94 318 LEU A C 1
ATOM 2475 O O . LEU A 1 318 ? 8.212 -11.688 -8.734 1.00 95.94 318 LEU A O 1
ATOM 2479 N N . ASP A 1 319 ? 7.003 -11.630 -10.616 1.00 94.25 319 ASP A N 1
ATOM 2480 C CA . ASP A 1 319 ? 7.941 -12.482 -11.357 1.00 94.25 319 ASP A CA 1
ATOM 2481 C C . ASP A 1 319 ? 9.300 -11.817 -11.557 1.00 94.25 319 ASP A C 1
ATOM 2483 O O . ASP A 1 319 ? 10.333 -12.480 -11.474 1.00 94.25 319 ASP A O 1
ATOM 2487 N N . VAL A 1 320 ? 9.299 -10.514 -11.848 1.00 95.56 320 VAL A N 1
ATOM 2488 C CA . VAL A 1 320 ? 10.524 -9.731 -12.026 1.00 95.56 320 VAL A CA 1
ATOM 2489 C C . VAL A 1 320 ? 11.305 -9.696 -10.715 1.00 95.56 320 VAL A C 1
ATOM 2491 O O . VAL A 1 320 ? 12.506 -9.962 -10.720 1.00 95.56 320 VAL A O 1
ATOM 2494 N N . PHE A 1 321 ? 10.628 -9.463 -9.588 1.00 96.19 321 PHE A N 1
ATOM 2495 C CA . PHE A 1 321 ? 11.271 -9.488 -8.277 1.00 96.19 321 PHE A CA 1
ATOM 2496 C C . PHE A 1 321 ? 11.757 -10.892 -7.878 1.00 96.19 321 PHE A C 1
ATOM 2498 O O . PHE A 1 321 ? 12.865 -11.035 -7.362 1.00 96.19 321 PHE A O 1
ATOM 2505 N N . GLU A 1 322 ? 10.989 -11.948 -8.173 1.00 94.44 322 GLU A N 1
ATOM 2506 C CA . GLU A 1 322 ? 11.431 -13.336 -7.981 1.00 94.44 322 GLU A CA 1
ATOM 2507 C C . GLU A 1 322 ? 12.666 -13.652 -8.828 1.00 94.44 322 GLU A C 1
ATOM 2509 O O . GLU A 1 322 ? 13.581 -14.317 -8.349 1.00 94.44 322 GLU A O 1
ATOM 2514 N N . THR A 1 323 ? 12.719 -13.176 -10.070 1.00 93.50 323 THR A N 1
ATOM 2515 C CA . THR A 1 323 ? 13.886 -13.360 -10.945 1.00 93.50 323 THR A CA 1
ATOM 2516 C C . THR A 1 323 ? 15.117 -12.688 -10.338 1.00 93.50 323 THR A C 1
ATOM 2518 O O . THR A 1 323 ? 16.162 -13.325 -10.233 1.00 93.50 323 THR A O 1
ATOM 2521 N N . ALA A 1 324 ? 14.959 -11.464 -9.831 1.00 93.88 324 ALA A N 1
ATOM 2522 C CA . ALA A 1 324 ? 16.018 -10.708 -9.169 1.00 93.88 324 ALA A CA 1
ATOM 2523 C C . ALA A 1 324 ? 16.552 -11.393 -7.899 1.00 93.88 324 ALA A C 1
ATOM 2525 O O . ALA A 1 324 ? 17.760 -11.484 -7.709 1.00 93.88 324 ALA A O 1
ATOM 2526 N N . GLU A 1 325 ? 15.668 -11.915 -7.040 1.00 92.25 325 GLU A N 1
ATOM 2527 C CA . GLU A 1 325 ? 16.057 -12.632 -5.812 1.00 92.25 325 GLU A CA 1
ATOM 2528 C C . GLU A 1 325 ? 16.805 -13.944 -6.113 1.00 92.25 325 GLU A C 1
ATOM 2530 O O . GLU A 1 325 ? 17.566 -14.433 -5.282 1.00 92.25 325 GLU A O 1
ATOM 2535 N N . ASN A 1 326 ? 16.601 -14.517 -7.304 1.00 90.88 326 ASN A N 1
ATOM 2536 C CA . ASN A 1 326 ? 17.267 -15.741 -7.749 1.00 90.88 326 ASN A CA 1
ATOM 2537 C C . ASN A 1 326 ? 18.521 -15.489 -8.599 1.00 90.88 326 ASN A C 1
ATOM 2539 O O . ASN A 1 326 ? 19.112 -16.461 -9.086 1.00 90.88 326 ASN A O 1
ATOM 2543 N N . LEU A 1 327 ? 18.933 -14.231 -8.789 1.00 89.38 327 LEU A N 1
ATOM 2544 C CA . LEU A 1 327 ? 20.200 -13.932 -9.444 1.00 89.38 327 LEU A CA 1
ATOM 2545 C C . LEU A 1 327 ? 21.339 -14.617 -8.678 1.00 89.38 327 LEU A C 1
ATOM 2547 O O . LEU A 1 327 ? 21.305 -14.683 -7.444 1.00 89.38 327 LEU A O 1
ATOM 2551 N N . PRO A 1 328 ? 22.342 -15.172 -9.378 1.00 84.50 328 PRO A N 1
ATOM 2552 C CA . PRO A 1 328 ? 23.472 -15.782 -8.709 1.00 84.50 328 PRO A CA 1
ATOM 2553 C C . PRO A 1 328 ? 24.152 -14.716 -7.853 1.00 84.50 328 PRO A C 1
ATOM 2555 O O . PRO A 1 328 ? 24.732 -13.769 -8.382 1.00 84.50 328 PRO A O 1
ATOM 2558 N N . ALA A 1 329 ? 24.091 -14.881 -6.528 1.00 72.75 329 ALA A N 1
ATOM 2559 C CA . ALA A 1 329 ? 24.961 -14.150 -5.625 1.00 72.75 329 ALA A CA 1
ATOM 2560 C C . ALA A 1 329 ? 26.379 -14.321 -6.164 1.00 72.75 329 ALA A C 1
ATOM 2562 O O . ALA A 1 329 ? 26.829 -15.457 -6.349 1.00 72.75 329 ALA A O 1
ATOM 2563 N N . VAL A 1 330 ? 27.047 -13.224 -6.516 1.00 66.56 330 VAL A N 1
ATOM 2564 C CA . VAL A 1 330 ? 28.413 -13.271 -7.032 1.00 66.56 330 VAL A CA 1
ATOM 2565 C C . VAL A 1 330 ? 29.271 -13.808 -5.891 1.00 66.56 330 VAL A C 1
ATOM 2567 O O . VAL A 1 330 ? 29.703 -13.077 -5.010 1.00 66.56 330 VAL A O 1
ATOM 2570 N N . THR A 1 331 ? 29.460 -15.128 -5.861 1.00 53.41 331 THR A N 1
ATOM 2571 C CA . THR A 1 331 ? 30.043 -15.881 -4.739 1.00 53.41 331 THR A CA 1
ATOM 2572 C C . THR A 1 331 ? 31.520 -15.566 -4.490 1.00 53.41 331 THR A C 1
ATOM 2574 O O . THR A 1 331 ? 32.154 -16.208 -3.653 1.00 53.41 331 THR A O 1
ATOM 2577 N N . ASP A 1 332 ? 32.099 -14.614 -5.220 1.00 55.62 332 ASP A N 1
ATOM 2578 C CA . ASP A 1 332 ? 33.525 -14.338 -5.215 1.00 55.62 332 ASP A CA 1
ATOM 2579 C C . ASP A 1 332 ? 33.827 -13.025 -4.471 1.00 55.62 332 ASP A C 1
ATOM 2581 O O . ASP A 1 332 ? 33.767 -11.930 -5.018 1.00 55.62 332 ASP A O 1
ATOM 2585 N N . ARG A 1 333 ? 34.242 -13.199 -3.208 1.00 51.06 333 ARG A N 1
ATOM 2586 C CA . ARG A 1 333 ? 35.163 -12.328 -2.449 1.00 51.06 333 ARG A CA 1
ATOM 2587 C C . ARG A 1 333 ? 34.646 -10.977 -1.943 1.00 51.06 333 ARG A C 1
ATOM 2589 O O . ARG A 1 333 ? 35.098 -9.932 -2.383 1.00 51.06 333 ARG A O 1
ATOM 2596 N N . ALA A 1 334 ? 33.920 -11.012 -0.835 1.00 51.41 334 ALA A N 1
ATOM 2597 C CA . ALA A 1 334 ? 34.343 -10.457 0.460 1.00 51.41 334 ALA A CA 1
ATOM 2598 C C . ALA A 1 334 ? 33.160 -10.566 1.426 1.00 51.41 334 ALA A C 1
ATOM 2600 O O . ALA A 1 334 ? 32.015 -10.638 1.009 1.00 51.41 334 ALA A O 1
ATOM 2601 N N . LYS A 1 335 ? 33.423 -10.617 2.730 1.00 59.28 335 LYS A N 1
ATOM 2602 C CA . LYS A 1 335 ? 32.418 -10.768 3.799 1.00 59.28 335 LYS A CA 1
ATOM 2603 C C . LYS A 1 335 ? 31.486 -9.555 3.970 1.00 59.28 335 LYS A C 1
ATOM 2605 O O . LYS A 1 335 ? 30.825 -9.455 5.003 1.00 59.28 335 LYS A O 1
ATOM 2610 N N . ASP A 1 336 ? 31.452 -8.650 3.005 1.00 59.34 336 ASP A N 1
ATOM 2611 C CA . ASP A 1 336 ? 30.586 -7.487 3.048 1.00 59.34 336 ASP A CA 1
ATOM 2612 C C . ASP A 1 336 ? 29.197 -7.968 2.644 1.00 59.34 336 ASP A C 1
ATOM 2614 O O . ASP A 1 336 ? 29.003 -8.499 1.553 1.00 59.34 336 ASP A O 1
ATOM 2618 N N . SER A 1 337 ? 28.273 -7.924 3.607 1.00 59.59 337 SER A N 1
ATOM 2619 C CA . SER A 1 337 ? 26.936 -8.502 3.501 1.00 59.59 337 SER A CA 1
ATOM 2620 C C . SER A 1 337 ? 26.308 -8.156 2.159 1.00 59.59 337 SER A C 1
ATOM 2622 O O . SER A 1 337 ? 26.269 -6.973 1.819 1.00 59.59 337 SER A O 1
ATOM 2624 N N . GLU A 1 338 ? 25.793 -9.159 1.444 1.00 68.62 338 GLU A N 1
ATOM 2625 C CA . GLU A 1 338 ? 24.924 -8.961 0.284 1.00 68.62 338 GLU A CA 1
ATOM 2626 C C . GLU A 1 338 ? 23.874 -7.918 0.656 1.00 68.62 338 GLU A C 1
ATOM 2628 O O . GLU A 1 338 ? 22.982 -8.161 1.473 1.00 68.62 338 GLU A O 1
ATOM 2633 N N . LYS A 1 339 ? 24.069 -6.699 0.155 1.00 81.88 339 LYS A N 1
ATOM 2634 C CA . LYS A 1 339 ? 23.226 -5.584 0.529 1.00 81.88 339 LYS A CA 1
ATOM 2635 C C . LYS A 1 339 ? 21.911 -5.783 -0.195 1.00 81.88 339 LYS A C 1
ATOM 2637 O O . LYS A 1 339 ? 21.839 -5.647 -1.413 1.00 81.88 339 LYS A O 1
ATOM 2642 N N . GLU A 1 340 ? 20.889 -6.142 0.564 1.00 89.25 340 GLU A N 1
ATOM 2643 C CA . GLU A 1 340 ? 19.554 -6.284 0.019 1.00 89.25 340 GLU A CA 1
ATOM 2644 C C . GLU A 1 340 ? 19.071 -4.944 -0.554 1.00 89.25 340 GLU A C 1
ATOM 2646 O O . GLU A 1 340 ? 19.207 -3.884 0.068 1.00 89.25 340 GLU A O 1
ATOM 2651 N N . ASP A 1 341 ? 18.493 -4.999 -1.752 1.00 92.75 341 ASP A N 1
ATOM 2652 C CA . ASP A 1 341 ? 17.860 -3.847 -2.378 1.00 92.75 341 ASP A CA 1
ATOM 2653 C C . ASP A 1 341 ? 16.529 -3.549 -1.687 1.00 92.75 341 ASP A C 1
ATOM 2655 O O . ASP A 1 341 ? 15.478 -4.129 -1.982 1.00 92.75 341 ASP A O 1
ATOM 2659 N N . TRP A 1 342 ? 16.590 -2.631 -0.726 1.00 94.50 342 TRP A N 1
ATOM 2660 C CA . TRP A 1 342 ? 15.436 -2.237 0.067 1.00 94.50 342 TRP A CA 1
ATOM 2661 C C . TRP A 1 342 ? 14.282 -1.703 -0.793 1.00 94.50 342 TRP A C 1
ATOM 2663 O O . TRP A 1 342 ? 13.125 -1.919 -0.429 1.00 94.50 342 TRP A O 1
ATOM 2673 N N . ARG A 1 343 ? 14.565 -1.048 -1.935 1.00 94.50 343 ARG A N 1
ATOM 2674 C CA . ARG A 1 343 ? 13.533 -0.499 -2.835 1.00 94.50 343 ARG A CA 1
ATOM 2675 C C . ARG A 1 343 ? 12.703 -1.636 -3.410 1.00 94.50 343 ARG A C 1
ATOM 2677 O O . ARG A 1 343 ? 11.477 -1.627 -3.316 1.00 94.50 343 ARG A O 1
ATOM 2684 N N . MET A 1 344 ? 13.390 -2.654 -3.925 1.00 95.81 344 MET A N 1
ATOM 2685 C CA . MET A 1 344 ? 12.761 -3.861 -4.447 1.00 95.81 344 MET A CA 1
ATOM 2686 C C . MET A 1 344 ? 11.907 -4.551 -3.379 1.00 95.81 344 MET A C 1
ATOM 2688 O O . MET A 1 344 ? 10.749 -4.871 -3.637 1.00 95.81 344 MET A O 1
ATOM 2692 N N . ALA A 1 345 ? 12.446 -4.743 -2.170 1.00 96.75 345 ALA A N 1
ATOM 2693 C CA . ALA A 1 345 ? 11.724 -5.398 -1.081 1.00 96.75 345 ALA A CA 1
ATOM 2694 C C . ALA A 1 345 ? 10.444 -4.638 -0.685 1.00 96.75 345 ALA A C 1
ATOM 2696 O O . ALA A 1 345 ? 9.385 -5.251 -0.537 1.00 96.75 345 ALA A O 1
ATOM 2697 N N . LEU A 1 346 ? 10.494 -3.306 -0.577 1.00 96.81 346 LEU A N 1
ATOM 2698 C CA . LEU A 1 346 ? 9.300 -2.509 -0.284 1.00 96.81 346 LEU A CA 1
ATOM 2699 C C . LEU A 1 346 ? 8.239 -2.639 -1.376 1.00 96.81 346 LEU A C 1
ATOM 2701 O O . LEU A 1 346 ? 7.084 -2.939 -1.072 1.00 96.81 346 LEU A O 1
ATOM 2705 N N . VAL A 1 347 ? 8.613 -2.437 -2.641 1.00 97.94 347 VAL A N 1
ATOM 2706 C CA . VAL A 1 347 ? 7.655 -2.470 -3.755 1.00 97.94 347 VAL A CA 1
ATOM 2707 C C . VAL A 1 347 ? 7.080 -3.875 -3.942 1.00 97.94 347 VAL A C 1
ATOM 2709 O O . VAL A 1 347 ? 5.890 -4.021 -4.230 1.00 97.94 347 VAL A O 1
ATOM 2712 N N . TRP A 1 348 ? 7.863 -4.921 -3.677 1.00 97.94 348 TRP A N 1
ATOM 2713 C CA . TRP A 1 348 ? 7.367 -6.295 -3.618 1.00 97.94 348 TRP A CA 1
ATOM 2714 C C . TRP A 1 348 ? 6.270 -6.443 -2.555 1.00 97.94 348 TRP A C 1
ATOM 2716 O O . TRP A 1 348 ? 5.172 -6.922 -2.857 1.00 97.94 348 TRP A O 1
ATOM 2726 N N . GLY A 1 349 ? 6.512 -5.962 -1.332 1.00 98.12 349 GLY A N 1
ATOM 2727 C CA . GLY A 1 349 ? 5.503 -5.945 -0.272 1.00 98.12 349 GLY A CA 1
ATOM 2728 C C . GLY A 1 349 ? 4.230 -5.190 -0.679 1.00 98.12 349 GLY A C 1
ATOM 2729 O O . GLY A 1 349 ? 3.127 -5.725 -0.547 1.00 98.12 349 GLY A O 1
ATOM 2730 N N . ARG A 1 350 ? 4.360 -3.992 -1.266 1.00 98.38 350 ARG A N 1
ATOM 2731 C CA . ARG A 1 350 ? 3.224 -3.170 -1.742 1.00 98.38 350 ARG A CA 1
ATOM 2732 C C . ARG A 1 350 ? 2.437 -3.853 -2.867 1.00 98.38 350 ARG A C 1
ATOM 2734 O O . ARG A 1 350 ? 1.203 -3.811 -2.902 1.00 98.38 350 ARG A O 1
ATOM 2741 N N . THR A 1 351 ? 3.132 -4.574 -3.745 1.00 98.44 351 THR A N 1
ATOM 2742 C CA . THR A 1 351 ? 2.517 -5.394 -4.800 1.00 98.44 351 THR A CA 1
ATOM 2743 C C . THR A 1 351 ? 1.659 -6.513 -4.198 1.00 98.44 351 THR A C 1
ATOM 2745 O O . THR A 1 351 ? 0.531 -6.745 -4.640 1.00 98.44 351 THR A O 1
ATOM 2748 N N . LEU A 1 352 ? 2.139 -7.173 -3.137 1.00 98.19 352 LEU A N 1
ATOM 2749 C CA . LEU A 1 352 ? 1.380 -8.202 -2.416 1.00 98.19 352 LEU A CA 1
ATOM 2750 C C . LEU A 1 352 ? 0.150 -7.629 -1.693 1.00 98.19 352 LEU A C 1
ATOM 2752 O O . LEU A 1 352 ? -0.908 -8.260 -1.712 1.00 98.19 352 LEU A O 1
ATOM 2756 N N . VAL A 1 353 ? 0.243 -6.422 -1.120 1.00 98.31 353 VAL A N 1
ATOM 2757 C CA . VAL A 1 353 ? -0.919 -5.711 -0.546 1.00 98.31 353 VAL A CA 1
ATOM 2758 C C . VAL A 1 353 ? -1.968 -5.415 -1.625 1.00 98.31 353 VAL A C 1
ATOM 2760 O O . VAL A 1 353 ? -3.162 -5.641 -1.415 1.00 98.31 353 VAL A O 1
ATOM 2763 N N . SER A 1 354 ? -1.539 -4.988 -2.813 1.00 98.12 354 SER A N 1
ATOM 2764 C CA . SER A 1 354 ? -2.445 -4.721 -3.939 1.00 98.12 354 SER A CA 1
ATOM 2765 C C . SER A 1 354 ? -3.166 -5.985 -4.419 1.00 98.12 354 SER A C 1
ATOM 2767 O O . SER A 1 354 ? -4.385 -5.975 -4.609 1.00 98.12 354 SER A O 1
ATOM 2769 N N . LEU A 1 355 ? -2.456 -7.114 -4.489 1.00 97.44 355 LEU A N 1
ATOM 2770 C CA . LEU A 1 355 ? -3.057 -8.425 -4.746 1.00 97.44 355 LEU A CA 1
ATOM 2771 C C . LEU A 1 355 ? -4.027 -8.863 -3.639 1.00 97.44 355 LEU A C 1
ATOM 2773 O O . LEU A 1 355 ? -5.088 -9.409 -3.945 1.00 97.44 355 LEU A O 1
ATOM 2777 N N . ALA A 1 356 ? -3.712 -8.606 -2.365 1.00 97.88 356 ALA A N 1
ATOM 2778 C CA . ALA A 1 356 ? -4.611 -8.903 -1.248 1.00 97.88 356 ALA A CA 1
ATOM 2779 C C . ALA A 1 356 ? -5.927 -8.121 -1.370 1.00 97.88 356 ALA A C 1
ATOM 2781 O O . ALA A 1 356 ? -7.013 -8.687 -1.218 1.00 97.88 356 ALA A O 1
ATOM 2782 N N . ARG A 1 357 ? -5.845 -6.836 -1.730 1.00 97.56 357 ARG A N 1
ATOM 2783 C CA . ARG A 1 357 ? -7.010 -5.986 -2.005 1.00 97.56 357 ARG A CA 1
ATOM 2784 C C . ARG A 1 357 ? -7.837 -6.516 -3.178 1.00 97.56 357 ARG A C 1
ATOM 2786 O O . ARG A 1 357 ? -9.057 -6.620 -3.052 1.00 97.56 357 ARG A O 1
ATOM 2793 N N . ALA A 1 358 ? -7.196 -6.920 -4.272 1.00 96.50 358 ALA A N 1
ATOM 2794 C CA . ALA A 1 358 ? -7.881 -7.527 -5.412 1.00 96.50 358 ALA A CA 1
ATOM 2795 C C . ALA A 1 358 ? -8.578 -8.846 -5.040 1.00 96.50 358 ALA A C 1
ATOM 2797 O O . ALA A 1 358 ? -9.730 -9.073 -5.411 1.00 96.50 358 ALA A O 1
ATOM 2798 N N . GLN A 1 359 ? -7.931 -9.687 -4.229 1.00 96.56 359 GLN A N 1
ATOM 2799 C CA . GLN A 1 359 ? -8.517 -10.929 -3.723 1.00 96.56 359 GLN A CA 1
ATOM 2800 C C . GLN A 1 359 ? -9.754 -10.664 -2.846 1.00 96.56 359 GLN A C 1
ATOM 2802 O O . GLN A 1 359 ? -10.718 -11.434 -2.883 1.00 96.56 359 GLN A O 1
ATOM 2807 N N . LEU A 1 360 ? -9.787 -9.564 -2.087 1.00 96.75 360 LEU A N 1
ATOM 2808 C CA . LEU A 1 360 ? -10.981 -9.157 -1.334 1.00 96.75 360 LEU A CA 1
ATOM 2809 C C . LEU A 1 360 ? -12.139 -8.739 -2.247 1.00 96.75 360 LEU A C 1
ATOM 2811 O O . LEU A 1 360 ? -13.285 -9.083 -1.954 1.00 96.75 360 LEU A O 1
ATOM 2815 N N . VAL A 1 361 ? -11.853 -8.050 -3.355 1.00 96.00 361 VAL A N 1
ATOM 2816 C CA . VAL A 1 361 ? -12.866 -7.696 -4.363 1.00 96.00 361 VAL A CA 1
ATOM 2817 C C . VAL A 1 361 ? -13.429 -8.960 -5.016 1.00 96.00 361 VAL A C 1
ATOM 2819 O O . VAL A 1 361 ? -14.637 -9.176 -4.970 1.00 96.00 361 VAL A O 1
ATOM 2822 N N . LEU A 1 362 ? -12.564 -9.856 -5.502 1.00 94.88 362 LEU A N 1
ATOM 2823 C CA . LEU A 1 362 ? -12.982 -11.120 -6.121 1.00 94.88 362 LEU A CA 1
ATOM 2824 C C . LEU A 1 362 ? -13.814 -11.980 -5.166 1.00 94.88 362 LEU A C 1
ATOM 2826 O O . LEU A 1 362 ? -14.881 -12.475 -5.526 1.00 94.88 362 LEU A O 1
ATOM 2830 N N . THR A 1 363 ? -13.356 -12.132 -3.920 1.00 95.62 363 THR A N 1
ATOM 2831 C CA . THR A 1 363 ? -14.072 -12.968 -2.950 1.00 95.62 363 THR A CA 1
ATOM 2832 C C . THR A 1 363 ? -15.423 -12.389 -2.559 1.00 95.62 363 THR A C 1
ATOM 2834 O O . THR A 1 363 ? -16.305 -13.150 -2.144 1.00 95.62 363 THR A O 1
ATOM 2837 N N . ARG A 1 364 ? -15.596 -11.056 -2.621 1.00 95.56 364 ARG A N 1
ATOM 2838 C CA . ARG A 1 364 ? -16.870 -10.366 -2.352 1.00 95.56 364 ARG A CA 1
ATOM 2839 C C . ARG A 1 364 ? -17.938 -10.752 -3.369 1.00 95.56 364 ARG A C 1
ATOM 2841 O O . ARG A 1 364 ? -19.089 -10.900 -2.971 1.00 95.56 364 ARG A O 1
ATOM 2848 N N . GLU A 1 365 ? -17.551 -10.937 -4.624 1.00 94.00 365 GLU A N 1
ATOM 2849 C CA . GLU A 1 365 ? -18.451 -11.358 -5.700 1.00 94.00 365 GLU A CA 1
ATOM 2850 C C . GLU A 1 365 ? -18.692 -12.871 -5.682 1.00 94.00 365 GLU A C 1
ATOM 2852 O O . GLU A 1 365 ? -19.831 -13.323 -5.798 1.00 94.00 365 GLU A O 1
ATOM 2857 N N . ASP A 1 366 ? -17.638 -13.659 -5.464 1.00 94.94 366 ASP A N 1
ATOM 2858 C CA . ASP A 1 366 ? -17.712 -15.113 -5.336 1.00 94.94 366 ASP A CA 1
ATOM 2859 C C . ASP A 1 366 ? -16.761 -15.586 -4.233 1.00 94.94 366 ASP A C 1
ATOM 2861 O O . ASP A 1 366 ? -15.545 -15.498 -4.353 1.00 94.94 366 ASP A O 1
ATOM 2865 N N . THR A 1 367 ? -17.299 -16.149 -3.148 1.00 92.00 367 THR A N 1
ATOM 2866 C CA . THR A 1 367 ? -16.504 -16.616 -1.997 1.00 92.00 367 THR A CA 1
ATOM 2867 C C . THR A 1 367 ? -15.477 -17.691 -2.351 1.00 92.00 367 THR A C 1
ATOM 2869 O O . THR A 1 367 ? -14.538 -17.905 -1.583 1.00 92.00 367 THR A O 1
ATOM 2872 N N . SER A 1 368 ? -15.645 -18.357 -3.496 1.00 92.38 368 SER A N 1
ATOM 2873 C CA . SER A 1 368 ? -14.712 -19.350 -4.027 1.00 92.38 368 SER A CA 1
ATOM 2874 C C . SER A 1 368 ? -13.727 -18.771 -5.045 1.00 92.38 368 SER A C 1
ATOM 2876 O O . SER A 1 368 ? -12.801 -19.486 -5.439 1.00 92.38 368 SER A O 1
ATOM 2878 N N . ALA A 1 369 ? -13.895 -17.512 -5.465 1.00 93.19 369 ALA A N 1
ATOM 2879 C CA . ALA A 1 369 ? -12.996 -16.868 -6.409 1.00 93.19 369 ALA A CA 1
ATOM 2880 C C . ALA A 1 369 ? -11.585 -16.740 -5.834 1.00 93.19 369 ALA A C 1
ATOM 2882 O O . ALA A 1 369 ? -11.353 -16.447 -4.655 1.00 93.19 369 ALA A O 1
ATOM 2883 N N . ARG A 1 370 ? -10.621 -16.987 -6.713 1.00 92.50 370 ARG A N 1
ATOM 2884 C CA . ARG A 1 370 ? -9.190 -16.926 -6.438 1.00 92.50 370 ARG A CA 1
ATOM 2885 C C . ARG A 1 370 ? -8.536 -16.010 -7.449 1.00 92.50 370 ARG A C 1
ATOM 2887 O O . ARG A 1 370 ? -9.060 -15.840 -8.552 1.00 92.50 370 ARG A O 1
ATOM 2894 N N . LEU A 1 371 ? -7.374 -15.481 -7.080 1.00 90.88 371 LEU A N 1
ATOM 2895 C CA . LEU A 1 371 ? -6.540 -14.723 -7.995 1.00 90.88 371 LEU A CA 1
ATOM 2896 C C . LEU A 1 371 ? -6.303 -15.540 -9.279 1.00 90.88 371 LEU A C 1
ATOM 2898 O O . LEU A 1 371 ? -5.950 -16.725 -9.202 1.00 90.88 371 LEU A O 1
ATOM 2902 N N . PRO A 1 372 ? -6.478 -14.936 -10.464 1.00 90.25 372 PRO A N 1
ATOM 2903 C CA . PRO A 1 372 ? -6.145 -15.569 -11.730 1.00 90.25 372 PRO A CA 1
ATOM 2904 C C . PRO A 1 372 ? -4.620 -15.603 -11.899 1.00 90.25 372 PRO A C 1
ATOM 2906 O O . PRO A 1 372 ? -4.050 -14.830 -12.652 1.00 90.25 372 PRO A O 1
ATOM 2909 N N . VAL A 1 373 ? -3.944 -16.507 -11.184 1.00 84.44 373 VAL A N 1
ATOM 2910 C CA . VAL A 1 373 ? -2.469 -16.609 -11.190 1.00 84.44 373 VAL A CA 1
ATOM 2911 C C . VAL A 1 373 ? -1.913 -17.290 -12.453 1.00 84.44 373 VAL A C 1
ATOM 2913 O O . VAL A 1 373 ? -0.701 -17.366 -12.671 1.00 84.44 373 VAL A O 1
ATOM 2916 N N . GLY A 1 374 ? -2.805 -17.789 -13.311 1.00 80.75 374 GLY A N 1
ATOM 2917 C CA . GLY A 1 374 ? -2.428 -18.256 -14.638 1.00 80.75 374 GLY A CA 1
ATOM 2918 C C . GLY A 1 374 ? -1.798 -17.138 -15.464 1.00 80.75 374 GLY A C 1
ATOM 2919 O O . GLY A 1 374 ? -2.009 -15.956 -15.202 1.00 80.75 374 GLY A O 1
ATOM 2920 N N . ASP A 1 375 ? -1.024 -17.524 -16.473 1.00 76.56 375 ASP A N 1
ATOM 2921 C CA . ASP A 1 375 ? -0.494 -16.547 -17.409 1.00 76.56 375 ASP A CA 1
ATOM 2922 C C . ASP A 1 375 ? -1.606 -15.725 -18.053 1.00 76.56 375 ASP A C 1
ATOM 2924 O O . ASP A 1 375 ? -2.632 -16.305 -18.445 1.00 76.56 375 ASP A O 1
ATOM 2928 N N . PRO A 1 376 ? -1.416 -14.395 -18.170 1.00 71.50 376 PRO A N 1
ATOM 2929 C CA . PRO A 1 376 ? -2.355 -13.564 -18.895 1.00 71.50 376 PRO A CA 1
ATOM 2930 C C . PRO A 1 376 ? -2.504 -14.152 -20.297 1.00 71.50 376 PRO A C 1
ATOM 2932 O O . PRO A 1 376 ? -1.528 -14.352 -21.023 1.00 71.50 376 PRO A O 1
ATOM 2935 N N . ARG A 1 377 ? -3.741 -14.497 -20.668 1.00 73.38 377 ARG A N 1
ATOM 2936 C CA . ARG A 1 377 ? -4.045 -15.028 -22.001 1.00 73.38 377 ARG A CA 1
ATOM 2937 C C . ARG A 1 377 ? -3.988 -13.878 -22.997 1.00 73.38 377 ARG A C 1
ATOM 2939 O O . ARG A 1 377 ? -5.018 -13.313 -23.354 1.00 73.38 377 ARG A O 1
ATOM 2946 N N . LEU A 1 378 ? -2.779 -13.512 -23.402 1.00 69.81 378 LEU A N 1
ATOM 2947 C CA . LEU A 1 378 ? -2.555 -12.505 -24.427 1.00 69.81 378 LEU A CA 1
ATOM 2948 C C . LEU A 1 378 ? -2.898 -13.092 -25.806 1.00 69.81 378 LEU A C 1
ATOM 2950 O O . LEU A 1 378 ? -2.548 -14.247 -26.083 1.00 69.81 378 LEU A O 1
ATOM 2954 N N . PRO A 1 379 ? -3.580 -12.338 -26.691 1.00 72.50 379 PRO A N 1
ATOM 2955 C CA . PRO A 1 379 ? -3.731 -12.729 -28.087 1.00 72.50 379 PRO A CA 1
ATOM 2956 C C . PRO A 1 379 ? -2.362 -13.037 -28.697 1.00 72.50 379 PRO A C 1
ATOM 2958 O O . PRO A 1 379 ? -1.400 -12.310 -28.459 1.00 72.50 379 PRO A O 1
ATOM 2961 N N . GLN A 1 38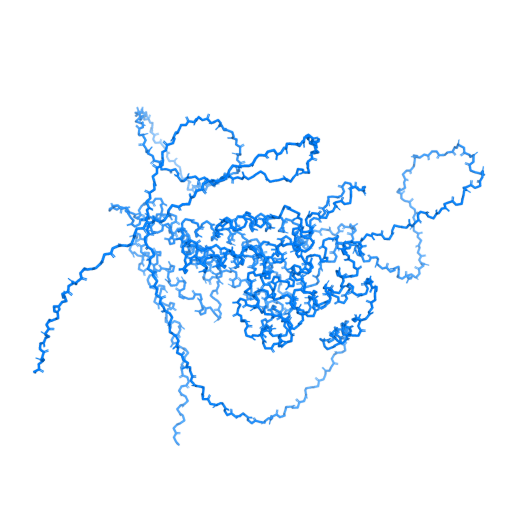0 ? -2.259 -14.095 -29.506 1.00 73.62 380 GLN A N 1
ATOM 2962 C CA . GLN A 1 380 ? -0.973 -14.535 -30.074 1.00 73.62 380 GLN A CA 1
ATOM 2963 C C . GLN A 1 380 ? -0.248 -13.441 -30.876 1.00 73.62 380 GLN A C 1
ATOM 2965 O O . GLN A 1 380 ? 0.980 -13.450 -30.942 1.00 73.62 380 GLN A O 1
ATOM 2970 N N . SER A 1 381 ? -0.997 -12.508 -31.474 1.00 70.25 381 SER A N 1
ATOM 2971 C CA . SER A 1 381 ? -0.459 -11.352 -32.196 1.00 70.25 381 SER A CA 1
ATOM 2972 C C . SER A 1 381 ? 0.280 -10.372 -31.285 1.00 70.25 381 SER A C 1
ATOM 2974 O O . SER A 1 381 ? 1.288 -9.819 -31.701 1.00 70.25 381 SER A O 1
ATOM 2976 N N . VAL A 1 382 ? -0.195 -10.195 -30.052 1.00 72.12 382 VAL A N 1
ATOM 2977 C CA . VAL A 1 382 ? 0.376 -9.275 -29.058 1.00 72.12 382 VAL A CA 1
ATOM 2978 C C . VAL A 1 382 ? 1.433 -9.971 -28.204 1.00 72.12 382 VAL A C 1
ATOM 2980 O O . VAL A 1 382 ? 2.442 -9.380 -27.836 1.00 72.12 382 VAL A O 1
ATOM 2983 N N . ALA A 1 383 ? 1.255 -11.269 -27.949 1.00 74.31 383 ALA A N 1
ATOM 2984 C CA . ALA A 1 383 ? 2.196 -12.062 -27.167 1.00 74.31 383 ALA A CA 1
ATOM 2985 C C . ALA A 1 383 ? 3.613 -12.058 -27.773 1.00 74.31 383 ALA A C 1
ATOM 2987 O O . ALA A 1 383 ? 4.605 -12.070 -27.047 1.00 74.31 383 ALA A O 1
ATOM 2988 N N . ARG A 1 384 ? 3.745 -12.008 -29.107 1.00 78.25 384 ARG A N 1
ATOM 2989 C CA . ARG A 1 384 ? 5.060 -11.966 -29.761 1.00 78.25 384 ARG A CA 1
ATOM 2990 C C . ARG A 1 384 ? 5.737 -10.618 -29.528 1.00 78.25 384 ARG A C 1
ATOM 2992 O O . ARG A 1 384 ? 5.508 -9.656 -30.248 1.00 78.25 384 ARG A O 1
ATOM 2999 N N . GLY A 1 385 ? 6.610 -10.595 -28.527 1.00 82.25 385 GLY A N 1
ATOM 3000 C CA . GLY A 1 385 ? 7.368 -9.414 -28.140 1.00 82.25 385 GLY A CA 1
ATOM 3001 C C . GLY A 1 385 ? 6.679 -8.562 -27.079 1.00 82.25 385 GLY A C 1
ATOM 3002 O O . GLY A 1 385 ? 7.159 -7.471 -26.811 1.00 82.25 385 GLY A O 1
ATOM 3003 N N . SER A 1 386 ? 5.589 -9.008 -26.457 1.00 88.94 386 SER A N 1
ATOM 3004 C CA . SER A 1 386 ? 5.086 -8.334 -25.254 1.00 88.94 386 SER A CA 1
ATOM 3005 C C . SER A 1 386 ? 6.090 -8.487 -24.103 1.00 88.94 386 SER A C 1
ATOM 3007 O O . SER A 1 386 ? 6.694 -9.554 -23.939 1.00 88.94 386 SER A O 1
ATOM 3009 N N . ILE A 1 387 ? 6.245 -7.440 -23.283 1.00 92.19 387 ILE A N 1
ATOM 3010 C CA . ILE A 1 387 ? 7.088 -7.478 -22.078 1.00 92.19 387 ILE A CA 1
ATOM 3011 C C . ILE A 1 387 ? 6.659 -8.617 -21.144 1.00 92.19 387 ILE A C 1
ATOM 3013 O O . ILE A 1 387 ? 7.505 -9.310 -20.586 1.00 92.19 387 ILE A O 1
ATOM 3017 N N . PHE A 1 388 ? 5.358 -8.917 -21.072 1.00 91.38 388 PHE A N 1
ATOM 3018 C CA . PHE A 1 388 ? 4.828 -10.035 -20.292 1.00 91.38 388 PHE A CA 1
ATOM 3019 C C . PHE A 1 388 ? 5.348 -11.390 -20.768 1.00 91.38 388 PHE A C 1
ATOM 3021 O O . PHE A 1 388 ? 5.568 -12.283 -19.954 1.00 91.38 388 PHE A O 1
ATOM 3028 N N . THR A 1 389 ? 5.554 -11.554 -22.076 1.00 90.62 389 THR A N 1
ATOM 3029 C CA . THR A 1 389 ? 6.078 -12.805 -22.640 1.00 90.62 389 THR A CA 1
ATOM 3030 C C . THR A 1 389 ? 7.569 -12.955 -22.355 1.00 90.62 389 THR A C 1
ATOM 3032 O O . THR A 1 389 ? 8.015 -14.058 -22.051 1.00 90.62 389 THR A O 1
ATOM 3035 N N . ILE A 1 390 ? 8.325 -11.852 -22.384 1.00 92.81 390 ILE A N 1
ATOM 3036 C CA . ILE A 1 390 ? 9.740 -11.838 -21.988 1.00 92.81 390 ILE A CA 1
ATOM 3037 C C . ILE A 1 390 ? 9.866 -12.180 -20.499 1.00 92.81 390 ILE A C 1
ATOM 3039 O O . ILE A 1 390 ? 10.591 -13.104 -20.146 1.00 92.81 390 ILE A O 1
ATOM 3043 N N . ILE A 1 391 ? 9.087 -11.520 -19.636 1.00 93.06 391 ILE A N 1
ATOM 3044 C CA . ILE A 1 391 ? 9.049 -11.809 -18.195 1.00 93.06 391 ILE A CA 1
ATOM 3045 C C . ILE A 1 391 ? 8.668 -13.268 -17.948 1.00 93.06 391 ILE A C 1
ATOM 3047 O O . ILE A 1 391 ? 9.345 -13.954 -17.189 1.00 93.06 391 ILE A O 1
ATOM 3051 N N . ALA A 1 392 ? 7.631 -13.774 -18.625 1.00 90.81 392 ALA A N 1
ATOM 3052 C CA . ALA A 1 392 ? 7.215 -15.168 -18.511 1.00 90.81 392 ALA A CA 1
ATOM 3053 C C . ALA A 1 392 ? 8.324 -16.157 -18.900 1.00 90.81 392 ALA A C 1
ATOM 3055 O O . ALA A 1 392 ? 8.446 -17.206 -18.269 1.00 90.81 392 ALA A O 1
ATOM 3056 N N . ALA A 1 393 ? 9.141 -15.820 -19.902 1.00 91.31 393 ALA A N 1
ATOM 3057 C CA . ALA A 1 393 ? 10.270 -16.637 -20.335 1.00 91.31 393 ALA A CA 1
ATOM 3058 C C . ALA A 1 393 ? 11.447 -16.621 -19.343 1.00 91.31 393 ALA A C 1
ATOM 3060 O O . ALA A 1 393 ? 12.167 -17.614 -19.259 1.00 91.31 393 ALA A O 1
ATOM 3061 N N . MET A 1 394 ? 11.625 -15.536 -18.583 1.00 89.81 394 MET A N 1
ATOM 3062 C CA . MET A 1 394 ? 12.673 -15.414 -17.558 1.00 89.81 394 MET A CA 1
ATOM 3063 C C . MET A 1 394 ? 12.318 -16.101 -16.234 1.00 89.81 394 MET A C 1
ATOM 3065 O O . MET A 1 394 ? 13.182 -16.266 -15.374 1.00 89.81 394 MET A O 1
ATOM 3069 N N . ARG A 1 395 ? 11.058 -16.514 -16.048 1.00 87.75 395 ARG A N 1
ATOM 3070 C CA . ARG A 1 395 ? 10.603 -17.040 -14.759 1.00 87.75 395 ARG A CA 1
ATOM 3071 C C . ARG A 1 395 ? 11.380 -18.283 -14.322 1.00 87.75 395 ARG A C 1
ATOM 3073 O O . ARG A 1 395 ? 11.546 -19.221 -15.109 1.00 87.75 395 ARG A O 1
ATOM 3080 N N . PRO A 1 396 ? 11.733 -18.377 -13.028 1.00 80.62 396 PRO A N 1
ATOM 3081 C CA . PRO A 1 396 ? 12.245 -19.612 -12.457 1.00 80.62 396 PRO A CA 1
ATOM 3082 C C . PRO A 1 396 ? 11.254 -20.778 -12.654 1.00 80.62 396 PRO A C 1
ATOM 3084 O O . PRO A 1 396 ? 10.046 -20.593 -12.515 1.00 80.62 396 PRO A O 1
ATOM 3087 N N . PRO A 1 397 ? 11.717 -22.020 -12.893 1.00 73.88 397 PRO A N 1
ATOM 3088 C CA . PRO A 1 397 ? 10.840 -23.172 -13.143 1.00 73.88 397 PRO A CA 1
ATOM 3089 C C . PRO A 1 397 ? 9.942 -23.557 -11.951 1.00 73.88 397 PRO A C 1
ATOM 3091 O O . PRO A 1 397 ? 8.978 -24.303 -12.118 1.00 73.88 397 PRO A O 1
ATOM 3094 N N . VAL A 1 398 ? 10.247 -23.068 -10.744 1.00 66.94 398 VAL A N 1
ATOM 3095 C CA . VAL A 1 398 ? 9.438 -23.247 -9.529 1.00 66.94 398 VAL A CA 1
ATOM 3096 C C . VAL A 1 398 ? 9.053 -21.867 -8.994 1.00 66.94 398 VAL A C 1
ATOM 3098 O O . VAL A 1 398 ? 9.645 -21.371 -8.042 1.00 66.94 398 VAL A O 1
ATOM 3101 N N . THR A 1 399 ? 8.078 -21.224 -9.632 1.00 62.12 399 THR A N 1
ATOM 3102 C CA . THR A 1 399 ? 7.567 -19.909 -9.204 1.00 62.12 399 THR A CA 1
ATOM 3103 C C . THR A 1 399 ? 6.693 -20.018 -7.954 1.00 62.12 399 THR A C 1
ATOM 3105 O O . THR A 1 399 ? 5.906 -20.969 -7.841 1.00 62.12 399 THR A O 1
ATOM 3108 N N . ARG A 1 400 ? 6.706 -19.012 -7.065 1.00 73.31 400 ARG A N 1
ATOM 3109 C CA . ARG A 1 400 ? 5.805 -18.990 -5.887 1.00 73.31 400 ARG A CA 1
ATOM 3110 C C . ARG A 1 400 ? 4.336 -18.773 -6.264 1.00 73.31 400 ARG A C 1
ATOM 3112 O O . ARG A 1 400 ? 3.449 -18.977 -5.432 1.00 73.31 400 ARG A O 1
ATOM 3119 N N . ARG A 1 401 ? 4.052 -18.467 -7.534 1.00 75.31 401 ARG A N 1
ATOM 3120 C CA . ARG A 1 401 ? 2.712 -18.350 -8.135 1.00 75.31 401 ARG A CA 1
ATOM 3121 C C . ARG A 1 401 ? 1.728 -19.448 -7.718 1.00 75.31 401 ARG A C 1
ATOM 3123 O O . ARG A 1 401 ? 0.583 -19.154 -7.384 1.00 75.31 401 ARG A O 1
ATOM 3130 N N . THR A 1 402 ? 2.142 -20.714 -7.649 1.00 72.69 402 THR A N 1
ATOM 3131 C CA . THR A 1 402 ? 1.219 -21.788 -7.227 1.00 72.69 402 THR A CA 1
ATOM 3132 C C . THR A 1 402 ? 0.746 -21.640 -5.780 1.00 72.69 402 THR A C 1
ATOM 3134 O O . THR A 1 402 ? -0.369 -22.050 -5.460 1.00 72.69 402 THR A O 1
ATOM 3137 N N . SER A 1 403 ? 1.578 -21.054 -4.913 1.00 85.88 403 SER A N 1
ATOM 3138 C CA . SER A 1 403 ? 1.205 -20.721 -3.536 1.00 85.88 403 SER A CA 1
ATOM 3139 C C . SER A 1 403 ? 0.259 -19.521 -3.508 1.00 85.88 403 SER A C 1
ATOM 3141 O O . SER A 1 403 ? -0.767 -19.574 -2.836 1.00 85.88 403 SER A O 1
ATOM 3143 N N . LEU A 1 404 ? 0.547 -18.484 -4.305 1.00 89.56 404 LEU A N 1
ATOM 3144 C CA . LEU A 1 404 ? -0.286 -17.278 -4.404 1.00 89.56 404 LEU A CA 1
ATOM 3145 C C . LEU A 1 404 ? -1.706 -17.581 -4.899 1.00 89.56 404 LEU A C 1
ATOM 3147 O O . LEU A 1 404 ? -2.661 -16.971 -4.437 1.00 89.56 404 LEU A O 1
ATOM 3151 N N . ALA A 1 405 ? -1.871 -18.572 -5.781 1.00 88.69 405 ALA A N 1
ATOM 3152 C CA . ALA A 1 405 ? -3.182 -18.961 -6.312 1.00 88.69 405 ALA A CA 1
ATOM 3153 C C . ALA A 1 405 ? -4.164 -19.455 -5.238 1.00 88.69 405 ALA A C 1
ATOM 3155 O O . ALA A 1 405 ? -5.379 -19.440 -5.440 1.00 88.69 405 ALA A O 1
ATOM 3156 N N . ARG A 1 406 ? -3.643 -19.947 -4.111 1.00 90.88 406 ARG A N 1
ATOM 3157 C CA . ARG A 1 406 ? -4.448 -20.440 -2.987 1.00 90.88 406 ARG A CA 1
ATOM 3158 C C . ARG A 1 406 ? -4.478 -19.474 -1.814 1.00 90.88 406 ARG A C 1
ATOM 3160 O O . ARG A 1 406 ? -5.331 -19.665 -0.950 1.00 90.88 406 ARG A O 1
ATOM 3167 N N . ALA A 1 407 ? -3.602 -18.473 -1.825 1.00 95.00 407 ALA A N 1
ATOM 3168 C CA . ALA A 1 407 ? -3.474 -17.526 -0.742 1.00 95.00 407 ALA A CA 1
ATOM 3169 C C . ALA A 1 407 ? -4.765 -16.720 -0.568 1.00 95.00 407 ALA A C 1
ATOM 3171 O O . ALA A 1 407 ? -5.374 -16.269 -1.545 1.00 95.00 407 ALA A O 1
ATOM 3172 N N . ASP A 1 408 ? -5.212 -16.569 0.674 1.00 95.75 408 ASP A N 1
ATOM 3173 C CA . ASP A 1 408 ? -6.219 -15.564 0.999 1.00 95.75 408 ASP A CA 1
ATOM 3174 C C . ASP A 1 408 ? -5.573 -14.186 1.230 1.00 95.75 408 ASP A C 1
ATOM 3176 O O . ASP A 1 408 ? -4.355 -14.016 1.162 1.00 95.75 408 ASP A O 1
ATOM 3180 N N . ALA A 1 409 ? -6.401 -13.166 1.454 1.00 96.94 409 ALA A N 1
ATOM 3181 C CA . ALA A 1 409 ? -5.905 -11.808 1.651 1.00 96.94 409 ALA A CA 1
ATOM 3182 C C . ALA A 1 409 ? -5.021 -11.677 2.904 1.00 96.94 409 ALA A C 1
ATOM 3184 O O . ALA A 1 409 ? -4.067 -10.906 2.888 1.00 96.94 409 ALA A O 1
ATOM 3185 N N . ALA A 1 410 ? -5.303 -12.430 3.972 1.00 96.25 410 ALA A N 1
ATOM 3186 C CA . ALA A 1 410 ? -4.511 -12.380 5.195 1.00 96.25 410 ALA A CA 1
ATOM 3187 C C . ALA A 1 410 ? -3.142 -13.048 4.995 1.00 96.25 410 ALA A C 1
ATOM 3189 O O . ALA A 1 410 ? -2.130 -12.497 5.419 1.00 96.25 410 ALA A O 1
ATOM 3190 N N . GLU A 1 411 ? -3.085 -14.185 4.299 1.00 96.38 411 GLU A N 1
ATOM 3191 C CA . GLU A 1 411 ? -1.838 -14.859 3.927 1.00 96.38 411 GLU A CA 1
ATOM 3192 C C . GLU A 1 411 ? -0.966 -13.978 3.020 1.00 96.38 411 GLU A C 1
ATOM 3194 O O . GLU A 1 411 ? 0.246 -13.895 3.226 1.00 96.38 411 GLU A O 1
ATOM 3199 N N . LEU A 1 412 ? -1.569 -13.260 2.064 1.00 97.31 412 LEU A N 1
ATOM 3200 C CA . LEU A 1 412 ? -0.855 -12.284 1.231 1.00 97.31 412 LEU A CA 1
ATOM 3201 C C . LEU A 1 412 ? -0.278 -11.128 2.058 1.00 97.31 412 LEU A C 1
ATOM 3203 O O . LEU A 1 412 ? 0.853 -10.715 1.807 1.00 97.31 412 LEU A O 1
ATOM 3207 N N . LEU A 1 413 ? -1.001 -10.645 3.074 1.00 98.06 413 LEU A N 1
ATOM 3208 C CA . LEU A 1 413 ? -0.487 -9.627 3.994 1.00 98.06 413 LEU A CA 1
ATOM 3209 C C . LEU A 1 413 ? 0.672 -10.151 4.863 1.00 98.06 413 LEU A C 1
ATOM 3211 O O . LEU A 1 413 ? 1.600 -9.394 5.138 1.00 98.06 413 LEU A O 1
ATOM 3215 N N . VAL A 1 414 ? 0.685 -11.436 5.251 1.00 97.50 414 VAL A N 1
ATOM 3216 C CA . VAL A 1 414 ? 1.843 -12.050 5.941 1.00 97.50 414 VAL A CA 1
ATOM 3217 C C . VAL A 1 414 ? 3.082 -12.023 5.053 1.00 97.50 414 VAL A C 1
ATOM 3219 O O . VAL A 1 414 ? 4.157 -11.649 5.520 1.00 97.50 414 VAL A O 1
ATOM 3222 N N . LEU A 1 415 ? 2.933 -12.388 3.778 1.00 96.69 415 LEU A N 1
ATOM 3223 C CA . LEU A 1 415 ? 4.032 -12.315 2.815 1.00 96.69 415 LEU A CA 1
ATOM 3224 C C . LEU A 1 415 ? 4.488 -10.865 2.608 1.00 96.69 415 LEU A C 1
ATOM 3226 O O . LEU A 1 415 ? 5.686 -10.599 2.609 1.00 96.69 415 LEU A O 1
ATOM 3230 N N . ALA A 1 416 ? 3.548 -9.924 2.488 1.00 97.94 416 ALA A N 1
ATOM 3231 C CA . ALA A 1 416 ? 3.865 -8.505 2.359 1.00 97.94 416 ALA A CA 1
ATOM 3232 C C . ALA A 1 416 ? 4.672 -7.991 3.559 1.00 97.94 416 ALA A C 1
ATOM 3234 O O . ALA A 1 416 ? 5.673 -7.303 3.381 1.00 97.94 416 ALA A O 1
ATOM 3235 N N . GLN A 1 417 ? 4.278 -8.378 4.775 1.00 97.88 417 GLN A N 1
ATOM 3236 C CA . GLN A 1 417 ? 4.958 -7.984 6.004 1.00 97.88 417 GLN A CA 1
ATOM 3237 C C . GLN A 1 417 ? 6.414 -8.461 6.055 1.00 97.88 417 GLN A C 1
ATOM 3239 O O . GLN A 1 417 ? 7.267 -7.703 6.506 1.00 97.88 417 GLN A O 1
ATOM 3244 N N . ASP A 1 418 ? 6.716 -9.678 5.595 1.00 96.88 418 ASP A N 1
ATOM 3245 C CA . ASP A 1 418 ? 8.097 -10.182 5.531 1.00 96.88 418 ASP A CA 1
ATOM 3246 C C . ASP A 1 418 ? 8.975 -9.283 4.647 1.00 96.88 418 ASP A C 1
ATOM 3248 O O . ASP A 1 418 ? 10.033 -8.810 5.069 1.00 96.88 418 ASP A O 1
ATOM 3252 N N . HIS A 1 419 ? 8.470 -8.944 3.460 1.00 97.06 419 HIS A N 1
ATOM 3253 C CA . HIS A 1 419 ? 9.145 -8.043 2.532 1.00 97.06 419 HIS A CA 1
ATOM 3254 C C . HIS A 1 419 ? 9.267 -6.609 3.074 1.00 97.06 419 HIS A C 1
ATOM 3256 O O . HIS A 1 419 ? 10.322 -5.993 2.925 1.00 97.06 419 HIS A O 1
ATOM 3262 N N . PHE A 1 420 ? 8.253 -6.091 3.776 1.00 97.50 420 PHE A N 1
ATOM 3263 C CA . PHE A 1 420 ? 8.355 -4.789 4.442 1.00 97.50 420 PHE A CA 1
ATOM 3264 C C . PHE A 1 420 ? 9.427 -4.777 5.524 1.00 97.50 420 PHE A C 1
ATOM 3266 O O . PHE A 1 420 ? 10.201 -3.829 5.582 1.00 97.50 420 PHE A O 1
ATOM 3273 N N . MET A 1 421 ? 9.524 -5.816 6.354 1.00 96.56 421 MET A N 1
ATOM 3274 C CA . MET A 1 421 ? 10.559 -5.877 7.390 1.00 96.56 421 MET A CA 1
ATOM 3275 C C . MET A 1 421 ? 11.966 -5.887 6.787 1.00 96.56 421 MET A C 1
ATOM 3277 O O . MET A 1 421 ? 12.836 -5.172 7.282 1.00 96.56 421 MET A O 1
ATOM 3281 N N . ARG A 1 422 ? 12.169 -6.638 5.697 1.00 95.25 422 ARG A N 1
ATOM 3282 C CA . ARG A 1 422 ? 13.423 -6.650 4.928 1.00 95.25 422 ARG A CA 1
ATOM 3283 C C . ARG A 1 422 ? 13.741 -5.266 4.356 1.00 95.25 422 ARG A C 1
ATOM 3285 O O . ARG A 1 422 ? 14.802 -4.710 4.630 1.00 95.25 422 ARG A O 1
ATOM 3292 N N . GLY A 1 423 ? 12.781 -4.659 3.657 1.00 95.44 423 GLY A N 1
ATOM 3293 C CA . GLY A 1 423 ? 12.929 -3.319 3.090 1.00 95.44 423 GLY A CA 1
ATOM 3294 C C . GLY A 1 423 ? 13.234 -2.259 4.150 1.00 95.44 423 GLY A C 1
ATOM 3295 O O . GLY A 1 423 ? 14.198 -1.518 4.018 1.00 95.44 423 GLY A O 1
ATOM 3296 N N . ILE A 1 424 ? 12.472 -2.216 5.244 1.00 94.69 424 ILE A N 1
ATOM 3297 C CA . ILE A 1 424 ? 12.639 -1.231 6.325 1.00 94.69 424 ILE A CA 1
ATOM 3298 C C . ILE A 1 424 ? 13.988 -1.389 7.037 1.00 94.69 424 ILE A C 1
ATOM 3300 O O . ILE A 1 424 ? 14.593 -0.380 7.403 1.00 94.69 424 ILE A O 1
ATOM 3304 N N . LEU A 1 425 ? 14.474 -2.623 7.219 1.00 93.38 425 LEU A N 1
ATOM 3305 C CA . LEU A 1 425 ? 15.771 -2.891 7.846 1.00 93.38 425 LEU A CA 1
ATOM 3306 C C . LEU A 1 425 ? 16.933 -2.310 7.029 1.00 93.38 425 LEU A C 1
ATOM 3308 O O . LEU A 1 425 ? 17.855 -1.731 7.602 1.00 93.38 425 LEU A O 1
ATOM 3312 N N . HIS A 1 426 ? 16.872 -2.447 5.704 1.00 91.75 426 HIS A N 1
ATOM 3313 C CA . HIS A 1 426 ? 17.921 -2.003 4.781 1.00 91.75 426 HIS A CA 1
ATOM 3314 C C . HIS A 1 426 ? 17.716 -0.578 4.246 1.00 91.75 426 HIS A C 1
ATOM 3316 O O . HIS A 1 426 ? 18.578 -0.041 3.548 1.00 91.75 426 HIS A O 1
ATOM 3322 N N . MET A 1 427 ? 16.591 0.048 4.586 1.00 91.69 427 MET A N 1
ATOM 3323 C CA . MET A 1 427 ? 16.260 1.408 4.190 1.00 91.69 427 MET A CA 1
ATOM 3324 C C . MET A 1 427 ? 17.262 2.421 4.777 1.00 91.69 427 MET A C 1
ATOM 3326 O O . MET A 1 427 ? 17.616 2.312 5.957 1.00 91.69 427 MET A O 1
ATOM 3330 N N . PRO A 1 428 ? 17.690 3.451 4.020 1.00 89.94 428 PRO A N 1
ATOM 3331 C CA . PRO A 1 428 ? 18.553 4.500 4.547 1.00 89.94 428 PRO A CA 1
ATOM 3332 C C . PRO A 1 428 ? 17.903 5.199 5.745 1.00 89.94 428 PRO A C 1
ATOM 3334 O O . PRO A 1 428 ? 16.776 5.695 5.667 1.00 89.94 428 PRO A O 1
ATOM 3337 N N . HIS A 1 429 ? 18.613 5.230 6.871 1.00 86.19 429 HIS A N 1
ATOM 3338 C CA . HIS A 1 429 ? 18.155 5.916 8.073 1.00 86.19 429 HIS A CA 1
ATOM 3339 C C . HIS A 1 429 ? 18.634 7.372 8.036 1.00 86.19 429 HIS A C 1
ATOM 3341 O O . HIS A 1 429 ? 19.791 7.609 7.679 1.00 86.19 429 HIS A O 1
ATOM 3347 N N . PRO A 1 430 ? 17.790 8.354 8.412 1.00 78.12 430 PRO A N 1
ATOM 3348 C CA . PRO A 1 430 ? 18.248 9.726 8.558 1.00 78.12 430 PRO A CA 1
ATOM 3349 C C . PRO A 1 430 ? 19.359 9.729 9.604 1.00 78.12 430 PRO A C 1
ATOM 3351 O O . PRO A 1 430 ? 19.127 9.362 10.761 1.00 78.12 430 PRO A O 1
ATOM 3354 N N . GLN A 1 431 ? 20.574 10.090 9.189 1.00 74.50 431 GLN A N 1
ATOM 3355 C CA . GLN A 1 431 ? 21.676 10.241 10.125 1.00 74.50 431 GLN A CA 1
ATOM 3356 C C . GLN A 1 431 ? 21.236 11.234 11.199 1.00 74.50 431 GLN A C 1
ATOM 3358 O O . GLN A 1 431 ? 20.687 12.296 10.894 1.00 74.50 431 GLN A O 1
ATOM 3363 N N . ALA A 1 432 ? 21.399 10.860 12.468 1.00 71.69 432 ALA A N 1
ATOM 3364 C CA . ALA A 1 432 ? 21.161 11.798 13.549 1.00 71.69 432 ALA A CA 1
ATOM 3365 C C . ALA A 1 432 ? 22.093 12.991 13.312 1.00 71.69 432 ALA A C 1
ATOM 3367 O O . ALA A 1 432 ? 23.305 12.801 13.276 1.00 71.69 432 ALA A O 1
ATOM 3368 N N . ALA A 1 433 ? 21.524 14.184 13.120 1.00 67.00 433 ALA A N 1
ATOM 3369 C CA . ALA A 1 433 ? 22.268 15.408 12.814 1.00 67.00 433 ALA A CA 1
ATOM 3370 C C . ALA A 1 433 ? 23.383 15.719 13.837 1.00 67.00 433 ALA A C 1
ATOM 3372 O O . ALA A 1 433 ? 24.304 16.463 13.528 1.00 67.00 433 ALA A O 1
ATOM 3373 N N . ASP A 1 434 ? 23.325 15.098 15.019 1.00 70.94 434 ASP A N 1
ATOM 3374 C CA . ASP A 1 434 ? 24.270 15.276 16.122 1.00 70.94 434 ASP A CA 1
ATOM 3375 C C . ASP A 1 434 ? 25.373 14.204 16.190 1.00 70.94 434 ASP A C 1
ATOM 3377 O O . ASP A 1 434 ? 26.217 14.246 17.087 1.00 70.94 434 ASP A O 1
ATOM 3381 N N . ALA A 1 435 ? 25.382 13.208 15.295 1.00 71.94 435 ALA A N 1
ATOM 3382 C CA . ALA A 1 435 ? 26.463 12.228 15.276 1.00 71.94 435 ALA A CA 1
ATOM 3383 C C . ALA A 1 435 ? 27.741 12.913 14.754 1.00 71.94 435 ALA A C 1
ATOM 3385 O O . ALA A 1 435 ? 27.728 13.430 13.634 1.00 71.94 435 ALA A O 1
ATOM 3386 N N . PRO A 1 436 ? 28.843 12.947 15.533 1.00 76.81 436 PRO A N 1
ATOM 3387 C CA . PRO A 1 436 ? 30.084 13.573 15.095 1.00 76.81 436 PRO A CA 1
ATOM 3388 C C . PRO A 1 436 ? 30.499 12.941 13.770 1.00 76.81 436 PRO A C 1
ATOM 3390 O O . PRO A 1 436 ? 30.541 11.716 13.669 1.00 76.81 436 PRO A O 1
ATOM 3393 N N . ALA A 1 437 ? 30.750 13.778 12.761 1.00 64.88 437 ALA A N 1
ATOM 3394 C CA . ALA A 1 437 ? 31.098 13.363 11.410 1.00 64.88 437 ALA A CA 1
ATOM 3395 C C . ALA A 1 437 ? 32.364 12.497 11.438 1.00 64.88 437 ALA A C 1
ATOM 3397 O O . ALA A 1 437 ? 33.483 13.001 11.357 1.00 64.88 437 ALA A O 1
ATOM 3398 N N . ILE A 1 438 ? 32.197 11.185 11.596 1.00 72.56 438 ILE A N 1
ATOM 3399 C CA . ILE A 1 438 ? 33.279 10.234 11.393 1.00 72.56 438 ILE A CA 1
ATOM 3400 C C . ILE A 1 438 ? 33.527 10.249 9.882 1.00 72.56 438 ILE A C 1
ATOM 3402 O O . ILE A 1 438 ? 32.592 9.960 9.131 1.00 72.56 438 ILE A O 1
ATOM 3406 N N . PRO A 1 439 ? 34.742 10.592 9.419 1.00 60.22 439 PRO A N 1
ATOM 3407 C CA . PRO A 1 439 ? 35.104 10.551 8.008 1.00 60.22 439 PRO A CA 1
ATOM 3408 C C . PRO A 1 439 ? 35.214 9.088 7.554 1.00 60.22 439 PRO A C 1
ATOM 3410 O O . PRO A 1 439 ? 36.299 8.541 7.382 1.00 60.22 439 PRO A O 1
ATOM 3413 N N . GLY A 1 440 ? 34.070 8.420 7.442 1.00 59.78 440 GLY A N 1
ATOM 3414 C CA . GLY A 1 440 ? 33.914 7.153 6.745 1.00 59.78 440 GLY A CA 1
ATOM 3415 C C . GLY A 1 440 ? 33.695 7.394 5.250 1.00 59.78 440 GLY A C 1
ATOM 3416 O O . GLY A 1 440 ? 33.385 8.525 4.861 1.00 59.78 440 GLY A O 1
ATOM 3417 N N . PRO A 1 441 ? 33.864 6.356 4.408 1.00 56.03 441 PRO A N 1
ATOM 3418 C CA . PRO A 1 441 ? 33.584 6.445 2.981 1.00 56.03 441 PRO A CA 1
ATOM 3419 C C . PRO A 1 441 ? 32.198 7.052 2.799 1.00 56.03 441 PRO A C 1
ATOM 3421 O O . PRO A 1 441 ? 31.216 6.583 3.376 1.00 56.03 441 PRO A O 1
ATOM 3424 N N . THR A 1 442 ? 32.191 8.168 2.078 1.00 49.97 442 THR A N 1
ATOM 3425 C CA . THR A 1 442 ? 31.048 9.027 1.798 1.00 49.97 442 THR A CA 1
ATOM 3426 C C . THR A 1 442 ? 29.807 8.191 1.561 1.00 49.97 442 THR A C 1
ATOM 3428 O O . THR A 1 442 ? 29.743 7.402 0.620 1.00 49.97 442 THR A O 1
ATOM 3431 N N . HIS A 1 443 ? 28.878 8.363 2.494 1.00 51.75 443 HIS A N 1
ATOM 3432 C CA . HIS A 1 443 ? 27.575 7.738 2.566 1.00 51.75 443 HIS A CA 1
ATOM 3433 C C . HIS A 1 443 ? 26.948 7.667 1.174 1.00 51.75 443 HIS A C 1
ATOM 3435 O O . HIS A 1 443 ? 26.881 8.686 0.485 1.00 51.75 443 HIS A O 1
ATOM 3441 N N . GLU A 1 444 ? 26.539 6.463 0.775 1.00 53.78 444 GLU A N 1
ATOM 3442 C CA . GLU A 1 444 ? 25.809 6.197 -0.462 1.00 53.78 444 GLU A CA 1
ATOM 3443 C C . GLU A 1 444 ? 24.816 7.325 -0.724 1.00 53.78 444 GLU A C 1
ATOM 3445 O O . GLU A 1 444 ? 24.001 7.635 0.151 1.00 53.78 444 GLU A O 1
ATOM 3450 N N . GLN A 1 445 ? 24.937 7.957 -1.895 1.00 52.25 445 GLN A N 1
ATOM 3451 C CA . GLN A 1 445 ? 24.009 8.972 -2.375 1.00 52.25 445 GLN A CA 1
ATOM 3452 C C . GLN A 1 445 ? 22.601 8.385 -2.301 1.00 52.25 445 GLN A C 1
ATOM 3454 O O . GLN A 1 445 ? 22.168 7.618 -3.157 1.00 52.25 445 GLN A O 1
ATOM 3459 N N . THR A 1 446 ? 21.893 8.698 -1.222 1.00 59.16 446 THR A N 1
ATOM 3460 C CA . THR A 1 446 ? 20.460 8.479 -1.140 1.00 59.16 446 THR A CA 1
ATOM 3461 C C . THR A 1 446 ? 19.849 9.352 -2.216 1.00 59.16 446 THR A C 1
ATOM 3463 O O . THR A 1 446 ? 20.178 10.540 -2.262 1.00 59.16 446 THR A O 1
ATOM 3466 N N . ASP A 1 447 ? 19.007 8.769 -3.074 1.00 69.88 447 ASP A N 1
ATOM 3467 C CA . ASP A 1 447 ? 18.263 9.527 -4.080 1.00 69.88 447 ASP A CA 1
ATOM 3468 C C . ASP A 1 447 ? 17.737 10.810 -3.429 1.00 69.88 447 ASP A C 1
ATOM 3470 O O . ASP A 1 447 ? 17.125 10.724 -2.359 1.00 69.88 447 ASP A O 1
ATOM 3474 N N . PRO A 1 448 ? 17.959 11.995 -4.022 1.00 73.12 448 PRO A N 1
ATOM 3475 C CA . PRO A 1 448 ? 17.542 13.258 -3.411 1.00 73.12 448 PRO A CA 1
ATOM 3476 C C . PRO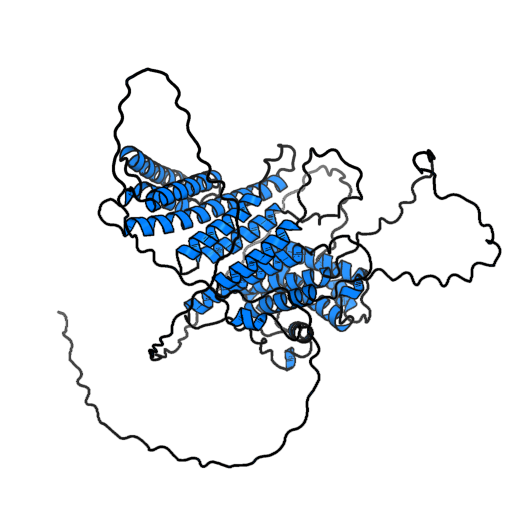 A 1 448 ? 16.026 13.309 -3.159 1.00 73.12 448 PRO A C 1
ATOM 3478 O O . PRO A 1 448 ? 15.558 14.063 -2.312 1.00 73.12 448 PRO A O 1
ATOM 3481 N N . ASN A 1 449 ? 15.270 12.463 -3.862 1.00 80.38 449 ASN A N 1
ATOM 3482 C CA . ASN A 1 449 ? 13.823 12.342 -3.751 1.00 80.38 449 ASN A CA 1
ATOM 3483 C C . ASN A 1 449 ? 13.373 11.314 -2.697 1.00 80.38 449 ASN A C 1
ATOM 3485 O O . ASN A 1 449 ? 12.181 11.224 -2.401 1.00 80.38 449 ASN A O 1
ATOM 3489 N N . PHE A 1 450 ? 14.285 10.520 -2.128 1.00 87.31 450 PHE A N 1
ATOM 3490 C CA . PHE A 1 450 ? 13.919 9.486 -1.172 1.00 87.31 450 PHE A CA 1
ATOM 3491 C C . PHE A 1 450 ? 13.574 10.083 0.197 1.00 87.31 450 PHE A C 1
ATOM 3493 O O . PHE A 1 450 ? 14.375 10.765 0.836 1.00 87.31 450 PHE A O 1
ATOM 3500 N N . SER A 1 451 ? 12.387 9.744 0.699 1.00 89.94 451 SER A N 1
ATOM 3501 C CA . SER A 1 451 ? 11.966 10.067 2.057 1.00 89.94 451 SER A CA 1
ATOM 3502 C C . SER A 1 451 ? 11.479 8.808 2.770 1.00 89.94 451 SER A C 1
ATOM 3504 O O . SER A 1 451 ? 10.391 8.306 2.498 1.00 89.94 451 SER A O 1
ATOM 3506 N N . ARG A 1 452 ? 12.253 8.331 3.756 1.00 91.12 452 ARG A N 1
ATOM 3507 C CA . ARG A 1 452 ? 11.878 7.187 4.614 1.00 91.12 452 ARG A CA 1
ATOM 3508 C C . ARG A 1 452 ? 10.487 7.345 5.228 1.00 91.12 452 ARG A C 1
ATOM 3510 O O . ARG A 1 452 ? 9.731 6.384 5.296 1.00 91.12 452 ARG A O 1
ATOM 3517 N N . ALA A 1 453 ? 10.142 8.554 5.671 1.00 91.06 453 ALA A N 1
ATOM 3518 C CA . ALA A 1 453 ? 8.829 8.828 6.246 1.00 91.06 453 ALA A CA 1
ATOM 3519 C C . ALA A 1 453 ? 7.702 8.697 5.208 1.00 91.06 453 ALA A C 1
ATOM 3521 O O . ALA A 1 453 ? 6.628 8.209 5.545 1.00 91.06 453 ALA A O 1
ATOM 3522 N N . HIS A 1 454 ? 7.936 9.103 3.956 1.00 92.06 454 HIS A N 1
ATOM 3523 C CA . HIS A 1 454 ? 6.958 8.950 2.875 1.00 92.06 454 HIS A CA 1
ATOM 3524 C C . HIS A 1 454 ? 6.705 7.473 2.552 1.00 92.06 454 HIS A C 1
ATOM 3526 O O . HIS A 1 454 ? 5.547 7.063 2.569 1.00 92.06 454 HIS A O 1
ATOM 3532 N N . GLU A 1 455 ? 7.752 6.657 2.400 1.00 94.31 455 GLU A N 1
ATOM 3533 C CA . GLU A 1 455 ? 7.589 5.220 2.129 1.00 94.31 455 GLU A CA 1
ATOM 3534 C C . GLU A 1 455 ? 6.885 4.481 3.276 1.00 94.31 455 GLU A C 1
ATOM 3536 O O . GLU A 1 455 ? 5.971 3.690 3.045 1.00 94.31 455 GLU A O 1
ATOM 3541 N N . LEU A 1 456 ? 7.246 4.770 4.532 1.00 95.19 456 LEU A N 1
ATOM 3542 C CA . LEU A 1 456 ? 6.574 4.189 5.702 1.00 95.19 456 LEU A CA 1
ATOM 3543 C C . LEU A 1 456 ? 5.098 4.604 5.785 1.00 95.19 456 LEU A C 1
ATOM 3545 O O . LEU A 1 456 ? 4.246 3.779 6.124 1.00 95.19 456 LEU A O 1
ATOM 3549 N N . CYS A 1 457 ? 4.787 5.857 5.432 1.00 95.19 457 CYS A N 1
ATOM 3550 C CA . CYS A 1 457 ? 3.411 6.337 5.329 1.00 95.19 457 CYS A CA 1
ATOM 3551 C C . CYS A 1 457 ? 2.639 5.565 4.258 1.00 95.19 457 CYS A C 1
ATOM 3553 O O . CYS A 1 457 ? 1.553 5.057 4.532 1.00 95.19 457 CYS A O 1
ATOM 3555 N N . ALA A 1 458 ? 3.215 5.425 3.060 1.00 95.31 458 ALA A N 1
ATOM 3556 C CA . ALA A 1 458 ? 2.604 4.697 1.954 1.00 95.31 458 ALA A CA 1
ATOM 3557 C C . ALA A 1 458 ? 2.308 3.237 2.337 1.00 95.31 458 ALA A C 1
ATOM 3559 O O . ALA A 1 458 ? 1.170 2.788 2.192 1.00 95.31 458 ALA A O 1
ATOM 3560 N N . VAL A 1 459 ? 3.286 2.531 2.921 1.00 97.19 459 VAL A N 1
ATOM 3561 C CA . VAL A 1 459 ? 3.121 1.151 3.414 1.00 97.19 459 VAL A CA 1
ATOM 3562 C C . VAL A 1 459 ? 1.994 1.061 4.446 1.00 97.19 459 VAL A C 1
ATOM 3564 O O . VAL A 1 459 ? 1.082 0.245 4.296 1.00 97.19 459 VAL A O 1
ATOM 3567 N N . GLY A 1 460 ? 2.014 1.916 5.473 1.00 97.56 460 GLY A N 1
ATOM 3568 C CA . GLY A 1 460 ? 0.992 1.923 6.521 1.00 97.56 460 GLY A CA 1
ATOM 3569 C C . GLY A 1 460 ? -0.417 2.186 5.978 1.00 97.56 460 GLY A C 1
ATOM 3570 O O . GLY A 1 460 ? -1.360 1.472 6.322 1.00 97.56 460 GLY A O 1
ATOM 3571 N N . MET A 1 461 ? -0.560 3.159 5.076 1.00 97.25 461 MET A N 1
ATOM 3572 C CA . MET A 1 461 ? -1.836 3.524 4.451 1.00 97.25 461 MET A CA 1
ATOM 3573 C C . MET A 1 461 ? -2.408 2.411 3.566 1.00 97.25 461 MET A C 1
ATOM 3575 O O . MET A 1 461 ? -3.599 2.096 3.650 1.00 97.25 461 MET A O 1
ATOM 3579 N N . GLU A 1 462 ? -1.575 1.792 2.730 1.00 97.56 462 GLU A N 1
ATOM 3580 C CA . GLU A 1 462 ? -1.985 0.689 1.854 1.00 97.56 462 GLU A CA 1
ATOM 3581 C C . GLU A 1 462 ? -2.406 -0.545 2.667 1.00 97.56 462 GLU A C 1
ATOM 3583 O O . GLU A 1 462 ? -3.442 -1.167 2.387 1.00 97.56 462 GLU A O 1
ATOM 3588 N N . MET A 1 463 ? -1.651 -0.866 3.725 1.00 98.19 463 MET A N 1
ATOM 3589 C CA . MET A 1 463 ? -1.998 -1.941 4.654 1.00 98.19 463 MET A CA 1
ATOM 3590 C C . MET A 1 463 ? -3.310 -1.658 5.386 1.00 98.19 463 MET A C 1
ATOM 3592 O O . MET A 1 463 ? -4.164 -2.543 5.443 1.00 98.19 463 MET A O 1
ATOM 3596 N N . LEU A 1 464 ? -3.511 -0.439 5.898 1.00 98.25 464 LEU A N 1
ATOM 3597 C CA . LEU A 1 464 ? -4.749 -0.036 6.570 1.00 98.25 464 LEU A CA 1
ATOM 3598 C C . LEU A 1 464 ? -5.967 -0.158 5.643 1.00 98.25 464 LEU A C 1
ATOM 3600 O O . LEU A 1 464 ? -6.967 -0.770 6.020 1.00 98.25 464 LEU A O 1
ATOM 3604 N N . SER A 1 465 ? -5.869 0.358 4.415 1.00 97.56 465 SER A N 1
ATOM 3605 C CA . SER A 1 465 ? -6.942 0.280 3.410 1.00 97.56 465 SER A CA 1
ATOM 3606 C C . SER A 1 465 ? -7.360 -1.167 3.116 1.00 97.56 465 SER A C 1
ATOM 3608 O O . SER A 1 465 ? -8.542 -1.470 2.923 1.00 97.56 465 SER A O 1
ATOM 3610 N N . THR A 1 466 ? -6.396 -2.091 3.132 1.00 98.00 466 THR A N 1
ATOM 3611 C CA . THR A 1 466 ? -6.660 -3.525 2.968 1.00 98.00 466 THR A CA 1
ATOM 3612 C C . THR A 1 466 ? -7.239 -4.140 4.244 1.00 98.00 466 THR A C 1
ATOM 3614 O O . THR A 1 466 ? -8.222 -4.882 4.176 1.00 98.00 466 THR A O 1
ATOM 3617 N N . ALA A 1 467 ? -6.684 -3.796 5.411 1.00 98.06 467 ALA A N 1
ATOM 3618 C CA . ALA A 1 467 ? -7.119 -4.289 6.714 1.00 98.06 467 ALA A CA 1
ATOM 3619 C C . ALA A 1 467 ? -8.593 -3.973 6.985 1.00 98.06 467 ALA A C 1
ATOM 3621 O O . ALA A 1 467 ? -9.331 -4.845 7.432 1.00 98.06 467 ALA A O 1
ATOM 3622 N N . GLU A 1 468 ? -9.061 -2.770 6.653 1.00 97.69 468 GLU A N 1
ATOM 3623 C CA . GLU A 1 468 ? -10.463 -2.358 6.815 1.00 97.69 468 GLU A CA 1
ATOM 3624 C C . GLU A 1 468 ? -11.458 -3.254 6.073 1.00 97.69 468 GLU A C 1
ATOM 3626 O O . GLU A 1 468 ? -12.598 -3.430 6.508 1.00 97.69 468 GLU A O 1
ATOM 3631 N N . ARG A 1 469 ? -11.020 -3.851 4.963 1.00 97.50 469 ARG A N 1
ATOM 3632 C CA . ARG A 1 469 ? -11.851 -4.667 4.076 1.00 97.50 469 ARG A CA 1
ATOM 3633 C C . ARG A 1 469 ? -11.827 -6.154 4.434 1.00 97.50 469 ARG A C 1
ATOM 3635 O O . ARG A 1 469 ? -12.593 -6.922 3.846 1.00 97.50 469 ARG A O 1
ATOM 3642 N N . LEU A 1 470 ? -10.987 -6.586 5.383 1.00 97.38 470 LEU A N 1
ATOM 3643 C CA . LEU A 1 470 ? -10.958 -7.989 5.804 1.00 97.38 470 LEU A CA 1
ATOM 3644 C C . LEU A 1 470 ? -12.279 -8.374 6.481 1.00 97.38 470 LEU A C 1
ATOM 3646 O O . LEU A 1 470 ? -12.914 -7.599 7.204 1.00 97.38 470 LEU A O 1
ATOM 3650 N N . ARG A 1 471 ? -12.705 -9.614 6.248 1.00 95.69 471 ARG A N 1
ATOM 3651 C CA . ARG A 1 471 ? -13.996 -10.120 6.736 1.00 95.69 471 ARG A CA 1
ATOM 3652 C C . ARG A 1 471 ? -13.966 -10.431 8.221 1.00 95.69 471 ARG A C 1
ATOM 3654 O O . ARG A 1 471 ? -14.932 -10.138 8.922 1.00 95.69 471 ARG A O 1
ATOM 3661 N N . VAL A 1 472 ? -12.871 -11.030 8.681 1.00 96.75 472 VAL A N 1
ATOM 3662 C CA . VAL A 1 472 ? -12.726 -11.498 10.056 1.00 96.75 472 VAL A CA 1
ATOM 3663 C C . VAL A 1 472 ? -12.344 -10.311 10.947 1.00 96.75 472 VAL A C 1
ATOM 3665 O O . VAL A 1 472 ? -11.281 -9.721 10.749 1.00 96.75 472 VAL A O 1
ATOM 3668 N N . PRO A 1 473 ? -13.162 -9.946 11.954 1.00 96.88 473 PRO A N 1
ATOM 3669 C CA . PRO A 1 473 ? -12.882 -8.795 12.814 1.00 96.88 473 PRO A CA 1
ATOM 3670 C C . PRO A 1 473 ? -11.530 -8.890 13.539 1.00 96.88 473 PRO A C 1
ATOM 3672 O O . PRO A 1 473 ? -10.810 -7.901 13.638 1.00 96.88 473 PRO A O 1
ATOM 3675 N N . ALA A 1 474 ? -11.151 -10.086 13.999 1.00 96.88 474 ALA A N 1
ATOM 3676 C CA . ALA A 1 474 ? -9.863 -10.309 14.655 1.00 96.88 474 ALA A CA 1
ATOM 3677 C C . ALA A 1 474 ? -8.671 -10.033 13.718 1.00 96.88 474 ALA A C 1
ATOM 3679 O O . ALA A 1 474 ? -7.695 -9.413 14.140 1.00 96.88 474 ALA A O 1
ATOM 3680 N N . GLU A 1 475 ? -8.774 -10.430 12.446 1.00 97.50 475 GLU A N 1
ATOM 3681 C CA . GLU A 1 475 ? -7.761 -10.140 11.426 1.00 97.50 475 GLU A CA 1
ATOM 3682 C C . GLU A 1 475 ? -7.712 -8.646 11.105 1.00 97.50 475 GLU A C 1
ATOM 3684 O O . GLU A 1 475 ? -6.618 -8.092 11.038 1.00 97.50 475 GLU A O 1
ATOM 3689 N N . ARG A 1 476 ? -8.870 -7.969 10.998 1.00 97.75 476 ARG A N 1
ATOM 3690 C CA . ARG A 1 476 ? -8.921 -6.502 10.839 1.00 97.75 476 ARG A CA 1
ATOM 3691 C C . ARG A 1 476 ? -8.129 -5.801 11.935 1.00 97.75 476 ARG A C 1
ATOM 3693 O O . ARG A 1 476 ? -7.278 -4.973 11.640 1.00 97.75 476 ARG A O 1
ATOM 3700 N N . ALA A 1 477 ? -8.384 -6.152 13.196 1.00 98.06 477 ALA A N 1
ATOM 3701 C CA . ALA A 1 477 ? -7.686 -5.550 14.328 1.00 98.06 477 ALA A CA 1
ATOM 3702 C C . ALA A 1 477 ? -6.187 -5.889 14.347 1.00 98.06 477 ALA A C 1
ATOM 3704 O O . ALA A 1 477 ? -5.382 -5.048 14.739 1.00 98.06 477 ALA A O 1
ATOM 3705 N N . TYR A 1 478 ? -5.802 -7.106 13.952 1.00 98.19 478 TYR A N 1
ATOM 3706 C CA . TYR A 1 478 ? -4.394 -7.495 13.848 1.00 98.19 478 TYR A CA 1
ATOM 3707 C C . TYR A 1 478 ? -3.661 -6.666 12.789 1.00 98.19 478 TYR A C 1
ATOM 3709 O O . TYR A 1 478 ? -2.662 -6.023 13.104 1.00 98.19 478 TYR A O 1
ATOM 3717 N N . TRP A 1 479 ? -4.195 -6.613 11.570 1.00 98.38 479 TRP A N 1
ATOM 3718 C CA . TRP A 1 479 ? -3.570 -5.890 10.465 1.00 98.38 479 TRP A CA 1
ATOM 3719 C C . TRP A 1 479 ? -3.633 -4.370 10.627 1.00 98.38 479 TRP A C 1
ATOM 3721 O O . TRP A 1 479 ? -2.687 -3.692 10.243 1.00 98.38 479 TRP A O 1
ATOM 3731 N N . ALA A 1 480 ? -4.669 -3.835 11.280 1.00 98.44 480 ALA A N 1
ATOM 3732 C CA . ALA A 1 480 ? -4.719 -2.427 11.667 1.00 98.44 480 ALA A CA 1
ATOM 3733 C C . ALA A 1 480 ? -3.590 -2.055 12.647 1.00 98.44 480 ALA A C 1
ATOM 3735 O O . ALA A 1 480 ? -2.953 -1.022 12.478 1.00 98.44 480 ALA A O 1
ATOM 3736 N N . ARG A 1 481 ? -3.276 -2.909 13.634 1.00 98.38 481 ARG A N 1
ATOM 3737 C CA . ARG A 1 481 ? -2.110 -2.687 14.514 1.00 98.38 481 ARG A CA 1
ATOM 3738 C C . ARG A 1 481 ? -0.790 -2.766 13.756 1.00 98.38 481 ARG A C 1
ATOM 3740 O O . ARG A 1 481 ? 0.127 -2.015 14.059 1.00 98.38 481 ARG A O 1
ATOM 3747 N N . GLN A 1 482 ? -0.692 -3.665 12.779 1.00 98.06 482 GLN A N 1
ATOM 3748 C CA . GLN A 1 482 ? 0.512 -3.768 11.961 1.00 98.06 482 GLN A CA 1
ATOM 3749 C C . GLN A 1 482 ? 0.705 -2.539 11.060 1.00 98.06 482 GLN A C 1
ATOM 3751 O O . GLN A 1 482 ? 1.833 -2.095 10.875 1.00 98.06 482 GLN A O 1
ATOM 3756 N N . ALA A 1 483 ? -0.382 -1.967 10.538 1.00 98.25 483 ALA A N 1
ATOM 3757 C CA . ALA A 1 483 ? -0.348 -0.698 9.818 1.00 98.25 483 ALA A CA 1
ATOM 3758 C C . ALA A 1 483 ? 0.089 0.463 10.733 1.00 98.25 483 ALA A C 1
ATOM 3760 O O . ALA A 1 483 ? 0.994 1.209 10.366 1.00 98.25 483 ALA A O 1
ATOM 3761 N N . ASP A 1 484 ? -0.481 0.571 11.942 1.00 98.06 484 ASP A N 1
ATOM 3762 C CA . ASP A 1 484 ? -0.072 1.572 12.944 1.00 98.06 484 ASP A CA 1
ATOM 3763 C C . ASP A 1 484 ? 1.409 1.446 13.317 1.00 98.06 484 ASP A C 1
ATOM 3765 O O . ASP A 1 484 ? 2.096 2.459 13.390 1.00 98.06 484 ASP A O 1
ATOM 3769 N N . PHE A 1 485 ? 1.930 0.220 13.459 1.00 96.81 485 PHE A N 1
ATOM 3770 C CA . PHE A 1 485 ? 3.353 -0.010 13.718 1.00 96.81 485 PHE A CA 1
ATOM 3771 C C . PHE A 1 485 ? 4.241 0.673 12.669 1.00 96.81 485 PHE A C 1
ATOM 3773 O O . PHE A 1 485 ? 5.206 1.338 13.033 1.00 96.81 485 PHE A O 1
ATOM 3780 N N . HIS A 1 486 ? 3.912 0.557 11.379 1.00 96.19 486 HIS A N 1
ATOM 3781 C CA . HIS A 1 486 ? 4.688 1.198 10.308 1.00 96.19 486 HIS A CA 1
ATOM 3782 C C . HIS A 1 486 ? 4.529 2.721 10.300 1.00 96.19 486 HIS A C 1
ATOM 3784 O O . HIS A 1 486 ? 5.519 3.435 10.136 1.00 96.19 486 HIS A O 1
ATOM 3790 N N . LEU A 1 487 ? 3.313 3.223 10.543 1.00 96.12 487 LEU A N 1
ATOM 3791 C CA . LEU A 1 487 ? 3.045 4.662 10.665 1.00 96.12 487 LEU A CA 1
ATOM 3792 C C . LEU A 1 487 ? 3.809 5.278 11.846 1.00 96.12 487 LEU A C 1
ATOM 3794 O O . LEU A 1 487 ? 4.372 6.363 11.726 1.00 96.12 487 LEU A O 1
ATOM 3798 N N . GLU A 1 488 ? 3.912 4.568 12.969 1.00 95.25 488 GLU A N 1
ATOM 3799 C CA . GLU A 1 488 ? 4.679 5.006 14.136 1.00 95.25 488 GLU A CA 1
ATOM 3800 C C . GLU A 1 488 ? 6.184 5.120 13.832 1.00 95.25 488 GLU A C 1
ATOM 3802 O O . GLU A 1 488 ? 6.849 6.041 14.317 1.00 95.25 488 GLU A O 1
ATOM 3807 N N . GLN A 1 489 ? 6.734 4.243 12.979 1.00 92.25 489 GLN A N 1
ATOM 3808 C CA . GLN A 1 489 ? 8.149 4.291 12.577 1.00 92.25 489 GLN A CA 1
ATOM 3809 C C . GLN A 1 489 ? 8.517 5.533 11.757 1.00 92.25 489 GLN A C 1
ATOM 3811 O O . GLN A 1 489 ? 9.711 5.826 11.614 1.00 92.25 489 GLN A O 1
ATOM 3816 N N . MET A 1 490 ? 7.533 6.280 11.238 1.00 89.19 490 MET A N 1
ATOM 3817 C CA . MET A 1 490 ? 7.792 7.540 10.541 1.00 89.19 490 MET A CA 1
ATOM 3818 C C . MET A 1 490 ? 8.498 8.558 11.436 1.00 89.19 490 MET A C 1
ATOM 3820 O O . MET A 1 490 ? 9.166 9.426 10.878 1.00 89.19 490 MET A O 1
ATOM 3824 N N . ARG A 1 491 ? 8.349 8.441 12.778 1.00 79.75 491 ARG A N 1
ATOM 3825 C CA . ARG A 1 491 ? 8.909 9.310 13.836 1.00 79.75 491 ARG A CA 1
ATOM 3826 C C . ARG A 1 491 ? 9.445 10.616 13.271 1.00 79.75 491 ARG A C 1
ATOM 3828 O O . ARG A 1 491 ? 10.660 10.792 13.131 1.00 79.75 491 ARG A O 1
ATOM 3835 N N . VAL A 1 492 ? 8.538 11.531 12.934 1.00 65.31 492 VAL A N 1
ATOM 3836 C CA . VAL A 1 492 ? 8.963 12.853 12.498 1.00 65.31 492 VAL A CA 1
ATOM 3837 C C . VAL A 1 492 ? 9.478 13.566 13.734 1.00 65.31 492 VAL A C 1
ATOM 3839 O O . VAL A 1 492 ? 8.716 14.122 14.522 1.00 65.31 492 VAL A O 1
ATOM 3842 N N . LYS A 1 493 ? 10.798 13.500 13.941 1.00 67.00 493 LYS A N 1
ATOM 3843 C CA . LYS A 1 493 ? 11.473 14.427 14.841 1.00 67.00 493 LYS A CA 1
ATOM 3844 C C . LYS A 1 493 ? 11.049 15.807 14.368 1.00 67.00 493 LYS A C 1
ATOM 3846 O O . LYS A 1 493 ? 11.342 16.161 13.229 1.00 67.00 493 LYS A O 1
ATOM 3851 N N . LYS A 1 494 ? 10.299 16.520 15.208 1.00 62.78 494 LYS A N 1
ATOM 3852 C CA . LYS A 1 494 ? 9.851 17.889 14.964 1.00 62.78 494 LYS A CA 1
ATOM 3853 C C . LYS A 1 494 ? 11.109 18.704 14.655 1.00 62.78 494 LYS A C 1
ATOM 3855 O O . LYS A 1 494 ? 11.876 19.004 15.568 1.00 62.78 494 LYS A O 1
ATOM 3860 N N . ARG A 1 495 ? 11.411 18.895 13.367 1.00 59.47 495 ARG A N 1
ATOM 3861 C CA . ARG A 1 495 ? 12.618 19.602 12.938 1.00 59.47 495 ARG A CA 1
ATOM 3862 C C . ARG A 1 495 ? 12.496 21.054 13.392 1.00 59.47 495 ARG A C 1
ATOM 3864 O O . ARG A 1 495 ? 11.386 21.572 13.523 1.00 59.47 495 ARG A O 1
ATOM 3871 N N . GLY A 1 496 ? 13.640 21.662 13.704 1.00 62.84 496 GLY A N 1
ATOM 3872 C CA . GLY A 1 496 ? 13.716 23.080 14.050 1.00 62.84 496 GLY A CA 1
ATOM 3873 C C . GLY A 1 496 ? 13.125 23.952 12.939 1.00 62.84 496 GLY A C 1
ATOM 3874 O O . GLY A 1 496 ? 13.024 23.518 11.795 1.00 62.84 496 GLY A O 1
ATOM 3875 N N . ALA A 1 497 ? 12.721 25.171 13.289 1.00 65.69 497 ALA A N 1
ATOM 3876 C CA . ALA A 1 497 ? 11.932 26.087 12.460 1.00 65.69 497 ALA A CA 1
ATOM 3877 C C . ALA A 1 497 ? 12.628 26.627 11.185 1.00 65.69 497 ALA A C 1
ATOM 3879 O O . ALA A 1 497 ? 12.085 27.520 10.545 1.00 65.69 497 ALA A O 1
ATOM 3880 N N . ASP A 1 498 ? 13.795 26.100 10.806 1.00 69.62 498 ASP A N 1
ATOM 3881 C CA . ASP A 1 498 ? 14.697 26.727 9.829 1.00 69.62 498 ASP A CA 1
ATOM 3882 C C . ASP A 1 498 ? 14.569 26.170 8.394 1.00 69.62 498 ASP A C 1
ATOM 3884 O O . ASP A 1 498 ? 15.285 26.611 7.496 1.00 69.62 498 ASP A O 1
ATOM 3888 N N . GLU A 1 499 ? 13.682 25.200 8.138 1.00 68.81 499 GLU A N 1
ATOM 3889 C CA . GLU A 1 499 ? 13.491 24.638 6.787 1.00 68.81 499 GLU A CA 1
ATOM 3890 C C . GLU A 1 499 ? 12.483 25.441 5.953 1.00 68.81 499 GLU A C 1
ATOM 3892 O O . GLU A 1 499 ? 11.569 26.063 6.492 1.00 68.81 499 GLU A O 1
ATOM 3897 N N . SER A 1 500 ? 12.632 25.414 4.623 1.00 72.12 500 SER A N 1
ATOM 3898 C CA . SER A 1 500 ? 11.745 26.116 3.685 1.00 72.12 500 SER A CA 1
ATOM 3899 C C . SER A 1 500 ? 10.268 25.771 3.915 1.00 72.12 500 SER A C 1
ATOM 3901 O O . SER A 1 500 ? 9.909 24.593 4.015 1.00 72.12 500 SER A O 1
ATOM 3903 N N . GLU A 1 501 ? 9.411 26.791 3.923 1.00 77.06 501 GLU A N 1
ATOM 3904 C CA . GLU A 1 501 ? 7.974 26.700 4.216 1.00 77.06 501 GLU A CA 1
ATOM 3905 C C . GLU A 1 501 ? 7.225 25.659 3.358 1.00 77.06 501 GLU A C 1
ATOM 3907 O O . GLU A 1 501 ? 6.376 24.930 3.869 1.00 77.06 501 GLU A O 1
ATOM 3912 N N . GLU A 1 502 ? 7.581 25.508 2.079 1.00 75.62 502 GLU A N 1
ATOM 3913 C CA . GLU A 1 502 ? 6.920 24.567 1.162 1.00 75.62 502 GLU A CA 1
ATOM 3914 C C . GLU A 1 502 ? 7.199 23.091 1.503 1.00 75.62 502 GLU A C 1
ATOM 3916 O O . GLU A 1 502 ? 6.275 22.275 1.592 1.00 75.62 502 GLU A O 1
ATOM 3921 N N . VAL A 1 503 ? 8.465 22.743 1.765 1.00 74.12 503 VAL A N 1
ATOM 3922 C CA . VAL A 1 503 ? 8.857 21.390 2.204 1.00 74.12 503 VAL A CA 1
ATOM 3923 C C . VAL A 1 503 ? 8.189 21.056 3.539 1.00 74.12 503 VAL A C 1
ATOM 3925 O O . VAL A 1 503 ? 7.697 19.938 3.732 1.00 74.12 503 VAL A O 1
ATOM 3928 N N . ASN A 1 504 ? 8.085 22.051 4.425 1.00 77.56 504 ASN A N 1
ATOM 3929 C CA . ASN A 1 504 ? 7.381 21.918 5.694 1.00 77.56 504 ASN A CA 1
ATOM 3930 C C . ASN A 1 504 ? 5.884 21.667 5.503 1.00 77.56 504 ASN A C 1
ATOM 3932 O O . ASN A 1 504 ? 5.328 20.825 6.206 1.00 77.56 504 ASN A O 1
ATOM 3936 N N . LEU A 1 505 ? 5.233 22.320 4.536 1.00 84.88 505 LEU A N 1
ATOM 3937 C CA . LEU A 1 505 ? 3.811 22.115 4.260 1.00 84.88 505 LEU A CA 1
ATOM 3938 C C . LEU A 1 505 ? 3.530 20.698 3.742 1.00 84.88 505 LEU A C 1
ATOM 3940 O O . LEU A 1 505 ? 2.609 20.028 4.219 1.00 84.88 505 LEU A O 1
ATOM 3944 N N . GLY A 1 506 ? 4.342 20.208 2.799 1.00 84.25 506 GLY A N 1
ATOM 3945 C CA . GLY A 1 506 ? 4.228 18.842 2.281 1.00 84.25 506 GLY A CA 1
ATOM 3946 C C . GLY A 1 506 ? 4.428 17.788 3.374 1.00 84.25 506 GLY A C 1
ATOM 3947 O O . GLY A 1 506 ? 3.653 16.832 3.476 1.00 84.25 506 GLY A O 1
ATOM 3948 N N . LEU A 1 507 ? 5.429 17.983 4.237 1.00 84.25 507 LEU A N 1
ATOM 3949 C CA . LEU A 1 507 ? 5.674 17.119 5.390 1.00 84.25 507 LEU A CA 1
ATOM 3950 C C . LEU A 1 507 ? 4.535 17.195 6.420 1.00 84.25 507 LEU A C 1
ATOM 3952 O O . LEU A 1 507 ? 4.067 16.152 6.872 1.00 84.25 507 LEU A O 1
ATOM 3956 N N . ALA A 1 508 ? 4.041 18.391 6.745 1.00 86.94 508 ALA A N 1
ATOM 3957 C CA . ALA A 1 508 ? 2.942 18.592 7.688 1.00 86.94 508 ALA A CA 1
ATOM 3958 C C . ALA A 1 508 ? 1.662 17.881 7.231 1.00 86.94 508 ALA A C 1
ATOM 3960 O O . ALA A 1 508 ? 1.061 17.143 8.011 1.00 86.94 508 ALA A O 1
ATOM 3961 N N . ARG A 1 509 ? 1.297 18.000 5.946 1.00 88.38 509 ARG A N 1
ATOM 3962 C CA . ARG A 1 509 ? 0.158 17.264 5.368 1.00 88.38 509 ARG A CA 1
ATOM 3963 C C . ARG A 1 509 ? 0.338 15.751 5.482 1.00 88.38 509 ARG A C 1
ATOM 3965 O O . ARG A 1 509 ? -0.616 15.038 5.783 1.00 88.38 509 ARG A O 1
ATOM 3972 N N . ARG A 1 510 ? 1.554 15.235 5.264 1.00 88.44 510 ARG A N 1
ATOM 3973 C CA . ARG A 1 510 ? 1.848 13.798 5.418 1.00 88.44 510 ARG A CA 1
ATOM 3974 C C . ARG A 1 510 ? 1.731 13.340 6.867 1.00 88.44 510 ARG A C 1
ATOM 3976 O O . ARG A 1 510 ? 1.162 12.279 7.094 1.00 88.44 510 ARG A O 1
ATOM 3983 N N . ILE A 1 511 ? 2.225 14.125 7.826 1.00 90.19 511 ILE A N 1
ATOM 3984 C CA . ILE A 1 511 ? 2.068 13.839 9.261 1.00 90.19 511 ILE A CA 1
ATOM 3985 C C . ILE A 1 511 ? 0.588 13.818 9.621 1.00 90.19 511 ILE A C 1
ATOM 3987 O O . ILE A 1 511 ? 0.123 12.852 10.208 1.00 90.19 511 ILE A O 1
ATOM 3991 N N . GLN A 1 512 ? -0.170 14.833 9.209 1.00 91.81 512 GLN A N 1
ATOM 3992 C CA . GLN A 1 512 ? -1.602 14.912 9.482 1.00 91.81 512 GLN A CA 1
ATOM 3993 C C . GLN A 1 512 ? -2.355 13.695 8.920 1.00 91.81 512 GLN A C 1
ATOM 3995 O O . GLN A 1 512 ? -3.167 13.090 9.621 1.00 91.81 512 GLN A O 1
ATOM 4000 N N . ARG A 1 513 ? -2.052 13.288 7.678 1.00 93.19 513 ARG A N 1
ATOM 4001 C CA . ARG A 1 513 ? -2.605 12.064 7.071 1.00 93.19 513 ARG A CA 1
ATOM 4002 C C . ARG A 1 513 ? -2.197 10.807 7.839 1.00 93.19 513 ARG A C 1
ATOM 4004 O O . ARG A 1 513 ? -3.038 9.934 8.041 1.00 93.19 513 ARG A O 1
ATOM 4011 N N . ALA A 1 514 ? -0.941 10.719 8.276 1.00 94.31 514 ALA A N 1
ATOM 4012 C CA . ALA A 1 514 ? -0.458 9.602 9.077 1.00 94.31 514 ALA A CA 1
ATOM 4013 C C . ALA A 1 514 ? -1.194 9.527 10.422 1.00 94.31 514 ALA A C 1
ATOM 4015 O O . ALA A 1 514 ? -1.704 8.466 10.759 1.00 94.31 514 ALA A O 1
ATOM 4016 N N . GLU A 1 515 ? -1.355 10.635 11.148 1.00 94.94 515 GLU A N 1
ATOM 4017 C CA . GLU A 1 515 ? -2.100 10.651 12.415 1.00 94.94 515 GLU A CA 1
ATOM 4018 C C . GLU A 1 515 ? -3.580 10.291 12.213 1.00 94.94 515 GLU A C 1
ATOM 4020 O O . GLU A 1 515 ? -4.121 9.457 12.940 1.00 94.94 515 GLU A O 1
ATOM 4025 N N . ALA A 1 516 ? -4.229 10.799 11.159 1.00 96.00 516 ALA A N 1
ATOM 4026 C CA . ALA A 1 516 ? -5.590 10.382 10.812 1.00 96.00 516 ALA A CA 1
ATOM 4027 C C . ALA A 1 516 ? -5.679 8.862 10.571 1.00 96.00 516 ALA A C 1
ATOM 4029 O O . ALA A 1 516 ? -6.618 8.194 11.016 1.00 96.00 516 ALA A O 1
ATOM 4030 N N . ALA A 1 517 ? -4.686 8.293 9.890 1.00 96.88 517 ALA A N 1
ATOM 4031 C CA . ALA A 1 517 ? -4.609 6.865 9.622 1.00 96.88 517 ALA A CA 1
ATOM 4032 C C . ALA A 1 517 ? -4.350 6.033 10.882 1.00 96.88 517 ALA A C 1
ATOM 4034 O O . ALA A 1 517 ? -4.981 4.991 11.068 1.00 96.88 517 ALA A O 1
ATOM 4035 N N . ARG A 1 518 ? -3.494 6.504 11.791 1.00 97.75 518 ARG A N 1
ATOM 4036 C CA . ARG A 1 518 ? -3.289 5.880 13.107 1.00 97.75 518 ARG A CA 1
ATOM 4037 C C . ARG A 1 518 ? -4.576 5.898 13.924 1.00 97.75 518 ARG A C 1
ATOM 4039 O O . ARG A 1 518 ? -4.976 4.866 14.464 1.00 97.75 518 ARG A O 1
ATOM 4046 N N . GLY A 1 519 ? -5.303 7.017 13.915 1.00 97.69 519 GLY A N 1
ATOM 4047 C CA . GLY A 1 519 ? -6.639 7.115 14.503 1.00 97.69 519 GLY A CA 1
ATOM 4048 C C . GLY A 1 519 ? -7.599 6.055 13.954 1.00 97.69 519 GLY A C 1
ATOM 4049 O O . GLY A 1 519 ? -8.248 5.343 14.724 1.00 97.69 519 GLY A O 1
ATOM 4050 N N . ARG A 1 520 ? -7.627 5.854 12.629 1.00 98.12 520 ARG A N 1
ATOM 4051 C CA . ARG A 1 520 ? -8.412 4.783 11.980 1.00 98.12 520 ARG A CA 1
ATOM 4052 C C . ARG A 1 520 ? -7.974 3.386 12.408 1.00 98.12 520 ARG A C 1
ATOM 4054 O O . ARG A 1 520 ? -8.837 2.559 12.710 1.00 98.12 520 ARG A O 1
ATOM 4061 N N . CYS A 1 521 ? -6.668 3.124 12.489 1.00 98.56 521 CYS A N 1
ATOM 4062 C CA . CYS A 1 521 ? -6.140 1.843 12.960 1.00 98.56 521 CYS A CA 1
ATOM 4063 C C . CYS A 1 521 ? -6.692 1.505 14.352 1.00 98.56 521 CYS A C 1
ATOM 4065 O O . CYS A 1 521 ? -7.255 0.428 14.570 1.00 98.56 521 CYS A O 1
ATOM 4067 N N . TRP A 1 522 ? -6.596 2.453 15.285 1.00 98.50 522 TRP A N 1
ATOM 4068 C CA . TRP A 1 522 ? -7.064 2.273 16.657 1.00 98.50 522 TRP A CA 1
ATOM 4069 C C . TRP A 1 522 ? -8.590 2.246 16.777 1.00 98.50 522 TRP A C 1
ATOM 4071 O O . TRP A 1 522 ? -9.116 1.490 17.596 1.00 98.50 522 TRP A O 1
ATOM 4081 N N . LEU A 1 523 ? -9.317 2.958 15.911 1.00 98.25 523 LEU A N 1
ATOM 4082 C CA . LEU A 1 523 ? -10.776 2.876 15.829 1.00 98.25 523 LEU A CA 1
ATOM 4083 C C . LEU A 1 523 ? -11.236 1.465 15.430 1.00 98.25 523 LEU A C 1
ATOM 4085 O O . LEU A 1 523 ? -12.146 0.918 16.054 1.00 98.25 523 LEU A O 1
ATOM 4089 N N . ILE A 1 524 ? -10.583 0.833 14.447 1.00 98.25 524 ILE A N 1
ATOM 4090 C CA . ILE A 1 524 ? -10.862 -0.561 14.056 1.00 98.25 524 ILE A CA 1
ATOM 4091 C C . ILE A 1 524 ? -10.632 -1.500 15.243 1.00 98.25 524 ILE A C 1
ATOM 4093 O O . ILE A 1 524 ? -11.488 -2.332 15.549 1.00 98.25 524 ILE A O 1
ATOM 4097 N N . VAL A 1 525 ? -9.496 -1.359 15.931 1.00 98.44 525 VAL A N 1
ATOM 4098 C CA . VAL A 1 525 ? -9.157 -2.175 17.107 1.00 98.44 525 VAL A CA 1
ATOM 4099 C C . VAL A 1 525 ? -10.202 -2.002 18.213 1.00 98.44 525 VAL A C 1
ATOM 4101 O O . VAL A 1 525 ? -10.693 -2.998 18.750 1.00 98.44 525 VAL A O 1
ATOM 4104 N N . GLY A 1 526 ? -10.588 -0.759 18.507 1.00 98.00 526 GLY A N 1
ATOM 4105 C CA . GLY A 1 526 ? -11.608 -0.421 19.495 1.00 98.00 526 GLY A CA 1
ATOM 4106 C C . GLY A 1 526 ? -12.959 -1.062 19.190 1.00 98.00 526 GLY A C 1
ATOM 4107 O O . GLY A 1 526 ? -13.531 -1.716 20.061 1.00 98.00 526 GLY A O 1
ATOM 4108 N N . ARG A 1 527 ? -13.434 -0.979 17.939 1.00 97.44 527 ARG A N 1
ATOM 4109 C CA . ARG A 1 527 ? -14.704 -1.602 17.516 1.00 97.44 527 ARG A CA 1
ATOM 4110 C C . ARG A 1 527 ? -14.711 -3.115 17.684 1.00 97.44 527 ARG A C 1
ATOM 4112 O O . ARG A 1 527 ? -15.723 -3.682 18.086 1.00 97.44 527 ARG A O 1
ATOM 4119 N N . VAL A 1 528 ? -13.602 -3.778 17.363 1.00 96.75 528 VAL A N 1
ATOM 4120 C CA . VAL A 1 528 ? -13.508 -5.242 17.461 1.00 96.75 528 VAL A CA 1
ATOM 4121 C C . VAL A 1 528 ? -13.611 -5.695 18.917 1.00 96.75 528 VAL A C 1
ATOM 4123 O O . VAL A 1 528 ? -14.355 -6.631 19.204 1.00 96.75 528 VAL A O 1
ATOM 4126 N N . TYR A 1 529 ? -12.938 -5.006 19.842 1.00 96.88 529 TYR A N 1
ATOM 4127 C CA . TYR A 1 529 ? -13.066 -5.296 21.272 1.00 96.88 529 TYR A CA 1
ATOM 4128 C C . TYR A 1 529 ? -14.441 -4.906 21.835 1.00 96.88 529 TYR A C 1
ATOM 4130 O O . TYR A 1 529 ? -15.016 -5.661 22.619 1.00 96.88 529 TYR A O 1
ATOM 4138 N N . ALA A 1 530 ? -15.009 -3.779 21.394 1.00 95.12 530 ALA A N 1
ATOM 4139 C CA . ALA A 1 530 ? -16.345 -3.341 21.799 1.00 95.12 530 ALA A CA 1
ATOM 4140 C C . ALA A 1 530 ? -17.417 -4.374 21.416 1.00 95.12 530 ALA A C 1
ATOM 4142 O O . ALA A 1 530 ? -18.259 -4.734 22.237 1.00 95.12 530 ALA A O 1
ATOM 4143 N N . ALA A 1 531 ? -17.340 -4.911 20.195 1.00 93.62 531 ALA A N 1
ATOM 4144 C CA . ALA A 1 531 ? -18.246 -5.954 19.727 1.00 93.62 531 ALA A CA 1
ATOM 4145 C C . ALA A 1 531 ? -18.140 -7.244 20.559 1.00 93.62 531 ALA A C 1
ATOM 4147 O O . ALA A 1 531 ? -19.157 -7.880 20.811 1.00 93.62 531 ALA A O 1
ATOM 4148 N N . GLY A 1 532 ? -16.937 -7.617 21.016 1.00 89.25 532 GLY A N 1
ATOM 4149 C CA . GLY A 1 532 ? -16.746 -8.762 21.916 1.00 89.25 532 GLY A CA 1
ATOM 4150 C C . GLY A 1 532 ? -17.360 -8.550 23.304 1.00 89.25 532 GLY A C 1
ATOM 4151 O O . GLY A 1 532 ? -17.940 -9.475 23.868 1.00 89.25 532 GLY A O 1
ATOM 4152 N N . SER A 1 533 ? -17.293 -7.321 23.823 1.00 89.00 533 SER A N 1
ATOM 4153 C CA . SER A 1 533 ? -17.847 -6.945 25.131 1.00 89.00 533 SER A CA 1
ATOM 4154 C C . SER A 1 533 ? -19.383 -6.990 25.181 1.00 89.00 533 SER A C 1
ATOM 4156 O O . SER A 1 533 ? -19.961 -7.493 26.144 1.00 89.00 533 SER A O 1
ATOM 4158 N N . LEU A 1 534 ? -20.059 -6.520 24.125 1.00 81.75 534 LEU A N 1
ATOM 4159 C CA . LEU A 1 534 ? -21.528 -6.410 24.078 1.00 81.75 534 LEU A CA 1
ATOM 4160 C C . LEU A 1 534 ? -22.266 -7.756 23.971 1.00 81.75 534 LEU A C 1
ATOM 4162 O O . LEU A 1 534 ? -23.485 -7.798 24.105 1.00 81.75 534 LEU A O 1
ATOM 4166 N N . VAL A 1 535 ? -21.549 -8.854 23.724 1.00 80.31 535 VAL A N 1
ATOM 4167 C CA . VAL A 1 535 ? -22.130 -10.202 23.608 1.00 80.31 535 VAL A CA 1
ATOM 4168 C C . VAL A 1 535 ? -22.270 -10.891 24.984 1.00 80.31 535 VAL A C 1
ATOM 4170 O O . VAL A 1 535 ? -22.917 -11.931 25.082 1.00 80.31 535 VAL A O 1
ATOM 4173 N N . GLY A 1 536 ? -21.712 -10.322 26.063 1.00 68.44 536 GLY A N 1
ATOM 4174 C CA . GLY A 1 536 ? -21.808 -10.864 27.429 1.00 68.44 536 GLY A CA 1
ATOM 4175 C C . GLY A 1 536 ? -23.052 -10.413 28.216 1.00 68.44 536 GLY A C 1
ATOM 4176 O O . GLY A 1 536 ? -23.520 -9.289 28.051 1.00 68.44 536 GLY A O 1
ATOM 4177 N N . GLU A 1 537 ? -23.576 -11.281 29.098 1.00 63.78 537 GLU A N 1
ATOM 4178 C CA . GLU A 1 537 ? -24.680 -10.976 30.034 1.00 63.78 537 GLU A CA 1
ATOM 4179 C C . GLU A 1 537 ? -24.380 -9.767 30.952 1.00 63.78 537 GLU A C 1
ATOM 4181 O O . GLU A 1 537 ? -23.227 -9.369 31.126 1.00 63.78 537 GLU A O 1
ATOM 4186 N N . ALA A 1 538 ? -25.443 -9.178 31.523 1.00 65.31 538 ALA A N 1
ATOM 4187 C CA . ALA A 1 538 ? -25.454 -7.953 32.335 1.00 65.31 538 ALA A CA 1
ATOM 4188 C C . ALA A 1 538 ? -24.210 -7.804 33.242 1.00 65.31 538 ALA A C 1
ATOM 4190 O O . ALA A 1 538 ? -24.051 -8.521 34.225 1.00 65.31 538 ALA A O 1
ATOM 4191 N N . GLY A 1 539 ? -23.320 -6.876 32.869 1.00 78.50 539 GLY A N 1
ATOM 4192 C CA . GLY A 1 539 ? -21.967 -6.730 33.436 1.00 78.50 539 GLY A CA 1
ATOM 4193 C C . GLY A 1 539 ? -20.868 -6.462 32.393 1.00 78.50 539 GLY A C 1
ATOM 4194 O O . GLY A 1 539 ? -19.721 -6.207 32.753 1.00 78.50 539 GLY A O 1
ATOM 4195 N N . GLY A 1 540 ? -21.207 -6.465 31.096 1.00 83.81 540 GLY A N 1
ATOM 4196 C CA . GLY A 1 540 ? -20.261 -6.336 29.975 1.00 83.81 540 GLY A CA 1
ATOM 4197 C C . GLY A 1 540 ? -19.249 -5.180 30.057 1.00 83.81 540 GLY A C 1
ATOM 4198 O O . GLY A 1 540 ? -18.113 -5.331 29.612 1.00 83.81 540 GLY A O 1
ATOM 4199 N N . LEU A 1 541 ? -19.592 -4.051 30.689 1.00 91.44 541 LEU A N 1
ATOM 4200 C CA . LEU A 1 541 ? -18.721 -2.866 30.767 1.00 91.44 541 LEU A CA 1
ATOM 4201 C C . LEU A 1 541 ? -17.464 -3.045 31.641 1.00 91.44 541 LEU A C 1
ATOM 4203 O O . LEU A 1 541 ? -16.531 -2.246 31.528 1.00 91.44 541 LEU A O 1
ATOM 4207 N N . GLU A 1 542 ? -17.434 -4.057 32.510 1.00 92.94 542 GLU A N 1
ATOM 4208 C CA . GLU A 1 542 ? -16.270 -4.394 33.350 1.00 92.94 542 GLU A CA 1
ATOM 4209 C C . GLU A 1 542 ? -15.376 -5.468 32.721 1.00 92.94 542 GLU A C 1
ATOM 4211 O O . GLU A 1 542 ? -14.334 -5.831 33.269 1.00 92.94 542 GLU A O 1
ATOM 4216 N N . THR A 1 543 ? -15.755 -5.991 31.554 1.00 94.25 543 THR A N 1
ATOM 4217 C CA . THR A 1 543 ? -14.981 -7.044 30.900 1.00 94.25 543 THR A CA 1
ATOM 4218 C C . THR A 1 543 ? -13.602 -6.541 30.471 1.00 94.25 543 THR A C 1
ATOM 4220 O O . THR A 1 543 ? -13.386 -5.365 30.159 1.00 94.25 543 THR A O 1
ATOM 4223 N N . ARG A 1 544 ? -12.642 -7.470 30.387 1.00 94.31 544 ARG A N 1
ATOM 4224 C CA . ARG A 1 544 ? -11.298 -7.188 29.858 1.00 94.31 544 ARG A CA 1
ATOM 4225 C C . ARG A 1 544 ? -11.359 -6.577 28.455 1.00 94.31 544 ARG A C 1
ATOM 4227 O O . ARG A 1 544 ? -10.554 -5.703 28.141 1.00 94.31 544 ARG A O 1
ATOM 4234 N N . ASP A 1 545 ? -12.306 -7.022 27.634 1.00 94.38 545 ASP A N 1
ATOM 4235 C CA . ASP A 1 545 ? -12.485 -6.511 26.277 1.00 94.38 545 ASP A CA 1
ATOM 4236 C C . ASP A 1 545 ? -13.103 -5.109 26.277 1.00 94.38 545 ASP A C 1
ATOM 4238 O O . ASP A 1 545 ? -12.642 -4.266 25.514 1.00 94.38 545 ASP A O 1
ATOM 4242 N N . ALA A 1 546 ? -14.034 -4.793 27.189 1.00 94.94 546 ALA A N 1
ATOM 4243 C CA . ALA A 1 546 ? -14.508 -3.419 27.377 1.00 94.94 546 ALA A CA 1
ATOM 4244 C C . ALA A 1 546 ? -13.368 -2.463 27.754 1.00 94.94 546 ALA A C 1
ATOM 4246 O O . ALA A 1 546 ? -13.265 -1.382 27.177 1.00 94.94 546 ALA A O 1
ATOM 4247 N N . LYS A 1 547 ? -12.479 -2.865 28.676 1.00 96.31 547 LYS A N 1
ATOM 4248 C CA . LYS A 1 547 ? -11.305 -2.057 29.048 1.00 96.31 547 LYS A CA 1
ATOM 4249 C C . LYS A 1 547 ? -10.404 -1.805 27.834 1.00 96.31 547 LYS A C 1
ATOM 4251 O O . LYS A 1 547 ? -10.149 -0.655 27.501 1.00 96.31 547 LYS A O 1
ATOM 4256 N N . LYS A 1 548 ? -10.030 -2.863 27.105 1.00 96.56 548 LYS A N 1
ATOM 4257 C CA . LYS A 1 548 ? -9.222 -2.744 25.877 1.00 96.56 548 LYS A CA 1
ATOM 4258 C C . LYS A 1 548 ? -9.890 -1.887 24.802 1.00 96.56 548 LYS A C 1
ATOM 4260 O O . LYS A 1 548 ? -9.198 -1.169 24.085 1.00 96.56 548 LYS A O 1
ATOM 4265 N N . ALA A 1 549 ? -11.213 -1.976 24.666 1.00 97.00 549 ALA A N 1
ATOM 4266 C CA . ALA A 1 549 ? -11.975 -1.155 23.735 1.00 97.00 549 ALA A CA 1
ATOM 4267 C C . ALA A 1 549 ? -11.898 0.327 24.115 1.00 97.00 549 ALA A C 1
ATOM 4269 O O . ALA A 1 549 ? -11.609 1.146 23.246 1.00 97.00 549 ALA A O 1
ATOM 4270 N N . ARG A 1 550 ? -12.084 0.666 25.400 1.00 97.56 550 ARG A N 1
ATOM 4271 C CA . ARG A 1 550 ? -11.929 2.040 25.903 1.00 97.56 550 ARG A CA 1
ATOM 4272 C C . ARG A 1 550 ? -10.522 2.579 25.652 1.00 97.56 550 ARG A C 1
ATOM 4274 O O . ARG A 1 550 ? -10.398 3.660 25.087 1.00 97.56 550 ARG A O 1
ATOM 4281 N N . ASP A 1 551 ? -9.488 1.804 25.979 1.00 97.88 551 ASP A N 1
ATOM 4282 C CA . ASP A 1 551 ? -8.088 2.205 25.782 1.00 97.88 551 ASP A CA 1
ATOM 4283 C C . ASP A 1 551 ? -7.785 2.468 24.295 1.00 97.88 551 ASP A C 1
ATOM 4285 O O . ASP A 1 551 ? -7.199 3.488 23.931 1.00 97.88 551 ASP A O 1
ATOM 4289 N N . ALA A 1 552 ? -8.229 1.570 23.408 1.00 98.12 552 ALA A N 1
ATOM 4290 C CA . ALA A 1 552 ? -8.043 1.714 21.966 1.00 98.12 552 ALA A CA 1
ATOM 4291 C C . ALA A 1 552 ? -8.819 2.909 21.386 1.00 98.12 552 ALA A C 1
ATOM 4293 O O . ALA A 1 552 ? -8.274 3.654 20.574 1.00 98.12 552 ALA A O 1
ATOM 4294 N N . LEU A 1 553 ? -10.068 3.125 21.808 1.00 98.19 553 LEU A N 1
ATOM 4295 C CA . LEU A 1 553 ? -10.869 4.272 21.370 1.00 98.19 553 LEU A CA 1
ATOM 4296 C C . LEU A 1 553 ? -10.294 5.596 21.887 1.00 98.19 553 LEU A C 1
ATOM 4298 O O . LEU A 1 553 ? -10.270 6.570 21.141 1.00 98.19 553 LEU A O 1
ATOM 4302 N N . GLY A 1 554 ? -9.765 5.624 23.114 1.00 97.81 554 GLY A N 1
ATOM 4303 C CA . GLY A 1 554 ? -9.046 6.779 23.655 1.00 97.81 554 GLY A CA 1
ATOM 4304 C C . GLY A 1 554 ? -7.823 7.146 22.810 1.00 97.81 554 GLY A C 1
ATOM 4305 O O . GLY A 1 554 ? -7.661 8.308 22.437 1.00 97.81 554 GLY A O 1
ATOM 4306 N N . LYS A 1 555 ? -7.016 6.151 22.408 1.00 97.94 555 LYS A N 1
ATOM 4307 C CA . LYS A 1 555 ? -5.908 6.363 21.459 1.00 97.94 555 LYS A CA 1
ATOM 4308 C C . LYS A 1 555 ? -6.403 6.909 20.120 1.00 97.94 555 LYS A C 1
ATOM 4310 O O . LYS A 1 555 ? -5.850 7.890 19.629 1.00 97.94 555 LYS A O 1
ATOM 4315 N N . ALA A 1 556 ? -7.463 6.326 19.557 1.00 97.81 556 ALA A N 1
ATOM 4316 C CA . ALA A 1 556 ? -8.035 6.786 18.293 1.00 97.81 556 ALA A CA 1
ATOM 4317 C C . ALA A 1 556 ? -8.437 8.270 18.343 1.00 97.81 556 ALA A C 1
ATOM 4319 O O . ALA A 1 556 ? -8.055 9.037 17.463 1.00 97.81 556 ALA A O 1
ATOM 4320 N N . ILE A 1 557 ? -9.142 8.680 19.404 1.00 97.06 557 ILE A N 1
ATOM 4321 C CA . ILE A 1 557 ? -9.539 10.073 19.661 1.00 97.06 557 ILE A CA 1
ATOM 4322 C C . ILE A 1 557 ? -8.307 10.982 19.707 1.00 97.06 557 ILE A C 1
ATOM 4324 O O . ILE A 1 557 ? -8.289 11.985 19.002 1.00 97.06 557 ILE A O 1
ATOM 4328 N N . SER A 1 558 ? -7.262 10.604 20.452 1.00 96.12 558 SER A N 1
ATOM 4329 C CA . SER A 1 558 ? -6.049 11.427 20.579 1.00 96.12 558 SER A CA 1
ATOM 4330 C C . SER A 1 558 ? -5.327 11.663 19.247 1.00 96.12 558 SER A C 1
ATOM 4332 O O . SER A 1 558 ? -4.788 12.745 19.015 1.00 96.12 558 SER A O 1
ATOM 4334 N N . PHE A 1 559 ? -5.336 10.675 18.347 1.00 96.25 559 PHE A N 1
ATOM 4335 C CA . PHE A 1 559 ? -4.753 10.814 17.014 1.00 96.25 559 PHE A CA 1
ATOM 4336 C C . PHE A 1 559 ? -5.628 11.650 16.087 1.00 96.25 559 PHE A C 1
ATOM 4338 O O . PHE A 1 559 ? -5.122 12.480 15.337 1.00 96.25 559 PHE A O 1
ATOM 4345 N N . PHE A 1 560 ? -6.947 11.484 16.163 1.00 96.06 560 PHE A N 1
ATOM 4346 C CA . PHE A 1 560 ? -7.866 12.315 15.398 1.00 96.06 560 PHE A CA 1
ATOM 4347 C C . PHE A 1 560 ? -7.800 13.787 15.814 1.00 96.06 560 PHE A C 1
ATOM 4349 O O . PHE A 1 560 ? -7.789 14.643 14.936 1.00 96.06 560 PHE A O 1
ATOM 4356 N N . GLU A 1 561 ? -7.665 14.096 17.105 1.00 94.00 561 GLU A N 1
ATOM 4357 C CA . GLU A 1 561 ? -7.437 15.467 17.587 1.00 94.00 561 GLU A CA 1
ATOM 4358 C C . GLU A 1 561 ? -6.163 16.072 16.987 1.00 94.00 561 GLU A C 1
ATOM 4360 O O . GLU A 1 561 ? -6.198 17.183 16.466 1.00 94.00 561 GLU A O 1
ATOM 4365 N N . GLN A 1 562 ? -5.058 15.320 16.981 1.00 93.12 562 GLN A N 1
ATOM 4366 C CA . GLN A 1 562 ? -3.795 15.751 16.364 1.00 93.12 562 GLN A CA 1
ATOM 4367 C C . GLN A 1 562 ? -3.911 15.929 14.845 1.00 93.12 562 GLN A C 1
ATOM 4369 O O . GLN A 1 562 ? -3.258 16.795 14.267 1.00 93.12 562 GLN A O 1
ATOM 4374 N N . ALA A 1 563 ? -4.756 15.128 14.196 1.00 93.38 563 ALA A N 1
ATOM 4375 C CA . ALA A 1 563 ? -5.022 15.215 12.767 1.00 93.38 563 ALA A CA 1
ATOM 4376 C C . ALA A 1 563 ? -6.047 16.302 12.391 1.00 93.38 563 ALA A C 1
ATOM 4378 O O . ALA A 1 563 ? -6.224 16.588 11.202 1.00 93.38 563 ALA A O 1
ATOM 4379 N N . THR A 1 564 ? -6.731 16.912 13.366 1.00 89.31 564 THR A N 1
ATOM 4380 C CA . THR A 1 564 ? -7.737 17.956 13.132 1.00 89.31 564 THR A CA 1
ATOM 4381 C C . THR A 1 564 ? -7.032 19.291 12.860 1.00 89.31 564 THR A C 1
ATOM 4383 O O . THR A 1 564 ? -6.897 20.143 13.731 1.00 89.31 564 THR A O 1
ATOM 4386 N N . GLY A 1 565 ? -6.514 19.442 11.640 1.00 81.81 565 GLY A N 1
ATOM 4387 C CA . GLY A 1 565 ? -6.045 20.712 11.079 1.00 81.81 565 GLY A CA 1
ATOM 4388 C C . GLY A 1 565 ? -7.169 21.480 10.363 1.00 81.81 565 GLY A C 1
ATOM 4389 O O . GLY A 1 565 ? -8.313 21.020 10.374 1.00 81.81 565 GLY A O 1
ATOM 4390 N N . PRO A 1 566 ? -6.865 22.609 9.691 1.00 75.94 566 PRO A N 1
ATOM 4391 C CA . PRO A 1 566 ? -7.857 23.395 8.940 1.00 75.94 566 PRO A CA 1
ATOM 4392 C C . PRO A 1 566 ? -8.615 22.558 7.894 1.00 75.94 566 PRO A C 1
ATOM 4394 O O . PRO A 1 566 ? -9.813 22.739 7.709 1.00 75.94 566 PRO A O 1
ATOM 4397 N N . ASP A 1 567 ? -7.954 21.557 7.308 1.00 74.06 567 ASP A N 1
ATOM 4398 C CA . ASP A 1 567 ? -8.535 20.669 6.292 1.00 74.06 567 ASP A CA 1
ATOM 4399 C C . ASP A 1 567 ? -9.180 19.392 6.879 1.00 74.06 567 ASP A C 1
ATOM 4401 O O . ASP A 1 567 ? -9.548 18.478 6.141 1.00 74.06 567 ASP A O 1
ATOM 4405 N N . GLY A 1 568 ? -9.329 19.286 8.209 1.00 77.00 568 GLY A N 1
ATOM 4406 C CA . GLY A 1 568 ? -9.709 18.066 8.951 1.00 77.00 568 GLY A CA 1
ATOM 4407 C C . GLY A 1 568 ? -11.130 17.517 8.722 1.00 77.00 568 GLY A C 1
ATOM 4408 O O . GLY A 1 568 ? -11.625 16.710 9.510 1.00 77.00 568 GLY A O 1
ATOM 4409 N N . THR A 1 569 ? -11.805 17.928 7.652 1.00 85.00 569 THR A N 1
ATOM 4410 C CA . THR A 1 569 ? -13.203 17.588 7.350 1.00 85.00 569 THR A CA 1
ATOM 4411 C C . THR A 1 569 ? -13.461 16.085 7.198 1.00 85.00 569 THR A C 1
ATOM 4413 O O . THR A 1 569 ? -14.529 15.610 7.594 1.00 85.00 569 THR A O 1
ATOM 4416 N N . GLU A 1 570 ? -12.489 15.329 6.680 1.00 89.69 570 GLU A N 1
ATOM 4417 C CA . GLU A 1 570 ? -12.568 13.869 6.519 1.00 89.69 570 GLU A CA 1
ATOM 4418 C C . GLU A 1 570 ? -12.417 13.109 7.846 1.00 89.69 570 GLU A C 1
ATOM 4420 O O . GLU A 1 570 ? -12.955 12.013 8.010 1.00 89.69 570 GLU A O 1
ATOM 4425 N N . VAL A 1 571 ? -11.703 13.695 8.813 1.00 94.44 571 VAL A N 1
ATOM 4426 C CA . VAL A 1 571 ? -11.410 13.073 10.114 1.00 94.44 571 VAL A CA 1
ATOM 4427 C C . VAL A 1 571 ? -12.600 13.197 11.063 1.00 94.44 571 VAL A C 1
ATOM 4429 O O . VAL A 1 571 ? -12.871 12.293 11.855 1.00 94.44 571 VAL A O 1
ATOM 4432 N N . GLN A 1 572 ? -13.364 14.282 10.941 1.00 94.12 572 GLN A N 1
ATOM 4433 C CA . GLN A 1 572 ? -14.478 14.602 11.827 1.00 94.12 572 GLN A CA 1
ATOM 4434 C C . GLN A 1 572 ? -15.548 13.502 12.000 1.00 94.12 572 GLN A C 1
ATOM 4436 O O . GLN A 1 572 ? -15.939 13.246 13.146 1.00 94.12 572 GLN A O 1
ATOM 4441 N N . PRO A 1 573 ? -16.045 12.819 10.944 1.00 95.56 573 PRO A N 1
ATOM 4442 C CA . PRO A 1 573 ? -17.004 11.727 11.128 1.00 95.56 573 PRO A CA 1
ATOM 4443 C C . PRO A 1 573 ? -16.408 10.552 11.914 1.00 95.56 573 PRO A C 1
ATOM 4445 O O . PRO A 1 573 ? -17.081 9.982 12.771 1.00 95.56 573 PRO A O 1
ATOM 4448 N N . LEU A 1 574 ? -15.135 10.223 11.680 1.00 96.50 574 LEU A N 1
ATOM 4449 C CA . LEU A 1 574 ? -14.439 9.128 12.362 1.00 96.50 574 LEU A CA 1
ATOM 4450 C C . LEU A 1 574 ? -14.150 9.468 13.828 1.00 96.50 574 LEU A C 1
ATOM 4452 O O . LEU A 1 574 ? -14.316 8.623 14.707 1.00 96.50 574 LEU A O 1
ATOM 4456 N N . TYR A 1 575 ? -13.776 10.719 14.096 1.00 96.56 575 TYR A N 1
ATOM 4457 C CA . TYR A 1 575 ? -13.616 11.259 15.441 1.00 96.56 575 TYR A CA 1
ATOM 4458 C C . TYR A 1 575 ? -14.926 11.208 16.235 1.00 96.56 575 TYR A C 1
ATOM 4460 O O . TYR A 1 575 ? -14.961 10.708 17.360 1.00 96.56 575 TYR A O 1
ATOM 4468 N N . THR A 1 576 ? -16.024 11.646 15.615 1.00 96.31 576 THR A N 1
ATOM 4469 C CA . THR A 1 576 ? -17.368 11.583 16.205 1.00 96.31 576 THR A CA 1
ATOM 4470 C C . THR A 1 576 ? -17.767 10.143 16.516 1.00 96.31 576 THR A C 1
ATOM 4472 O O . THR A 1 576 ? -18.244 9.846 17.610 1.00 96.31 576 THR A O 1
ATOM 4475 N N . GLU A 1 577 ? -17.526 9.223 15.583 1.00 97.44 577 GLU A N 1
ATOM 4476 C CA . GLU A 1 577 ? -17.803 7.805 15.786 1.00 97.44 577 GLU A CA 1
ATOM 4477 C C . GLU A 1 577 ? -16.980 7.208 16.939 1.00 97.44 577 GLU A C 1
ATOM 4479 O O . GLU A 1 577 ? -17.513 6.432 17.738 1.00 97.44 577 GLU A O 1
ATOM 4484 N N . ALA A 1 578 ? -15.704 7.585 17.063 1.00 97.88 578 ALA A N 1
ATOM 4485 C CA . ALA A 1 578 ? -14.848 7.152 18.162 1.00 97.88 578 ALA A CA 1
ATOM 4486 C C . ALA A 1 578 ? -15.364 7.656 19.521 1.00 97.88 578 ALA A C 1
ATOM 4488 O O . ALA A 1 578 ? -15.444 6.871 20.468 1.00 97.88 578 ALA A O 1
ATOM 4489 N N . LEU A 1 579 ? -15.781 8.926 19.604 1.00 97.75 579 LEU A N 1
ATOM 4490 C CA . LEU A 1 579 ? -16.367 9.521 20.810 1.00 97.75 579 LEU A CA 1
ATOM 4491 C C . LEU A 1 579 ? -17.672 8.836 21.222 1.00 97.75 579 LEU A C 1
ATOM 4493 O O . LEU A 1 579 ? -17.826 8.477 22.388 1.00 97.75 579 LEU A O 1
ATOM 4497 N N . LEU A 1 580 ? -18.593 8.614 20.279 1.00 97.50 580 LEU A N 1
ATOM 4498 C CA . LEU A 1 580 ? -19.865 7.935 20.549 1.00 97.50 580 LEU A CA 1
ATOM 4499 C C . LEU A 1 580 ? -19.645 6.482 20.985 1.00 97.50 580 LEU A C 1
ATOM 4501 O O . LEU A 1 580 ? -20.268 6.013 21.940 1.00 97.50 580 LEU A O 1
ATOM 4505 N N . SER A 1 581 ? -18.716 5.783 20.327 1.00 97.12 581 SER A N 1
ATOM 4506 C CA . SER A 1 581 ? -18.337 4.419 20.703 1.00 97.12 581 SER A CA 1
ATOM 4507 C C . SER A 1 581 ? -17.753 4.381 22.115 1.00 97.12 581 SER A C 1
ATOM 4509 O O . SER A 1 581 ? -18.130 3.519 22.907 1.00 97.12 581 SER A O 1
ATOM 4511 N N . LEU A 1 582 ? -16.882 5.334 22.466 1.00 97.44 582 LEU A N 1
ATOM 4512 C CA . LEU A 1 582 ? -16.306 5.421 23.806 1.00 97.44 582 LEU A CA 1
ATOM 4513 C C . LEU A 1 582 ? -17.381 5.739 24.850 1.00 97.44 582 LEU A C 1
ATOM 4515 O O . LEU A 1 582 ? -17.450 5.052 25.864 1.00 97.44 582 LEU A O 1
ATOM 4519 N N . ALA A 1 583 ? -18.264 6.704 24.577 1.00 96.94 583 ALA A N 1
ATOM 4520 C CA . ALA A 1 583 ? -19.366 7.075 25.462 1.00 96.94 583 ALA A CA 1
ATOM 4521 C C . ALA A 1 583 ? -20.277 5.878 25.777 1.00 96.94 583 ALA A C 1
ATOM 4523 O O . ALA A 1 583 ? -20.676 5.694 26.926 1.00 96.94 583 ALA A O 1
ATOM 4524 N N . SER A 1 584 ? -20.540 5.015 24.788 1.00 95.69 584 SER A N 1
ATOM 4525 C CA . SER A 1 584 ? -21.336 3.794 24.979 1.00 95.69 584 SER A CA 1
ATOM 4526 C C . SER A 1 584 ? -20.683 2.755 25.905 1.00 95.69 584 SER A C 1
ATOM 4528 O O . SER A 1 584 ? -21.379 1.915 26.474 1.00 95.69 584 SER A O 1
ATOM 4530 N N . LEU A 1 585 ? -19.358 2.819 26.081 1.00 95.69 585 LEU A N 1
ATOM 4531 C CA . LEU A 1 585 ? -18.572 1.910 26.922 1.00 95.69 585 LEU A CA 1
ATOM 4532 C C . LEU A 1 585 ? -18.178 2.521 28.279 1.00 95.69 585 LEU A C 1
ATOM 4534 O O . LEU A 1 585 ? -17.545 1.848 29.105 1.00 95.69 585 LEU A O 1
ATOM 4538 N N . THR A 1 586 ? -18.526 3.784 28.521 1.00 96.38 586 THR A N 1
ATOM 4539 C CA . THR A 1 586 ? -18.210 4.511 29.754 1.00 96.38 586 THR A CA 1
ATOM 4540 C C . THR A 1 586 ? -19.304 4.290 30.797 1.00 96.38 586 THR A C 1
ATOM 4542 O O . THR A 1 586 ? -20.485 4.498 30.528 1.00 96.38 586 THR A O 1
ATOM 4545 N N . GLN A 1 587 ? -18.902 3.850 31.993 1.00 94.69 587 GLN A N 1
ATOM 4546 C CA . GLN A 1 587 ? -19.817 3.601 33.115 1.00 94.69 587 GLN A CA 1
ATOM 4547 C C . GLN 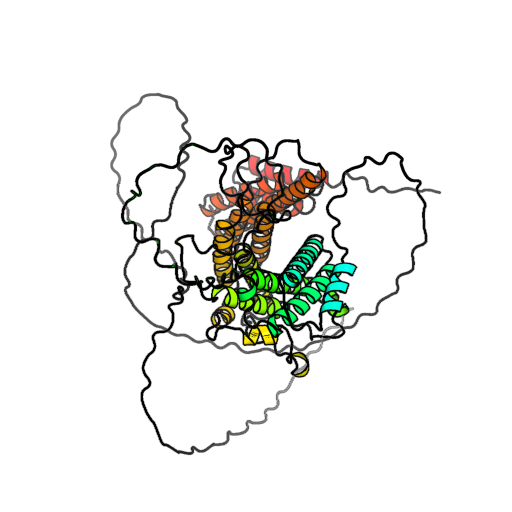A 1 587 ? -20.213 4.889 33.835 1.00 94.69 587 GLN A C 1
ATOM 4549 O O . GLN A 1 587 ? -21.377 5.061 34.181 1.00 94.69 587 GLN A O 1
ATOM 4554 N N . ASP A 1 588 ? -19.238 5.771 34.056 1.00 96.81 588 ASP A N 1
ATOM 4555 C CA . ASP A 1 588 ? -19.450 7.041 34.737 1.00 96.81 588 ASP A CA 1
ATOM 4556 C C . ASP A 1 588 ? -20.311 7.979 33.883 1.00 96.81 588 ASP A C 1
ATOM 4558 O O . ASP A 1 588 ? -19.971 8.304 32.741 1.00 96.81 588 ASP A O 1
ATOM 4562 N N . GLU A 1 589 ? -21.440 8.402 34.444 1.00 96.75 589 GLU A N 1
ATOM 4563 C CA . GLU A 1 589 ? -22.426 9.210 33.736 1.00 96.75 589 GLU A CA 1
ATOM 4564 C C . GLU A 1 589 ? -21.879 10.593 33.377 1.00 96.75 589 GLU A C 1
ATOM 4566 O O . GLU A 1 589 ? -22.044 11.020 32.236 1.00 96.75 589 GLU A O 1
ATOM 4571 N N . GLY A 1 590 ? -21.137 11.238 34.283 1.00 97.56 590 GLY A N 1
ATOM 4572 C CA . GLY A 1 590 ? -20.546 12.555 34.029 1.00 97.56 590 GLY A CA 1
ATOM 4573 C C . GLY A 1 590 ? -19.526 12.529 32.889 1.00 97.56 590 GLY A C 1
ATOM 4574 O O . GLY A 1 590 ? -19.575 13.352 31.974 1.00 97.56 590 GLY A O 1
ATOM 4575 N N . THR A 1 591 ? -18.638 11.533 32.877 1.00 97.19 591 THR A N 1
ATOM 4576 C CA . THR A 1 591 ? -17.671 11.329 31.788 1.00 97.19 591 THR A CA 1
ATOM 4577 C C . THR A 1 591 ? -18.383 11.028 30.469 1.00 97.19 591 THR A C 1
ATOM 4579 O O . THR A 1 591 ? -18.004 11.549 29.418 1.00 97.19 591 THR A O 1
ATOM 4582 N N . ARG A 1 592 ? -19.438 10.207 30.505 1.00 97.25 592 ARG A N 1
ATOM 4583 C CA . ARG A 1 592 ? -20.247 9.875 29.327 1.00 97.25 592 ARG A CA 1
ATOM 4584 C C . ARG A 1 592 ? -20.949 11.107 28.746 1.00 97.25 592 ARG A C 1
ATOM 4586 O O . ARG A 1 592 ? -20.890 11.315 27.536 1.00 97.25 592 ARG A O 1
ATOM 4593 N N . GLU A 1 593 ? -21.562 11.939 29.583 1.00 97.62 593 GLU A N 1
ATOM 4594 C CA . GLU A 1 593 ? -22.168 13.211 29.171 1.00 97.62 593 GLU A CA 1
ATOM 4595 C C . GLU A 1 593 ? -21.128 14.180 28.596 1.00 97.62 593 GLU A C 1
ATOM 4597 O O . GLU A 1 593 ? -21.372 14.795 27.557 1.00 97.62 593 GLU A O 1
ATOM 4602 N N . GLY A 1 594 ? -19.933 14.251 29.193 1.00 97.38 594 GLY A N 1
ATOM 4603 C CA . GLY A 1 594 ? -18.818 15.040 28.667 1.00 97.38 594 GLY A CA 1
ATOM 4604 C C . GLY A 1 594 ? -18.395 14.621 27.254 1.00 97.38 594 GLY A C 1
ATOM 4605 O O . GLY A 1 594 ? -18.128 15.472 26.402 1.00 97.38 594 GLY A O 1
ATOM 4606 N N . LEU A 1 595 ? -18.394 13.316 26.959 1.00 97.19 595 LEU A N 1
ATOM 4607 C CA . LEU A 1 595 ? -18.119 12.803 25.612 1.00 97.19 595 LEU A CA 1
ATOM 4608 C C . LEU A 1 595 ? -19.218 13.194 24.611 1.00 97.19 595 LEU A C 1
ATOM 4610 O O . LEU A 1 595 ? -18.899 13.612 23.497 1.00 97.19 595 LEU A O 1
ATOM 4614 N N . TYR A 1 596 ? -20.496 13.133 24.998 1.00 96.94 596 TYR A N 1
ATOM 4615 C CA . TYR A 1 596 ? -21.596 13.599 24.143 1.00 96.94 596 TYR A CA 1
ATOM 4616 C C . TYR A 1 596 ? -21.557 15.114 23.902 1.00 96.94 596 TYR A C 1
ATOM 4618 O O . TYR A 1 596 ? -21.774 15.562 22.775 1.00 96.94 596 TYR A O 1
ATOM 4626 N N . ALA A 1 597 ? -21.216 15.908 24.920 1.00 96.25 597 ALA A N 1
ATOM 4627 C CA . ALA A 1 597 ? -21.049 17.352 24.776 1.00 96.25 597 ALA A CA 1
ATOM 4628 C C . ALA A 1 597 ? -19.931 17.695 23.777 1.00 96.25 597 ALA A C 1
ATOM 4630 O O . ALA A 1 597 ? -20.098 18.575 22.931 1.00 96.25 597 ALA A O 1
ATOM 4631 N N . ARG A 1 598 ? -18.814 16.954 23.805 1.00 95.06 598 ARG A N 1
ATOM 4632 C CA . ARG A 1 598 ? -17.732 17.097 22.816 1.00 95.06 598 ARG A CA 1
ATOM 4633 C C . ARG A 1 598 ? -18.192 16.801 21.389 1.00 95.06 598 ARG A C 1
ATOM 4635 O O . ARG A 1 598 ? -17.804 17.528 20.477 1.00 95.06 598 ARG A O 1
ATOM 4642 N N . VAL A 1 599 ? -19.032 15.782 21.193 1.00 95.50 599 VAL A N 1
ATOM 4643 C CA . VAL A 1 599 ? -19.640 15.494 19.882 1.00 95.50 599 VAL A CA 1
ATOM 4644 C C . VAL A 1 599 ? -20.480 16.682 19.402 1.00 95.50 599 VAL A C 1
ATOM 4646 O O . VAL A 1 599 ? -20.300 17.130 18.272 1.00 95.50 599 VAL A O 1
ATOM 4649 N N . ALA A 1 600 ? -21.328 17.245 20.270 1.00 93.94 600 ALA A N 1
ATOM 4650 C CA . ALA A 1 600 ? -22.168 18.396 19.931 1.00 93.94 600 ALA A CA 1
ATOM 4651 C C . ALA A 1 600 ? -21.348 19.653 19.563 1.00 93.94 600 ALA A C 1
ATOM 4653 O O . ALA A 1 600 ? -21.690 20.372 18.622 1.00 93.94 600 ALA A O 1
ATOM 4654 N N . LEU A 1 601 ? -20.231 19.904 20.255 1.00 90.62 601 LEU A N 1
ATOM 4655 C CA . LEU A 1 601 ? -19.323 21.014 19.932 1.00 90.62 601 LEU A CA 1
ATOM 4656 C C . LEU A 1 601 ? -18.625 20.820 18.581 1.00 90.62 601 LEU A C 1
ATOM 4658 O O . LEU A 1 601 ? -18.555 21.756 17.783 1.00 90.62 601 LEU A O 1
ATOM 4662 N N . GLY A 1 602 ? -18.155 19.600 18.309 1.00 83.81 602 GLY A N 1
ATOM 4663 C CA . GLY A 1 602 ? -17.514 19.253 17.044 1.00 83.81 602 GLY A CA 1
ATOM 4664 C C . GLY A 1 602 ? -18.450 19.360 15.837 1.00 83.81 602 GLY A C 1
ATOM 4665 O O . GLY A 1 602 ? -17.982 19.569 14.720 1.00 83.81 602 GLY A O 1
ATOM 4666 N N . THR A 1 603 ? -19.766 19.244 16.035 1.00 77.94 603 THR A N 1
ATOM 4667 C CA . THR A 1 603 ? -20.754 19.501 14.977 1.00 77.94 603 THR A CA 1
ATOM 4668 C C . THR A 1 603 ? -21.041 20.991 14.774 1.00 77.94 603 THR A C 1
ATOM 4670 O O . THR A 1 603 ? -21.258 21.407 13.639 1.00 77.94 603 THR A O 1
ATOM 4673 N N . SER A 1 604 ? -20.987 21.808 15.835 1.00 71.94 604 SER A N 1
ATOM 4674 C CA . SER A 1 604 ? -21.321 23.242 15.774 1.00 71.94 604 SER A CA 1
ATOM 4675 C C . SER A 1 604 ? -20.248 24.112 15.116 1.00 71.94 604 SER A C 1
ATOM 4677 O O . SER A 1 604 ? -20.585 25.109 14.487 1.00 71.94 604 SER A O 1
ATOM 4679 N N . GLN A 1 605 ? -18.963 23.748 15.204 1.00 62.25 605 GLN A N 1
ATOM 4680 C CA . GLN A 1 605 ? -17.892 24.515 14.542 1.00 62.25 605 GLN A CA 1
ATOM 4681 C C . GLN A 1 605 ? -17.987 24.508 13.005 1.00 62.25 605 GLN A C 1
ATOM 4683 O O . GLN A 1 605 ? -17.368 25.342 12.354 1.00 62.25 605 GLN A O 1
ATOM 4688 N N . ARG A 1 606 ? -18.771 23.598 12.411 1.00 55.88 606 ARG A N 1
ATOM 4689 C CA . ARG A 1 606 ? -18.881 23.446 10.953 1.00 55.88 606 ARG A CA 1
ATOM 4690 C C . ARG A 1 606 ? -19.992 24.292 10.321 1.00 55.88 606 ARG A C 1
ATOM 4692 O O . ARG A 1 606 ? -20.009 24.440 9.108 1.00 55.88 606 ARG A O 1
ATOM 4699 N N . SER A 1 607 ? -20.921 24.831 11.112 1.00 55.00 607 SER A N 1
ATOM 4700 C CA . SER A 1 607 ? -22.095 25.554 10.598 1.00 55.00 607 SER A CA 1
ATOM 4701 C C . SER A 1 607 ? -21.930 27.077 10.554 1.00 55.00 607 SER A C 1
ATOM 4703 O O . SER A 1 607 ? -22.914 27.776 10.331 1.00 55.00 607 SER A O 1
ATOM 4705 N N . THR A 1 608 ? -20.734 27.609 10.826 1.00 52.38 608 THR A N 1
ATOM 4706 C CA . THR A 1 608 ? -20.505 29.061 10.936 1.00 52.38 608 THR A CA 1
ATOM 4707 C C . THR A 1 608 ? -19.661 29.660 9.820 1.00 52.38 608 THR A C 1
ATOM 4709 O O . THR A 1 608 ? -19.302 30.826 9.941 1.00 52.38 608 THR A O 1
ATOM 4712 N N . GLU A 1 609 ? -19.361 28.938 8.736 1.00 51.47 609 GLU A N 1
ATOM 4713 C CA . GLU A 1 609 ? -19.092 29.652 7.486 1.00 51.47 609 GLU A CA 1
ATOM 4714 C C . GLU A 1 609 ? -20.445 30.175 7.005 1.00 51.47 609 GLU A C 1
ATOM 4716 O O . GLU A 1 609 ? -21.314 29.366 6.668 1.00 51.47 609 GLU A O 1
ATOM 4721 N N . PRO A 1 610 ? -20.701 31.496 7.081 1.00 53.00 610 PRO A N 1
ATOM 4722 C CA . PRO A 1 610 ? -21.913 32.036 6.509 1.00 53.00 610 PRO A CA 1
ATOM 4723 C C . PRO A 1 610 ? -21.827 31.715 5.024 1.00 53.00 610 PRO A C 1
ATOM 4725 O O . PRO A 1 610 ? -20.963 32.258 4.337 1.00 53.00 610 PRO A O 1
ATOM 4728 N N . ASP A 1 611 ? -22.689 30.809 4.554 1.00 53.31 611 ASP A N 1
ATOM 4729 C CA . ASP A 1 611 ? -23.008 30.692 3.139 1.00 53.31 611 ASP A CA 1
ATOM 4730 C C . ASP A 1 611 ? -23.199 32.128 2.677 1.00 53.31 611 ASP A C 1
ATOM 4732 O O . ASP A 1 611 ? -24.114 32.820 3.143 1.00 53.31 611 ASP A O 1
ATOM 4736 N N . GLY A 1 612 ? -22.245 32.610 1.883 1.00 54.06 612 GLY A N 1
ATOM 4737 C CA . GLY A 1 612 ? -22.285 33.918 1.276 1.00 54.06 612 GLY A CA 1
ATOM 4738 C C . GLY A 1 612 ? -23.458 33.902 0.320 1.00 54.06 612 GLY A C 1
ATOM 4739 O O . GLY A 1 612 ? -23.279 33.766 -0.886 1.00 54.06 612 GLY A O 1
ATOM 4740 N N . MET A 1 613 ? -24.672 34.017 0.862 1.00 52.97 613 MET A N 1
ATOM 4741 C CA . MET A 1 613 ? -25.814 34.531 0.152 1.00 52.97 613 MET A CA 1
ATOM 4742 C C . MET A 1 613 ? -25.400 35.941 -0.221 1.00 52.97 613 MET A C 1
ATOM 4744 O O . MET A 1 613 ? -25.597 36.901 0.523 1.00 52.97 613 MET A O 1
ATOM 4748 N N . ASN A 1 614 ? -24.747 36.024 -1.374 1.00 52.84 614 ASN A N 1
ATOM 4749 C CA . ASN A 1 614 ? -24.636 37.221 -2.156 1.00 52.84 614 ASN A CA 1
ATOM 4750 C C . ASN A 1 614 ? -26.082 37.567 -2.515 1.00 52.84 614 ASN A C 1
ATOM 4752 O O . ASN A 1 614 ? -26.638 37.095 -3.506 1.00 52.84 614 ASN A O 1
ATOM 4756 N N . VAL A 1 615 ? -26.744 38.283 -1.605 1.00 55.94 615 VAL A N 1
ATOM 4757 C CA . VAL A 1 615 ? -28.030 38.915 -1.853 1.00 55.94 615 VAL A CA 1
ATOM 4758 C C . VAL A 1 615 ? -27.720 40.110 -2.745 1.00 55.94 615 VAL A C 1
ATOM 4760 O O . VAL A 1 615 ? -27.758 41.256 -2.308 1.00 55.94 615 VAL A O 1
ATOM 4763 N N . ASP A 1 616 ? -27.383 39.826 -4.002 1.00 63.09 616 ASP A N 1
ATOM 4764 C CA . ASP A 1 616 ? -27.537 40.790 -5.082 1.00 63.09 616 ASP A CA 1
ATOM 4765 C C . ASP A 1 616 ? -29.048 40.928 -5.311 1.00 63.09 616 ASP A C 1
ATOM 4767 O O . ASP A 1 616 ? -29.673 40.230 -6.112 1.00 63.09 616 ASP A O 1
ATOM 4771 N N . GLY A 1 617 ? -29.655 41.775 -4.479 1.00 54.00 617 GLY A N 1
ATOM 4772 C CA . GLY A 1 617 ? -30.949 42.387 -4.739 1.00 54.00 617 GLY A CA 1
ATOM 4773 C C . GLY A 1 617 ? -30.789 43.595 -5.677 1.00 54.00 617 GLY A C 1
ATOM 4774 O O . GLY A 1 617 ? -29.712 44.184 -5.707 1.00 54.00 617 GLY A O 1
ATOM 4775 N N . PRO A 1 618 ? -31.848 43.934 -6.431 1.00 50.72 618 PRO A N 1
ATOM 4776 C CA . PRO A 1 618 ? -31.820 44.631 -7.726 1.00 50.72 618 PRO A CA 1
ATOM 4777 C C . PRO A 1 618 ? -31.323 46.079 -7.737 1.00 50.72 618 PRO A C 1
ATOM 4779 O O . PRO A 1 618 ? -31.516 46.796 -6.726 1.00 50.72 618 PRO A O 1
#

Radius of gyration: 33.56 Å; Cα contacts (8 Å, |Δi|>4): 479; chains: 1; bounding box: 128×97×96 Å

pLDDT: mean 71.92, std 25.69, range [23.66, 98.56]